Protein 1RP0 (pdb70)

B-factor: mean 15.12, std 8.72, range [3.55, 59.74]

GO terms:
  GO:0005739 mitochondrion (C, EXP)
  GO:0005886 plasma membrane (C, EXP)
  GO:0160205 cysteine-dependent adenosine diphosphate thiazole synthase activity (F, EXP)
  GO:0005739 mitochondrion (C, IDA)
  GO:0009507 chloroplast (C, IDA)
  GO:0010319 stromule (C, IDA)
  GO:0009409 response to cold (P, IEP)
  GO:0009228 thiamine biosynthetic process (P, TAS)
  GO:0009228 thiamine biosynthetic process (P, IGI)
  GO:0009507 chloroplast (C, HDA)
  GO:0009536 plastid (C, HDA)
  GO:0009570 chloroplast stroma (C, HDA)
  GO:0009579 thylakoid (C, HDA)
  GO:0009941 chloroplast envelope (C, HDA)
  GO:0008270 zinc ion binding (F, HDA)
  GO:0006974 DNA damage response (P, IMP)
  GO:0042803 protein homodimerization activity (F, IPI)
  GO:0019904 protein domain specific binding (F, IPI)

Solvent-accessible surface area: 25173 Å² total; per-residue (Å²): 224,72,150,141,78,84,123,166,129,131,119,77,49,2,80,63,3,59,71,95,6,107,155,56,19,68,39,42,35,61,16,2,81,0,26,0,0,0,15,11,0,15,10,8,1,2,0,0,0,4,10,0,3,82,32,99,126,3,52,0,0,1,2,14,56,29,26,46,19,0,47,67,0,91,69,16,28,156,143,139,45,42,0,54,0,67,64,100,4,25,108,9,0,76,87,5,58,6,77,56,92,101,83,114,90,69,0,31,0,162,64,0,27,60,0,0,54,30,0,22,76,81,0,72,85,48,132,13,15,43,30,6,53,29,12,1,9,49,37,20,10,56,102,80,106,107,0,16,0,0,22,11,16,79,5,16,15,22,69,22,76,155,71,47,59,113,26,129,54,29,29,15,30,10,114,1,1,0,2,9,25,25,39,107,55,129,42,2,0,30,4,0,103,84,0,98,78,64,57,35,20,105,136,36,87,19,54,122,83,93,60,66,110,70,0,11,104,8,0,34,165,37,1,79,71,28,13,69,0,0,0,0,0,1,22,0,1,0,18,13,46,6,5,21,89,5,30,64,4,19,4,4,16,0,54,0,0,42,53,0,0,8,20,0,6,86,47,40,69,53,70,1,59,73,88,66,85,142,222,73,152,144,76,84,126,168,125,131,116,127,50,8,79,61,2,62,70,89,6,108,157,57,18,69,39,41,33,65,9,1,79,7,25,0,0,0,14,12,0,15,10,8,0,2,0,0,0,3,11,0,4,86,26,109,119,3,58,0,0,0,2,15,53,30,27,45,19,0,49,67,0,90,68,16,28,154,144,139,46,44,0,53,0,67,61,98,3,27,107,9,0,75,87,4,57,5,77,61,96,102,86,116,82,63,0,31,0,162,64,0,28,61,0,0,52,30,0,23,77,77,0,71,86,49,132,7,15,41,30,7,53,31,12,2,10,52,36,21,11,53,102,78,103,125,1,16,0,0,22,7,17,80,5,15,14,22,67,21,78,154,69,49,60,109,28,127,57,27,26,16,19,10,123,2,0,0,2,9,25,24,45,108,59,115,42,3,2,28,4,0,102,81,0,92,77,67,60,48,26,111,128,38,86,18,53,122,85,94,63,68,112,69,0,11,104,10,0,36,161,36,1,80,70,28,14,46,0,0,0,0,0,0,21,0,1,0,27,14,48,7,5,22,88,5,31,63,5,19,3,4,16,0,49,0,0,42,52,0,0,10,28,0,4,90,52,40,66,44,70,2,63,73,76,63,87,148

Nearest PDB structures (foldseek):
  1rp0-assembly1_A  TM=1.004E+00  e=7.880E-62  Arabidopsis thaliana
  3jsk-assembly1_G  TM=9.903E-01  e=1.336E-41  Neurospora crassa
  4y4l-assembly1_B  TM=9.760E-01  e=4.372E-39  Saccharomyces cerevisiae S288C
  4y4l-assembly1_A  TM=9.743E-01  e=2.713E-38  Saccharomyces cerevisiae S288C
  3fpz-assembly1_A  TM=9.808E-01  e=3.958E-38  Saccharomyces cerevisiae

Secondary structure (DSSP, 8-state):
--TTS--PPP--HHHHHHHHHHHHHHHHHHHTEEEEEEE--SHHHHHHHHHHHTSTTS-EEEEESSSS--TTTT--STT---EEEETTTHHHHHHHT---EE-SSEEEES-HHHHHHHHHHHHHTSTTEEEEETEEEEEEEEETTEEEEEEEEEHHHHT-TTTSS----EEEEEEEEEE---SSSTTTTHHHHHHHHTTSSS-----EEE-HHHHHHHHHHH-EEEETTEEE-THHHHHHHTPEE--S--HHHHHHHHHHHHHHHHHTT---TTTT--/--TTS--PPP--HHHHHHHHHHHHHHHHHHHTEEEEEEE--SHHHHHHHHHHHTSTT--EEEEESSSS--TTTT--STT---EEEETTTHHHHHHHT---EE-SSEEEES-HHHHHHHHHHHHHTSTTEEEEETEEEEEEEEETTEEEEEEEEEHHHHT-TTTSS----EEEEEEEEEE---SSS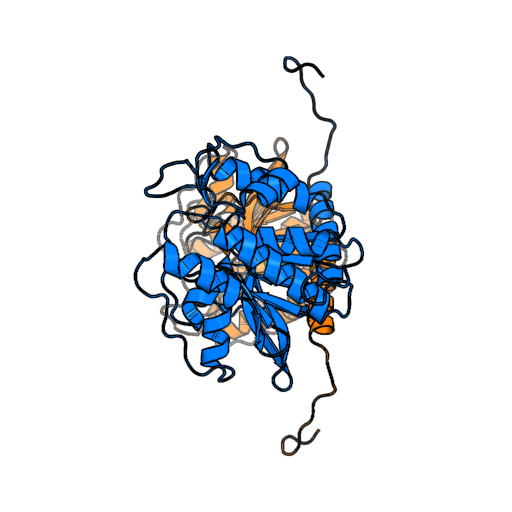TTTTHHHHHHHHTTSSS-----EEE-HHHHHHHHHHH-EEEETTEEE-THHHHHHHTPEE--S--HHHHHHHHHHHHHHHHHTT---TTTT--

Radius of gyration: 28.43 Å; Cα contacts (8 Å, |Δi|>4): 1260; chains: 2; bounding box: 69×64×69 Å

InterPro domains:
  IPR002922 Thiazole biosynthetic enzyme Thi4 family [TIGR00292] (63-318)
  IPR027495 Thiamine thiazole synthase [MF_03158] (5-327)
  IPR036188 FAD/NAD(P)-binding domain superfamily [G3DSA:3.50.50.60] (83-318)
  IPR036188 FAD/NAD(P)-binding domain superfamily [SSF51905] (46-314)

Foldseek 3Di:
DDPVDDDDDDDDPVVVVVVVVVVVVVVCVVQLEFAEEEEAQALQSLLQLLQQCVPVVHAYEYEAQAQDGHPPQQDFPPRHFKAKAFPPLVVVVVVLVQDFDDDDGITIRRGSNSVSVSSCVVSVPRPRYDYDYQKHFQAFDADPQATFFTWMDRSVLSVCCPPDDDDGTHTGGYLAYEYEQAQDDPSGLVHLVRCCVVPSDPDFPAADAADQVQQLVVQQVQFAQPTHRYTYFYNSSRRRVHYHDHGRHPNSSSNRSSVNNQRSCVSVVHQGVVVPRD/DDPVDDDDDDDDPVVVVVVVVVVVVVVCVVQLEFAEEEEAQALQSLLQLLQQVVDVVHAYEYEAQAQDGHPPQQDFPPRHFKAKAFPPLVVVVVVLVQDFDDDDGITIRRGSNSVSVSSCVVSVVRPRYHYDYQKHFLAFDDDDQATFWTWMDRSVLSVCCVPDDDDGTGTGGYQAYEYEQDQDDPSGLVHLVRCCVVPVDPDQQAADEADQVFQLVVQLVQFDDPTHRYTYHDNSSCRRPRHHDHGRHCNSSNNRSNVNNQRSCVSVVHQGPVVPRD

Structure (mmCIF, N/CA/C/O backbone):
data_1RP0
#
_entry.id   1RP0
#
_cell.length_a   102.356
_cell.length_b   133.147
_cell.length_c   142.301
_cell.angle_alpha   90.00
_cell.angle_beta   90.00
_cell.angle_gamma   90.00
#
_symmetry.space_group_name_H-M   'F 2 2 2'
#
loop_
_entity.id
_entity.type
_entity.pdbx_description
1 polymer 'Thiazole biosynthetic enzyme'
2 non-polymer 'ZINC ION'
3 non-polymer 'ADENOSINE DIPHOSPHATE 5-(BETA-ETHYL)-4-METHYL-THIAZOLE-2-CARBOXYLIC ACID'
4 non-polymer HEPTANE-1,2,3-TRIOL
5 water water
#
loop_
_atom_site.group_PDB
_atom_site.id
_atom_site.type_symbol
_atom_site.label_atom_id
_atom_site.label_alt_id
_atom_site.label_comp_id
_atom_site.label_asym_id
_atom_site.label_entity_id
_atom_site.label_seq_id
_atom_site.pdbx_PDB_ins_code
_atom_site.Cartn_x
_atom_site.Cartn_y
_atom_site.Cartn_z
_atom_site.occupancy
_atom_site.B_iso_or_equiv
_atom_site.auth_seq_id
_atom_site.auth_comp_id
_atom_site.auth_asym_id
_atom_site.auth_atom_id
_atom_site.pdbx_PDB_model_num
ATOM 1 N N . TYR A 1 7 ? 32.016 56.136 42.773 1.00 20.92 7 TYR A N 1
ATOM 2 C CA . TYR A 1 7 ? 33.258 56.963 42.832 1.00 14.20 7 TYR A CA 1
ATOM 3 C C . TYR A 1 7 ? 33.510 57.702 41.516 1.00 11.17 7 TYR A C 1
ATOM 4 O O . TYR A 1 7 ? 32.983 57.328 40.475 1.00 14.64 7 TYR A O 1
ATOM 13 N N . ASP A 1 8 ? 34.322 58.754 41.576 1.00 12.11 8 ASP A N 1
ATOM 14 C CA . ASP A 1 8 ? 34.686 59.561 40.418 1.00 11.46 8 ASP A CA 1
ATOM 15 C C . ASP A 1 8 ? 36.174 59.382 40.066 1.00 11.78 8 ASP A C 1
ATOM 16 O O . ASP A 1 8 ? 37.052 59.756 40.842 1.00 12.98 8 ASP A O 1
ATOM 21 N N . LEU A 1 9 ? 36.423 58.841 38.882 1.00 11.20 9 LEU A N 1
ATOM 22 C CA . LEU A 1 9 ? 37.790 58.591 38.427 1.00 9.92 9 LEU A CA 1
ATOM 23 C C . LEU A 1 9 ? 38.546 59.896 38.258 1.00 12.18 9 LEU A C 1
ATOM 24 O O . LEU A 1 9 ? 39.767 59.888 38.214 1.00 12.91 9 LEU A O 1
ATOM 29 N N . ASN A 1 10 ? 37.838 61.023 38.190 1.00 10.41 10 ASN A N 1
ATOM 30 C CA . ASN A 1 10 ? 38.479 62.328 38.070 1.00 12.59 10 ASN A CA 1
ATOM 31 C C . ASN A 1 10 ? 38.836 63.032 39.361 1.00 14.34 10 ASN A C 1
ATOM 32 O O . ASN A 1 10 ? 39.487 64.085 39.362 1.00 14.91 10 ASN A O 1
ATOM 37 N N . ALA A 1 11 ? 38.369 62.497 40.482 1.00 10.38 11 ALA A N 1
ATOM 38 C CA . ALA A 1 11 ? 38.537 63.138 41.765 1.00 12.90 11 ALA A CA 1
ATOM 39 C C . ALA A 1 11 ? 38.378 62.023 42.783 1.00 14.62 11 ALA A C 1
ATOM 40 O O . ALA A 1 11 ? 37.329 61.870 43.407 1.00 13.51 11 ALA A O 1
ATOM 42 N N . PHE A 1 12 ? 39.425 61.217 42.927 1.00 9.94 12 PHE A N 1
ATOM 43 C CA . PHE A 1 12 ? 39.306 59.924 43.606 1.00 7.68 12 PHE A CA 1
ATOM 44 C C . PHE A 1 12 ? 40.076 59.952 44.916 1.00 9.28 12 PHE A C 1
ATOM 45 O O . PHE A 1 12 ? 41.242 60.341 44.941 1.00 11.71 12 PHE A O 1
ATOM 53 N N . THR A 1 13 ? 39.460 59.508 46.009 1.00 9.75 13 THR A N 1
ATOM 54 C CA . THR A 1 13 ? 40.143 59.411 47.295 1.00 8.91 13 THR A CA 1
ATOM 55 C C . THR A 1 13 ? 39.896 58.026 47.886 1.00 10.93 13 THR A C 1
ATOM 56 O O . THR A 1 13 ? 38.761 57.592 47.981 1.00 10.80 13 THR A O 1
ATOM 60 N N . PHE A 1 14 ? 40.955 57.340 48.285 1.00 7.32 14 PHE A N 1
ATOM 61 C CA . PHE A 1 14 ? 40.809 56.099 49.050 1.00 6.94 14 PHE A CA 1
ATOM 62 C C . PHE A 1 14 ? 40.538 56.354 50.520 1.00 8.84 14 PHE A C 1
ATOM 63 O O . PHE A 1 14 ? 41.010 57.336 51.096 1.00 7.81 14 PHE A O 1
ATOM 71 N N . ASP A 1 15 ? 39.782 55.458 51.149 1.00 8.22 15 ASP A N 1
ATOM 72 C CA . ASP A 1 15 ? 39.610 55.532 52.598 1.00 9.57 15 ASP A CA 1
ATOM 73 C C . ASP A 1 15 ? 40.990 55.316 53.257 1.00 8.56 15 ASP A C 1
ATOM 74 O O . ASP A 1 15 ? 41.859 54.646 52.684 1.00 9.70 15 ASP A O 1
ATOM 79 N N . PRO A 1 16 ? 41.201 55.860 54.444 1.00 10.92 16 PRO A N 1
ATOM 80 C CA . PRO A 1 16 ? 42.535 55.826 55.057 1.00 11.00 16 PRO A CA 1
ATOM 81 C C . PRO A 1 16 ? 42.941 54.404 55.454 1.00 11.87 16 PRO A C 1
ATOM 82 O O . PRO A 1 16 ? 42.087 53.544 55.581 1.00 14.57 16 PRO A O 1
ATOM 86 N N . ILE A 1 17 ? 44.243 54.172 55.633 1.00 11.16 17 ILE A N 1
ATOM 87 C CA . ILE A 1 17 ? 44.761 52.872 56.032 1.00 10.38 17 ILE A CA 1
ATOM 88 C C . ILE A 1 17 ? 45.969 53.121 56.941 1.00 11.27 17 ILE A C 1
ATOM 89 O O . ILE A 1 17 ? 46.517 54.216 56.993 1.00 12.63 17 ILE A O 1
ATOM 94 N N . LYS A 1 18 ? 46.375 52.105 57.693 1.00 12.16 18 LYS A N 1
ATOM 95 C CA . LYS A 1 18 ? 47.664 52.111 58.382 1.00 14.49 18 LYS A CA 1
ATOM 96 C C . LYS A 1 18 ? 48.485 50.952 57.828 1.00 13.58 18 LYS A C 1
ATOM 97 O O . LYS A 1 18 ? 47.980 49.832 57.664 1.00 13.15 18 LYS A O 1
ATOM 103 N N . GLU A 1 19 ? 49.753 51.202 57.526 1.00 10.66 19 GLU A N 1
ATOM 104 C CA . GLU A 1 19 ? 50.599 50.144 56.989 1.00 10.00 19 GLU A CA 1
ATOM 105 C C . GLU A 1 19 ? 50.581 48.868 57.807 1.00 10.25 19 GLU A C 1
ATOM 106 O O . GLU A 1 19 ? 50.496 47.772 57.253 1.00 10.63 19 GLU A O 1
ATOM 112 N N . SER A 1 20 ? 50.694 48.990 59.113 1.00 10.09 20 SER A N 1
ATOM 113 C CA . SER A 1 20 ? 50.750 47.836 60.003 1.00 8.13 20 SER A CA 1
ATOM 114 C C . SER A 1 20 ? 49.514 46.950 59.912 1.00 8.91 20 SER A C 1
ATOM 115 O O . SER A 1 20 ? 49.591 45.721 60.094 1.00 10.47 20 SER A O 1
ATOM 118 N N . ILE A 1 21 ? 48.352 47.531 59.622 1.00 8.83 21 ILE A N 1
ATOM 119 C CA . ILE A 1 21 ? 47.124 46.750 59.413 1.00 9.14 21 ILE A CA 1
ATOM 120 C C . ILE A 1 21 ? 47.208 45.810 58.209 1.00 7.34 21 ILE A C 1
ATOM 121 O O . ILE A 1 21 ? 46.797 44.636 58.258 1.00 8.64 21 ILE A O 1
ATOM 126 N N . VAL A 1 22 ? 47.781 46.310 57.127 1.00 8.53 22 VAL A N 1
ATOM 127 C CA . VAL A 1 22 ? 47.968 45.521 55.922 1.00 9.75 22 VAL A CA 1
ATOM 128 C C . VAL A 1 22 ? 48.875 44.306 56.201 1.00 8.21 22 VAL A C 1
ATOM 129 O O . VAL A 1 22 ? 48.533 43.154 55.861 1.00 9.06 22 VAL A O 1
ATOM 133 N N . SER A 1 23 ? 50.013 44.563 56.854 1.00 9.21 23 SER A N 1
ATOM 134 C CA . SER A 1 23 ? 50.893 43.479 57.259 1.00 9.62 23 SER A CA 1
ATOM 135 C C . SER A 1 23 ? 50.156 42.471 58.110 1.00 7.97 23 SER A C 1
ATOM 136 O O . SER A 1 23 ? 50.192 41.238 57.869 1.00 8.63 23 SER A O 1
ATOM 139 N N . ARG A 1 24 ? 49.486 42.939 59.158 1.00 7.97 24 ARG A N 1
ATOM 140 C CA . ARG A 1 24 ? 48.826 42.040 60.085 1.00 10.05 24 ARG A CA 1
ATOM 141 C C . ARG A 1 24 ? 47.727 41.215 59.445 1.00 8.21 24 ARG A C 1
ATOM 142 O O . ARG A 1 24 ? 47.564 40.023 59.739 1.00 8.94 24 ARG A O 1
ATOM 150 N N . GLU A 1 25 ? 46.962 41.831 58.545 1.00 8.44 25 GLU A N 1
ATOM 151 C CA . GLU A 1 25 ? 45.919 41.077 57.814 1.00 8.06 25 GLU A CA 1
ATOM 152 C C . GLU A 1 25 ? 46.538 39.956 56.992 1.00 9.44 25 GLU A C 1
ATOM 153 O O . GLU A 1 25 ? 46.069 38.814 57.059 1.00 8.18 25 GLU A O 1
ATOM 159 N N . MET A 1 26 ? 47.584 40.262 56.230 1.00 8.50 26 MET A N 1
ATOM 160 C CA . MET A 1 26 ? 48.201 39.231 55.388 1.00 6.26 26 MET A CA 1
ATOM 161 C C . MET A 1 26 ? 48.766 38.102 56.204 1.00 8.90 26 MET A C 1
ATOM 162 O O . MET A 1 26 ? 48.634 36.915 55.862 1.00 8.57 26 MET A O 1
ATOM 167 N N . THR A 1 27 ? 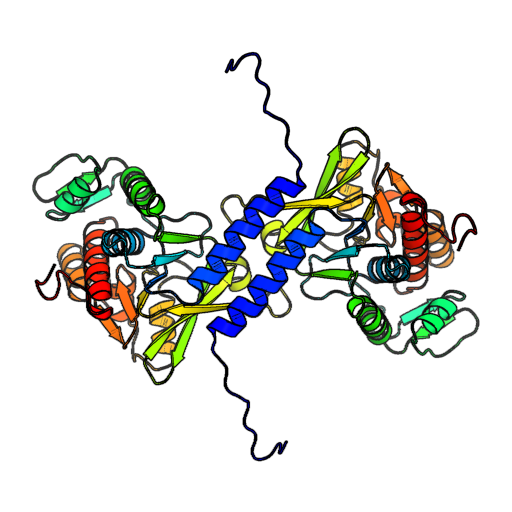49.424 38.480 57.294 1.00 7.97 27 THR A N 1
ATOM 168 C CA . THR A 1 27 ? 50.115 37.528 58.166 1.00 8.65 27 THR A CA 1
ATOM 169 C C . THR A 1 27 ? 49.155 36.603 58.865 1.00 12.11 27 THR A C 1
ATOM 170 O O . THR A 1 27 ? 49.305 35.370 58.848 1.00 9.33 27 THR A O 1
ATOM 174 N N . ARG A 1 28 ? 48.135 37.191 59.465 1.00 8.67 28 ARG A N 1
ATOM 175 C CA . ARG A 1 28 ? 47.178 36.411 60.219 1.00 8.32 28 ARG A CA 1
ATOM 176 C C . ARG A 1 28 ? 46.510 35.415 59.308 1.00 10.60 28 ARG A C 1
ATOM 177 O O . ARG A 1 28 ? 46.369 34.238 59.648 1.00 10.09 28 ARG A O 1
ATOM 185 N N . ARG A 1 29 ? 46.115 35.884 58.127 1.00 9.68 29 ARG A N 1
ATOM 186 C CA . ARG A 1 29 ? 45.438 35.011 57.184 1.00 8.81 29 ARG A CA 1
ATOM 187 C C . ARG A 1 29 ? 46.325 33.898 56.657 1.00 7.63 29 ARG A C 1
ATOM 188 O O . ARG A 1 29 ? 45.902 32.745 56.562 1.00 8.94 29 ARG A O 1
ATOM 196 N N . TYR A 1 30 ? 47.575 34.199 56.338 1.00 7.39 30 TYR A N 1
ATOM 197 C CA . TYR A 1 30 ? 48.473 33.157 55.831 1.00 8.97 30 TYR A CA 1
ATOM 198 C C . TYR A 1 30 ? 48.809 32.144 56.908 1.00 9.07 30 TYR A C 1
ATOM 199 O O . TYR A 1 30 ? 48.832 30.920 56.656 1.00 10.29 30 TYR A O 1
ATOM 208 N N . MET A 1 31 ? 48.999 32.634 58.133 1.00 10.13 31 MET A N 1
ATOM 209 C CA . MET A 1 31 ? 49.171 31.805 59.345 1.00 14.99 31 MET A CA 1
ATOM 210 C C . MET A 1 31 ? 48.062 30.815 59.536 1.00 12.50 31 MET A C 1
ATOM 211 O O . MET A 1 31 ? 48.304 29.618 59.702 1.00 10.85 31 MET A O 1
ATOM 216 N N . THR A 1 32 ? 46.819 31.287 59.544 1.00 9.83 32 THR A N 1
ATOM 217 C CA . THR A 1 32 ? 45.746 30.378 59.730 1.00 11.84 32 THR A CA 1
ATOM 218 C C . THR A 1 32 ? 45.643 29.352 58.600 1.00 10.10 32 THR A C 1
ATOM 219 O O . THR A 1 32 ? 45.339 28.181 58.877 1.00 9.76 32 THR A O 1
ATOM 223 N N . ASP A 1 33 ? 45.939 29.756 57.363 1.00 10.42 33 ASP A N 1
ATOM 224 C CA . ASP A 1 33 ? 45.949 28.811 56.272 1.00 8.56 33 ASP A CA 1
ATOM 225 C C . ASP A 1 33 ? 47.037 27.764 56.497 1.00 7.87 33 ASP A C 1
ATOM 226 O O . ASP A 1 33 ? 46.794 26.567 56.324 1.00 9.27 33 ASP A O 1
ATOM 231 N N . MET A 1 34 ? 48.245 28.203 56.845 1.00 7.66 34 MET A N 1
ATOM 232 C CA . MET A 1 34 ? 49.297 27.208 57.053 1.00 7.08 34 MET A CA 1
ATOM 233 C C . MET A 1 34 ? 49.020 26.279 58.220 1.00 9.06 34 MET A C 1
ATOM 234 O O . MET A 1 34 ? 49.354 25.086 58.177 1.00 9.65 34 MET A O 1
ATOM 239 N N . ILE A 1 35 ? 48.393 26.758 59.289 1.00 6.58 35 ILE A N 1
ATOM 240 C CA . ILE A 1 35 ? 48.004 25.870 60.378 1.00 7.46 35 ILE A CA 1
ATOM 241 C C . ILE A 1 35 ? 46.970 24.817 59.934 1.00 7.37 35 ILE A C 1
ATOM 242 O O . ILE A 1 35 ? 47.111 23.621 60.218 1.00 8.26 35 ILE A O 1
ATOM 247 N N . THR A 1 36 ? 45.944 25.268 59.210 1.00 7.77 36 THR A N 1
ATOM 248 C CA . THR A 1 36 ? 44.926 24.372 58.703 1.00 8.65 36 THR A CA 1
ATOM 249 C C . THR A 1 36 ? 45.499 23.297 57.799 1.00 8.59 36 THR A C 1
ATOM 250 O O . THR A 1 36 ? 45.217 22.114 57.964 1.00 9.36 36 THR A O 1
ATOM 254 N N . TYR A 1 37 ? 46.328 23.728 56.859 1.00 8.36 37 TYR A N 1
ATOM 255 C CA . TYR A 1 37 ? 46.787 22.820 55.836 1.00 10.49 37 TYR A CA 1
ATOM 256 C C . TYR A 1 37 ? 48.036 22.043 56.192 1.00 12.28 37 TYR A C 1
ATOM 257 O O . TYR A 1 37 ? 48.469 21.214 55.372 1.00 11.76 37 TYR A O 1
ATOM 266 N N . ALA A 1 38 ? 48.565 22.208 57.405 1.00 8.45 38 ALA A N 1
ATOM 267 C CA . ALA A 1 38 ? 49.711 21.405 57.826 1.00 9.43 38 ALA A CA 1
ATOM 268 C C . ALA A 1 38 ? 49.385 19.913 57.889 1.00 9.26 38 ALA A C 1
ATOM 269 O O . ALA A 1 38 ? 50.276 19.103 57.855 1.00 9.25 38 ALA A O 1
ATOM 271 N N . GLU A 1 39 ? 48.100 19.584 58.034 1.00 5.42 39 GLU A N 1
ATOM 272 C CA . GLU A 1 39 ? 47.582 18.221 57.908 1.00 9.04 39 GLU A CA 1
ATOM 273 C C . GLU A 1 39 ? 46.377 18.369 56.983 1.00 14.00 39 GLU A C 1
ATOM 274 O O . GLU A 1 39 ? 45.334 18.886 57.352 1.00 15.65 39 GLU A O 1
ATOM 280 N N . THR A 1 40 ? 46.533 17.960 55.727 1.00 13.25 40 THR A N 1
ATOM 281 C CA . THR A 1 40 ? 45.496 18.199 54.718 1.00 14.60 40 THR A CA 1
ATOM 282 C C . THR A 1 40 ? 45.011 16.884 54.107 1.00 11.85 40 THR A C 1
ATOM 283 O O . THR A 1 40 ? 45.634 15.838 54.245 1.00 13.37 40 THR A O 1
ATOM 287 N N . ASP A 1 41 ? 43.836 16.906 53.484 1.00 11.46 41 ASP A N 1
ATOM 288 C CA . ASP A 1 41 ? 43.368 15.699 52.828 1.00 9.40 41 ASP A CA 1
ATOM 289 C C . ASP A 1 41 ? 44.191 15.424 51.552 1.00 8.92 41 ASP A C 1
ATOM 290 O O . ASP A 1 41 ? 44.731 14.328 51.391 1.00 10.41 41 ASP A O 1
ATOM 295 N N . VAL A 1 42 ? 44.247 16.388 50.641 1.00 9.46 42 VAL A N 1
ATOM 296 C CA . VAL A 1 42 ? 44.987 16.238 49.392 1.00 8.46 42 VAL A CA 1
ATOM 297 C C . VAL A 1 42 ? 45.975 17.384 49.255 1.00 8.46 42 VAL A C 1
ATOM 298 O O . VAL A 1 42 ? 45.636 18.550 49.515 1.00 11.20 42 VAL A O 1
ATOM 302 N N . VAL A 1 43 ? 47.208 17.080 48.863 1.00 9.13 43 VAL A N 1
ATOM 303 C CA . VAL A 1 43 ? 48.091 18.095 48.337 1.00 9.08 43 VAL A CA 1
ATOM 304 C C . VAL A 1 43 ? 48.342 17.804 46.870 1.00 10.78 43 VAL A C 1
ATOM 305 O O . VAL A 1 43 ? 48.752 16.687 46.540 1.00 10.66 43 VAL A O 1
ATOM 313 N N . VAL A 1 44 ? 48.107 18.815 46.045 1.00 8.17 44 VAL A N 1
ATOM 314 C CA . VAL A 1 44 ? 48.444 18.755 44.621 1.00 9.45 44 VAL A CA 1
ATOM 315 C C . VAL A 1 44 ? 49.735 19.528 44.440 1.00 9.94 44 VAL A C 1
ATOM 316 O O . VAL A 1 44 ? 49.789 20.723 44.759 1.00 11.03 44 VAL A O 1
ATOM 320 N N . VAL A 1 45 ? 50.754 18.843 43.935 1.00 8.34 45 VAL A N 1
ATOM 321 C CA . VAL A 1 45 ? 52.040 19.463 43.668 1.00 6.54 45 VAL A CA 1
ATOM 322 C C . VAL A 1 45 ? 52.095 19.819 42.171 1.00 10.93 45 VAL A C 1
ATOM 323 O O . VAL A 1 45 ? 52.166 18.944 41.315 1.00 12.23 45 VAL A O 1
ATOM 327 N N . GLY A 1 46 ? 52.100 21.119 41.882 1.00 9.36 46 GLY A N 1
ATOM 328 C CA . GLY A 1 46 ? 52.139 21.598 40.504 1.00 10.48 46 GLY A CA 1
ATOM 329 C C . GLY A 1 46 ? 50.805 22.105 40.040 1.00 11.23 46 GLY A C 1
ATOM 330 O O . GLY A 1 46 ? 49.798 21.372 40.097 1.00 15.99 46 GLY A O 1
ATOM 331 N N . ALA A 1 47 ? 50.749 23.381 39.634 1.00 11.02 47 ALA A N 1
ATOM 332 C CA . ALA A 1 47 ? 49.511 24.023 39.170 1.00 9.10 47 ALA A CA 1
ATOM 333 C C . ALA A 1 47 ? 49.516 24.310 37.667 1.00 12.03 47 ALA A C 1
ATOM 334 O O . ALA A 1 47 ? 49.120 25.412 37.242 1.00 12.90 47 ALA A O 1
ATOM 336 N N . GLY A 1 48 ? 49.986 23.328 36.890 1.00 12.99 48 GLY A N 1
ATOM 337 C CA . GLY A 1 48 ? 49.882 23.317 35.425 1.00 10.93 48 GLY A CA 1
ATOM 338 C C . GLY A 1 48 ? 48.515 22.825 35.010 1.00 11.37 48 GLY A C 1
ATOM 339 O O . GLY A 1 48 ? 47.624 22.711 35.850 1.00 11.04 48 GLY A O 1
ATOM 340 N N . SER A 1 49 ? 48.304 22.538 33.717 1.00 9.42 49 SER A N 1
ATOM 341 C CA . SER A 1 49 ? 46.977 22.096 33.305 1.00 9.38 49 SER A CA 1
ATOM 342 C C . SER A 1 49 ? 46.523 20.821 34.015 1.00 8.69 49 SER A C 1
ATOM 343 O O . SER A 1 49 ? 45.344 20.665 34.339 1.00 12.01 49 SER A O 1
ATOM 346 N N . ALA A 1 50 ? 47.428 19.880 34.234 1.00 10.09 50 ALA A N 1
ATOM 347 C CA . ALA A 1 50 ? 47.028 18.646 34.882 1.00 9.62 50 ALA A CA 1
ATOM 348 C C . ALA A 1 50 ? 46.682 18.859 36.369 1.00 11.99 50 ALA A C 1
ATOM 349 O O . ALA A 1 50 ? 45.662 18.390 36.843 1.00 10.87 50 ALA A O 1
ATOM 351 N N . GLY A 1 51 ? 47.545 19.553 37.097 1.00 10.46 51 GLY A N 1
ATOM 352 C CA . GLY A 1 51 ? 47.279 19.825 38.495 1.00 9.89 51 GLY A CA 1
ATOM 353 C C . GLY A 1 51 ? 46.060 20.674 38.744 1.00 11.92 51 GLY A C 1
ATOM 354 O O . GLY A 1 51 ? 45.328 20.423 39.674 1.00 10.52 51 GLY A O 1
ATOM 355 N N . LEU A 1 52 ? 45.844 21.705 37.926 1.00 10.78 52 LEU A N 1
ATOM 356 C CA . LEU A 1 52 ? 44.633 22.499 38.054 1.00 11.39 52 LEU A CA 1
ATOM 357 C C . LEU A 1 52 ? 43.393 21.653 37.811 1.00 11.74 52 LEU A C 1
ATOM 358 O O . LEU A 1 52 ? 42.402 21.787 38.513 1.00 9.39 52 LEU A O 1
ATOM 363 N N . SER A 1 53 ? 43.445 20.815 36.788 1.00 12.71 53 SER A N 1
ATOM 364 C CA . SER A 1 53 ? 42.328 19.937 36.455 1.00 10.99 53 SER A CA 1
ATOM 365 C C . SER A 1 53 ? 42.042 18.949 37.594 1.00 9.89 53 SER A C 1
ATOM 366 O O . SER A 1 53 ? 40.895 18.657 37.904 1.00 10.77 53 SER A O 1
ATOM 369 N N . ALA A 1 54 ? 43.084 18.409 38.216 1.00 9.88 54 ALA A N 1
ATOM 370 C CA . ALA A 1 54 ? 42.913 17.499 39.342 1.00 10.60 54 ALA A CA 1
ATOM 371 C C . ALA A 1 54 ? 42.317 18.219 40.541 1.00 9.74 54 ALA A C 1
ATOM 372 O O . ALA A 1 54 ? 41.354 17.749 41.159 1.00 9.14 54 ALA A O 1
ATOM 374 N N . ALA A 1 55 ? 42.856 19.385 40.880 1.00 10.00 55 ALA A N 1
ATOM 375 C CA . ALA A 1 55 ? 42.303 20.149 41.996 1.00 10.00 55 ALA A CA 1
ATOM 376 C C . ALA A 1 55 ? 40.846 20.564 41.791 1.00 7.64 55 ALA A C 1
ATOM 377 O O . ALA A 1 55 ? 40.045 20.529 42.733 1.00 10.38 55 ALA A O 1
ATOM 379 N N . TYR A 1 56 ? 40.517 20.977 40.566 1.00 10.50 56 TYR A N 1
ATOM 380 C CA . TYR A 1 56 ? 39.170 21.342 40.162 1.00 10.20 56 TYR A CA 1
ATOM 381 C C . TYR A 1 56 ? 38.223 20.153 40.341 1.00 11.63 56 TYR A C 1
ATOM 382 O O . TYR A 1 56 ? 37.132 20.288 40.879 1.00 11.78 56 TYR A O 1
ATOM 391 N N . GLU A 1 57 ? 38.651 18.974 39.898 1.00 10.04 57 GLU A N 1
ATOM 392 C CA . GLU A 1 57 ? 37.820 17.782 40.022 1.00 11.22 57 GLU A CA 1
ATOM 393 C C . GLU A 1 57 ? 37.595 17.373 41.479 1.00 11.29 57 GLU A C 1
ATOM 394 O O . GLU A 1 57 ? 36.459 17.102 41.859 1.00 13.60 57 GLU A O 1
ATOM 400 N N . ILE A 1 58 ? 38.656 17.355 42.286 1.00 10.11 58 ILE A N 1
ATOM 401 C CA . ILE A 1 58 ? 38.557 16.924 43.676 1.00 9.33 58 ILE A CA 1
ATOM 402 C C . ILE A 1 58 ? 37.649 17.879 44.460 1.00 12.38 58 ILE A C 1
ATOM 403 O O . ILE A 1 58 ? 36.825 17.438 45.259 1.00 10.68 58 ILE A O 1
ATOM 408 N N . SER A 1 59 ? 37.824 19.174 44.230 1.00 13.67 59 SER A N 1
ATOM 409 C CA . SER A 1 59 ? 37.224 20.168 45.116 1.00 12.96 59 SER A CA 1
ATOM 410 C C . SER A 1 59 ? 35.756 20.380 44.784 1.00 15.49 59 SER A C 1
ATOM 411 O O . SER A 1 59 ? 35.077 21.131 45.474 1.00 14.56 59 SER A O 1
ATOM 414 N N . LYS A 1 60 ? 35.263 19.714 43.747 1.00 12.40 60 LYS A N 1
ATOM 415 C CA . LYS A 1 60 ? 33.824 19.616 43.547 1.00 14.11 60 LYS A CA 1
ATOM 416 C C . LYS A 1 60 ? 33.139 18.944 44.734 1.00 16.39 60 LYS A C 1
ATOM 417 O O . LYS A 1 60 ? 31.960 19.140 44.962 1.00 16.10 60 LYS A O 1
ATOM 423 N N . ASN A 1 61 ? 33.876 18.134 45.493 1.00 13.07 61 ASN A N 1
ATOM 424 C CA . ASN A 1 61 ? 33.434 17.656 46.796 1.00 13.88 61 ASN A CA 1
ATOM 425 C C . ASN A 1 61 ? 33.812 18.699 47.845 1.00 15.54 61 ASN A C 1
ATOM 426 O O . ASN A 1 61 ? 35.000 18.917 48.096 1.00 10.99 61 ASN A O 1
ATOM 431 N N . PRO A 1 62 ? 32.838 19.394 48.415 1.00 15.56 62 PRO A N 1
ATOM 432 C CA . PRO A 1 62 ? 33.112 20.532 49.312 1.00 13.83 62 PRO A CA 1
ATOM 433 C C . PRO A 1 62 ? 33.721 20.133 50.648 1.00 15.53 62 PRO A C 1
ATOM 434 O O . PRO A 1 62 ? 34.242 21.014 51.331 1.00 20.63 62 PRO A O 1
ATOM 438 N N . ASN A 1 63 ? 33.701 18.841 50.952 1.00 13.56 63 ASN A N 1
ATOM 439 C CA . ASN A 1 63 ? 34.142 18.282 52.220 1.00 17.13 63 ASN A CA 1
ATOM 440 C C . ASN A 1 63 ? 35.627 17.928 52.179 1.00 17.31 63 ASN A C 1
ATOM 441 O O . ASN A 1 63 ? 36.211 17.516 53.184 1.00 18.69 63 ASN A O 1
ATOM 446 N N . VAL A 1 64 ? 36.228 18.051 51.004 1.00 11.87 64 VAL A N 1
ATOM 447 C CA . VAL A 1 64 ? 37.623 17.653 50.817 1.00 10.90 64 VAL A CA 1
ATOM 448 C C . VAL A 1 64 ? 38.536 18.862 50.782 1.00 10.19 64 VAL A C 1
ATOM 449 O O . VAL A 1 64 ? 38.361 19.791 50.003 1.00 12.70 64 VAL A O 1
ATOM 453 N N . GLN A 1 65 ? 39.528 18.867 51.663 1.00 11.27 65 GLN A N 1
ATOM 454 C CA . GLN A 1 65 ? 40.516 19.933 51.689 1.00 9.31 65 GLN A CA 1
ATOM 455 C C . GLN A 1 65 ? 41.630 19.721 50.684 1.00 10.64 65 GLN A C 1
ATOM 456 O O . GLN A 1 65 ? 42.224 18.628 50.645 1.00 11.96 65 GLN A O 1
ATOM 462 N N . VAL A 1 66 ? 41.852 20.741 49.866 1.00 9.93 66 VAL A N 1
ATOM 463 C CA . VAL A 1 66 ? 42.835 20.695 48.806 1.00 9.33 66 VAL A CA 1
ATOM 464 C C . VAL A 1 66 ? 43.872 21.794 48.900 1.00 11.55 66 VAL A C 1
ATOM 465 O O . VAL A 1 66 ? 43.564 22.969 48.671 1.00 11.52 66 VAL A O 1
ATOM 469 N N . ALA A 1 67 ? 45.124 21.409 49.155 1.00 10.26 67 ALA A N 1
ATOM 470 C CA . ALA A 1 67 ? 46.229 22.354 49.076 1.00 8.51 67 ALA A CA 1
ATOM 471 C C . ALA A 1 67 ? 46.916 22.203 47.720 1.00 10.02 67 ALA A C 1
ATOM 472 O O . ALA A 1 67 ? 47.139 21.078 47.305 1.00 12.36 67 ALA A O 1
ATOM 474 N N . ILE A 1 68 ? 47.229 23.303 47.070 1.00 10.71 68 ILE A N 1
ATOM 475 C CA . ILE A 1 68 ? 47.994 23.283 45.824 1.00 8.54 68 ILE A CA 1
ATOM 476 C C . ILE A 1 68 ? 49.320 23.947 46.138 1.00 11.08 68 ILE A C 1
ATOM 477 O O . ILE A 1 68 ? 49.381 25.093 46.569 1.00 12.59 68 ILE A O 1
ATOM 482 N N . ILE A 1 69 ? 50.396 23.216 45.874 1.00 10.53 69 ILE A N 1
ATOM 483 C CA . ILE A 1 69 ? 51.756 23.686 46.095 1.00 10.66 69 ILE A CA 1
ATOM 484 C C . ILE A 1 69 ? 52.315 23.978 44.693 1.00 13.53 69 ILE A C 1
ATOM 485 O O . ILE A 1 69 ? 52.363 23.104 43.820 1.00 11.98 69 ILE A O 1
ATOM 490 N N . GLU A 1 70 ? 52.706 25.226 44.447 1.00 8.99 70 GLU A N 1
ATOM 491 C CA . GLU A 1 70 ? 53.252 25.617 43.150 1.00 11.18 70 GLU A CA 1
ATOM 492 C C . GLU A 1 70 ? 54.493 26.471 43.362 1.00 10.56 70 GLU A C 1
ATOM 493 O O . GLU A 1 70 ? 54.446 27.541 43.995 1.00 9.09 70 GLU A O 1
ATOM 499 N N . GLN A 1 71 ? 55.615 26.043 42.779 1.00 9.61 71 GLN A N 1
ATOM 500 C CA . GLN A 1 71 ? 56.886 26.677 43.057 1.00 9.78 71 GLN A CA 1
ATOM 501 C C . GLN A 1 71 ? 56.963 28.048 42.400 1.00 9.46 71 GLN A C 1
ATOM 502 O O . GLN A 1 71 ? 57.577 28.970 42.932 1.00 10.99 71 GLN A O 1
ATOM 508 N N . SER A 1 72 ? 56.375 28.182 41.221 1.00 9.45 72 SER A N 1
ATOM 509 C CA . SER A 1 72 ? 56.404 29.488 40.551 1.00 9.00 72 SER A CA 1
ATOM 510 C C . SER A 1 72 ? 55.521 30.476 41.269 1.00 7.95 72 SER A C 1
ATOM 511 O O . SER A 1 72 ? 54.525 30.108 41.880 1.00 10.55 72 SER A O 1
ATOM 514 N N . VAL A 1 73 ? 55.851 31.758 41.147 1.00 9.33 73 VAL A N 1
ATOM 515 C CA . VAL A 1 73 ? 54.910 32.773 41.624 1.00 9.96 73 VAL A CA 1
ATOM 516 C C . VAL A 1 73 ? 53.609 32.696 40.839 1.00 9.74 73 VAL A C 1
ATOM 517 O O . VAL A 1 73 ? 52.539 32.792 41.417 1.00 10.45 73 VAL A O 1
ATOM 521 N N . SER A 1 74 ? 53.693 32.537 39.505 1.00 11.97 74 SER A N 1
ATOM 522 C CA . SER A 1 74 ? 52.489 32.372 38.694 1.00 10.85 74 SER A CA 1
ATOM 523 C C . SER A 1 74 ? 52.093 30.906 38.628 1.00 11.00 74 SER A C 1
ATOM 524 O O . SER A 1 74 ? 52.934 30.106 38.258 1.00 12.03 74 SER A O 1
ATOM 528 N N . PRO A 1 75 ? 50.845 30.573 38.888 1.00 10.18 75 PRO A N 1
ATOM 529 C CA . PRO A 1 75 ? 50.329 29.235 38.578 1.00 9.28 75 PRO A CA 1
ATOM 530 C C . PRO A 1 75 ? 50.113 29.145 37.062 1.00 11.79 75 PRO A C 1
ATOM 531 O O . PRO A 1 75 ? 50.279 30.145 36.354 1.00 12.69 75 PRO A O 1
ATOM 535 N N . GLY A 1 76 ? 49.752 27.962 36.578 1.00 13.26 76 GLY A N 1
ATOM 536 C CA . GLY A 1 76 ? 49.398 27.773 35.187 1.00 13.06 76 GLY A CA 1
ATOM 537 C C . GLY A 1 76 ? 50.342 26.870 34.423 1.00 12.58 76 GLY A C 1
ATOM 538 O O . GLY A 1 76 ? 49.994 26.341 33.364 1.00 13.85 76 GLY A O 1
ATOM 539 N N . GLY A 1 77 ? 51.565 26.714 34.907 1.00 11.27 77 GLY A N 1
ATOM 540 C CA . GLY A 1 77 ? 52.537 25.870 34.236 1.00 13.60 77 GLY A CA 1
ATOM 541 C C . GLY A 1 77 ? 52.691 26.210 32.765 1.00 13.40 77 GLY A C 1
ATOM 542 O O . GLY A 1 77 ? 52.899 27.369 32.402 1.00 13.24 77 GLY A O 1
ATOM 543 N N . GLY A 1 78 ? 52.670 25.182 31.921 1.00 12.29 78 GLY A N 1
ATOM 544 C CA . GLY A 1 78 ? 52.864 25.331 30.495 1.00 12.86 78 GLY A CA 1
ATOM 545 C C . GLY A 1 78 ? 51.585 25.681 29.750 1.00 12.15 78 GLY A C 1
ATOM 546 O O . GLY A 1 78 ? 51.569 25.632 28.512 1.00 13.29 78 GLY A O 1
ATOM 547 N N . ALA A 1 79 ? 50.512 26.003 30.454 1.00 10.03 79 ALA A N 1
ATOM 548 C CA . ALA A 1 79 ? 49.247 26.267 29.787 1.00 11.10 79 ALA A CA 1
ATOM 549 C C . ALA A 1 79 ? 48.894 27.750 29.584 1.00 9.43 79 ALA A C 1
ATOM 550 O O . ALA A 1 79 ? 47.697 28.097 29.519 1.00 10.20 79 ALA A O 1
ATOM 552 N N . TRP A 1 80 ? 49.909 28.593 29.494 1.00 8.57 80 TRP A N 1
ATOM 553 C CA . TRP A 1 80 ? 49.696 29.972 29.108 1.00 7.80 80 TRP A CA 1
ATOM 554 C C . TRP A 1 80 ? 49.863 30.208 27.604 1.00 8.55 80 TRP A C 1
ATOM 555 O O . TRP A 1 80 ? 49.603 31.306 27.123 1.00 9.88 80 TRP A O 1
ATOM 566 N N . LEU A 1 81 ? 50.352 29.208 26.886 1.00 7.80 81 LEU A N 1
ATOM 567 C CA . LEU A 1 81 ? 50.656 29.282 25.455 1.00 7.54 81 LEU A CA 1
ATOM 568 C C . LEU A 1 81 ? 50.349 27.960 24.804 1.00 7.84 81 LEU A C 1
ATOM 569 O O . LEU A 1 81 ? 50.306 26.939 25.470 1.00 9.97 81 LEU A O 1
ATOM 574 N N . GLY A 1 82 ? 50.164 27.981 23.487 1.00 8.26 82 GLY A N 1
ATOM 575 C CA . GLY A 1 82 ? 50.289 26.809 22.650 1.00 8.86 82 GLY A CA 1
ATOM 576 C C . GLY A 1 82 ? 51.755 26.515 22.400 1.00 11.30 82 GLY A C 1
ATOM 577 O O . GLY A 1 82 ? 52.562 26.650 23.298 1.00 10.96 82 GLY A O 1
ATOM 578 N N . GLY A 1 83 ? 52.077 26.130 21.169 1.00 8.61 83 GLY A N 1
ATOM 579 C CA . GLY A 1 83 ? 53.414 25.755 20.746 1.00 7.45 83 GLY A CA 1
ATOM 580 C C . GLY A 1 83 ? 54.128 26.911 20.091 1.00 8.69 83 GLY A C 1
ATOM 581 O O . GLY A 1 83 ? 53.517 27.778 19.434 1.00 8.64 83 GLY A O 1
ATOM 582 N N . GLN A 1 84 ? 55.450 26.953 20.243 1.00 7.95 84 GLN A N 1
ATOM 583 C CA . GLN A 1 84 ? 56.288 27.967 19.626 1.00 5.80 84 GLN A CA 1
ATOM 584 C C . GLN A 1 84 ? 55.896 29.416 19.944 1.00 5.19 84 GLN A C 1
ATOM 585 O O . GLN A 1 84 ? 56.053 30.299 19.115 1.00 8.09 84 GLN A O 1
ATOM 591 N N . LEU A 1 85 ? 55.421 29.604 21.159 1.00 5.92 85 LEU A N 1
ATOM 592 C CA . LEU A 1 85 ? 54.980 30.898 21.705 1.00 7.22 85 LEU A CA 1
ATOM 593 C C . LEU A 1 85 ? 53.684 31.404 21.039 1.00 8.74 85 LEU A C 1
ATOM 594 O O . LEU A 1 85 ? 53.303 32.541 21.236 1.00 10.39 85 LEU A O 1
ATOM 599 N N . PHE A 1 86 ? 53.036 30.564 20.265 1.00 6.89 86 PHE A N 1
ATOM 600 C CA . PHE A 1 86 ? 51.720 30.889 19.683 1.00 5.97 86 PHE A CA 1
ATOM 601 C C . PHE A 1 86 ? 50.644 30.644 20.728 1.00 9.94 86 PHE A C 1
ATOM 602 O O . PHE A 1 86 ? 50.926 30.174 21.829 1.00 9.82 86 PHE A O 1
ATOM 610 N N . SER A 1 87 ? 49.396 31.003 20.419 1.00 8.03 87 SER A N 1
ATOM 611 C CA . SER A 1 87 ? 48.377 31.147 21.476 1.00 8.54 87 SER A CA 1
ATOM 612 C C . SER A 1 87 ? 47.383 29.985 21.552 1.00 9.02 87 SER A C 1
ATOM 613 O O . SER A 1 87 ? 46.891 29.636 22.629 1.00 9.41 87 SER A O 1
ATOM 616 N N . ALA A 1 88 ? 47.048 29.373 20.419 1.00 8.22 88 ALA A N 1
ATOM 617 C CA . ALA A 1 88 ? 45.864 28.516 20.348 1.00 7.75 88 ALA A CA 1
ATOM 618 C C . ALA A 1 88 ? 46.128 27.185 21.026 1.00 7.21 88 ALA A C 1
ATOM 619 O O . ALA A 1 88 ? 47.221 26.619 20.951 1.00 9.72 88 ALA A O 1
ATOM 621 N N . MET A 1 89 ? 45.098 26.733 21.714 1.00 7.58 89 MET A N 1
ATOM 622 C CA . MET A 1 89 ? 45.113 25.538 22.526 1.00 8.82 89 MET A CA 1
ATOM 623 C C . MET A 1 89 ? 44.226 24.507 21.870 1.00 9.62 89 MET A C 1
ATOM 624 O O . MET A 1 89 ? 42.972 24.624 21.803 1.00 9.79 89 MET A O 1
ATOM 629 N N . ILE A 1 90 ? 44.855 23.450 21.371 1.00 8.82 90 ILE A N 1
ATOM 630 C CA . ILE A 1 90 ? 44.123 22.359 20.735 1.00 9.92 90 ILE A CA 1
ATOM 631 C C . ILE A 1 90 ? 43.794 21.300 21.782 1.00 11.21 90 ILE A C 1
ATOM 632 O O . ILE A 1 90 ? 44.670 20.835 22.514 1.00 10.95 90 ILE A O 1
ATOM 637 N N . VAL A 1 91 ? 42.517 20.955 21.856 1.00 7.12 91 VAL A N 1
ATOM 638 C CA . VAL A 1 91 ? 42.004 19.928 22.751 1.00 9.04 91 VAL A CA 1
ATOM 639 C C . VAL A 1 91 ? 41.232 18.891 21.932 1.00 9.94 91 VAL A C 1
ATOM 640 O O . VAL A 1 91 ? 40.220 19.195 21.260 1.00 8.19 91 VAL A O 1
ATOM 644 N N . ARG A 1 92 ? 41.707 17.645 21.933 1.00 10.00 92 ARG A N 1
ATOM 645 C CA . ARG A 1 92 ? 41.038 16.601 21.185 1.00 9.34 92 ARG A CA 1
ATOM 646 C C . ARG A 1 92 ? 39.736 16.158 21.853 1.00 10.40 92 ARG A C 1
ATOM 647 O O . ARG A 1 92 ? 39.630 16.073 23.086 1.00 8.82 92 ARG A O 1
ATOM 655 N N . LYS A 1 93 ? 38.741 15.861 21.031 1.00 7.95 93 LYS A N 1
ATOM 656 C CA . LYS A 1 93 ? 37.530 15.252 21.537 1.00 6.66 93 LYS A CA 1
ATOM 657 C C . LYS A 1 93 ? 37.814 13.876 22.132 1.00 8.65 93 LYS A C 1
ATOM 658 O O . LYS A 1 93 ? 38.687 13.160 21.635 1.00 8.79 93 LYS A O 1
ATOM 664 N N . PRO A 1 94 ? 37.077 13.452 23.148 1.00 9.84 94 PRO A N 1
ATOM 665 C CA . PRO A 1 94 ? 35.961 14.188 23.748 1.00 8.10 94 PRO A CA 1
ATOM 666 C C . PRO A 1 94 ? 36.241 15.094 24.949 1.00 10.64 94 PRO A C 1
ATOM 667 O O . PRO A 1 94 ? 35.331 15.368 25.726 1.00 9.63 94 PRO A O 1
ATOM 671 N N . ALA A 1 95 ? 37.462 15.593 25.095 1.00 8.95 95 ALA A N 1
ATOM 672 C CA . ALA A 1 95 ? 37.786 16.429 26.245 1.00 9.45 95 ALA A CA 1
ATOM 673 C C . ALA A 1 95 ? 37.149 17.802 26.152 1.00 10.88 95 ALA A C 1
ATOM 674 O O . ALA A 1 95 ? 37.187 18.571 27.097 1.00 12.20 95 ALA A O 1
ATOM 676 N N . HIS A 1 96 ? 36.545 18.110 25.012 1.00 8.37 96 HIS A N 1
ATOM 677 C CA . HIS A 1 96 ? 35.861 19.384 24.886 1.00 8.77 96 HIS A CA 1
ATOM 678 C C . HIS A 1 96 ? 34.648 19.404 25.838 1.00 11.20 96 HIS A C 1
ATOM 679 O O . HIS A 1 96 ? 34.209 20.489 26.234 1.00 11.10 96 HIS A O 1
ATOM 686 N N . LEU A 1 97 ? 34.164 18.232 26.232 1.00 11.82 97 LEU A N 1
ATOM 687 C CA . LEU A 1 97 ? 33.088 18.177 27.242 1.00 9.99 97 LEU A CA 1
ATOM 688 C C . LEU A 1 97 ? 33.571 18.751 28.570 1.00 10.71 97 LEU A C 1
ATOM 689 O O . LEU A 1 97 ? 32.779 19.297 29.333 1.00 12.67 97 LEU A O 1
ATOM 694 N N . PHE A 1 98 ? 34.864 18.629 28.866 1.00 10.41 98 PHE A N 1
ATOM 695 C CA . PHE A 1 98 ? 35.420 19.158 30.099 1.00 9.02 98 PHE A CA 1
ATOM 696 C C . PHE A 1 98 ? 35.429 20.670 30.002 1.00 11.27 98 PHE A C 1
ATOM 697 O O . PHE A 1 98 ? 35.075 21.370 30.966 1.00 13.33 98 PHE A O 1
ATOM 705 N N . LEU A 1 99 ? 35.829 21.180 28.837 1.00 9.52 99 LEU A N 1
ATOM 706 C CA . LEU A 1 99 ? 35.757 22.627 28.601 1.00 11.48 99 LEU A CA 1
ATOM 707 C C . LEU A 1 99 ? 34.346 23.191 28.770 1.00 11.99 99 LEU A C 1
ATOM 708 O O . LEU A 1 99 ? 34.172 24.303 29.314 1.00 12.55 99 LEU A O 1
ATOM 713 N N . ASP A 1 100 ? 33.359 22.443 28.283 1.00 12.31 100 ASP A N 1
ATOM 714 C CA . ASP A 1 100 ? 31.957 22.813 28.424 1.00 13.55 100 ASP A CA 1
ATOM 715 C C . ASP A 1 100 ? 31.619 22.999 29.904 1.00 14.94 100 ASP A C 1
ATOM 716 O O . ASP A 1 100 ? 30.980 23.989 30.292 1.00 14.26 100 ASP A O 1
ATOM 721 N N . GLU A 1 101 ? 32.025 22.025 30.714 1.00 11.14 101 GLU A N 1
ATOM 722 C CA . GLU A 1 101 ? 31.708 22.098 32.133 1.00 14.15 101 GLU A CA 1
ATOM 723 C C . GLU A 1 101 ? 32.306 23.312 32.845 1.00 14.57 101 GLU A C 1
ATOM 724 O O . GLU A 1 101 ? 31.650 23.901 33.716 1.00 14.01 101 GLU A O 1
ATOM 730 N N . ILE A 1 102 ? 33.555 23.651 32.517 1.00 13.07 102 ILE A N 1
ATOM 731 C CA . ILE A 1 102 ? 34.249 24.759 33.132 1.00 14.89 102 ILE A CA 1
ATOM 732 C C . ILE A 1 102 ? 33.820 26.101 32.557 1.00 17.22 102 ILE A C 1
ATOM 733 O O . ILE A 1 102 ? 34.030 27.144 33.164 1.00 23.51 102 ILE A O 1
ATOM 738 N N . GLY A 1 103 ? 33.215 26.075 31.376 1.00 14.00 103 GLY A N 1
ATOM 739 C CA . GLY A 1 103 ? 32.719 27.275 30.716 1.00 14.03 103 GLY A CA 1
ATOM 740 C C . GLY A 1 103 ? 33.745 27.996 29.852 1.00 17.38 103 GLY A C 1
ATOM 741 O O . GLY A 1 103 ? 33.849 29.227 29.856 1.00 17.63 103 GLY A O 1
ATOM 742 N N . VAL A 1 104 ? 34.489 27.215 29.087 1.00 15.03 104 VAL A N 1
ATOM 743 C CA . VAL A 1 104 ? 35.494 27.755 28.198 1.00 11.75 104 VAL A CA 1
ATOM 744 C C . VAL A 1 104 ? 35.019 27.530 26.772 1.00 8.88 104 VAL A C 1
ATOM 745 O O . VAL A 1 104 ? 34.835 26.377 26.384 1.00 11.52 104 VAL A O 1
ATOM 749 N N . ALA A 1 105 ? 34.870 28.604 26.002 1.00 10.81 105 ALA A N 1
ATOM 750 C CA . ALA A 1 105 ? 34.426 28.551 24.610 1.00 8.45 105 ALA A CA 1
ATOM 751 C C . ALA A 1 105 ? 35.561 28.014 23.733 1.00 10.71 105 ALA A C 1
ATOM 752 O O . ALA A 1 105 ? 36.750 28.147 24.084 1.00 12.91 105 ALA A O 1
ATOM 754 N N . TYR A 1 106 ? 35.181 27.482 22.590 1.00 11.75 106 TYR A N 1
ATOM 755 C CA . TYR A 1 106 ? 36.141 26.973 21.606 1.00 9.71 106 TYR A CA 1
ATOM 756 C C . TYR A 1 106 ? 35.543 27.009 20.202 1.00 13.55 106 TYR A C 1
ATOM 757 O O . TYR A 1 106 ? 34.323 27.061 20.002 1.00 12.04 106 TYR A O 1
ATOM 766 N N . ASP A 1 107 ? 36.421 26.933 19.202 1.00 10.25 107 ASP A N 1
ATOM 767 C CA . ASP A 1 107 ? 36.050 26.706 17.826 1.00 9.49 107 ASP A CA 1
ATOM 768 C C . ASP A 1 107 ? 36.038 25.200 17.584 1.00 11.35 107 ASP A C 1
ATOM 769 O O . ASP A 1 107 ? 37.075 24.523 17.691 1.00 11.76 107 ASP A O 1
ATOM 774 N N . GLU A 1 108 ? 34.876 24.656 17.285 1.00 9.33 108 GLU A N 1
ATOM 775 C CA . GLU A 1 108 ? 34.761 23.211 17.119 1.00 10.07 108 GLU A CA 1
ATOM 776 C C . GLU A 1 108 ? 35.162 22.690 15.747 1.00 9.71 108 GLU A C 1
ATOM 777 O O . GLU A 1 108 ? 34.623 23.110 14.712 1.00 13.58 108 GLU A O 1
ATOM 783 N N . GLN A 1 109 ? 36.116 21.764 15.714 1.00 9.22 109 GLN A N 1
ATOM 784 C CA . GLN A 1 109 ? 36.495 21.109 14.483 1.00 9.88 109 GLN A CA 1
ATOM 785 C C . GLN A 1 109 ? 36.019 19.670 14.512 1.00 11.56 109 GLN A C 1
ATOM 786 O O . GLN A 1 109 ? 35.120 19.337 15.293 1.00 11.91 109 GLN A O 1
ATOM 796 N N . ASP A 1 110 ? 36.530 18.801 13.647 1.00 12.77 110 ASP A N 1
ATOM 797 C CA . ASP A 1 110 ? 35.903 17.493 13.546 1.00 11.66 110 ASP A CA 1
ATOM 798 C C . ASP A 1 110 ? 36.299 16.523 14.664 1.00 12.60 110 ASP A C 1
ATOM 799 O O . ASP A 1 110 ? 35.435 15.921 15.297 1.00 12.65 110 ASP A O 1
ATOM 804 N N . THR A 1 111 ? 37.596 16.386 14.918 1.00 10.13 111 THR A N 1
ATOM 805 C CA . THR A 1 111 ? 38.095 15.490 15.955 1.00 9.89 111 THR A CA 1
ATOM 806 C C . THR A 1 111 ? 38.714 16.226 17.134 1.00 6.82 111 THR A C 1
ATOM 807 O O . THR A 1 111 ? 39.233 15.584 18.055 1.00 9.54 111 THR A O 1
ATOM 811 N N . TYR A 1 112 ? 38.666 17.564 17.110 1.00 7.62 112 TYR A N 1
ATOM 812 C CA . TYR A 1 112 ? 39.296 18.398 18.113 1.00 7.55 112 TYR A CA 1
ATOM 813 C C . TYR A 1 112 ? 38.588 19.758 18.112 1.00 9.53 112 TYR A C 1
ATOM 814 O O . TYR A 1 112 ? 37.776 20.028 17.223 1.00 8.41 112 TYR A O 1
ATOM 823 N N . VAL A 1 113 ? 38.889 20.561 19.125 1.00 7.39 113 VAL A N 1
ATOM 824 C CA . VAL A 1 113 ? 38.454 21.934 19.249 1.00 9.32 113 VAL A CA 1
ATOM 825 C C . VAL A 1 113 ? 39.642 22.797 19.544 1.00 7.86 113 VAL A C 1
ATOM 826 O O . VAL A 1 113 ? 40.713 22.333 19.976 1.00 8.03 113 VAL A O 1
ATOM 830 N N . VAL A 1 114 ? 39.466 24.104 19.304 1.00 8.95 114 VAL A N 1
ATOM 831 C CA . VAL A 1 114 ? 40.528 25.070 19.449 1.00 8.32 114 VAL A CA 1
ATOM 832 C C . VAL A 1 114 ? 40.047 26.156 20.396 1.00 9.72 114 VAL A C 1
ATOM 833 O O . VAL A 1 114 ? 39.104 26.888 20.083 1.00 11.26 114 VAL A O 1
ATOM 837 N N . VAL A 1 115 ? 40.678 26.241 21.554 1.00 9.21 115 VAL A N 1
ATOM 838 C CA . VAL A 1 115 ? 40.442 27.375 22.437 1.00 9.15 115 VAL A CA 1
ATOM 839 C C . VAL A 1 115 ? 41.335 28.508 21.967 1.00 12.63 115 VAL A C 1
ATOM 840 O O . VAL A 1 115 ? 42.521 28.310 21.697 1.00 9.70 115 VAL A O 1
ATOM 844 N N . LYS A 1 116 ? 40.790 29.715 21.835 1.00 9.25 116 LYS A N 1
ATOM 845 C CA . LYS A 1 116 ? 41.528 30.770 21.144 1.00 9.02 116 LYS A CA 1
ATOM 846 C C . LYS A 1 116 ? 42.818 31.212 21.781 1.00 9.22 116 LYS A C 1
ATOM 847 O O . LYS A 1 116 ? 43.702 31.730 21.081 1.00 10.90 116 LYS A O 1
ATOM 853 N N . HIS A 1 117 ? 42.933 31.049 23.091 1.00 7.88 117 HIS A N 1
ATOM 854 C CA . HIS A 1 117 ? 44.179 31.290 23.804 1.00 8.02 117 HIS A CA 1
ATOM 855 C C . HIS A 1 117 ? 44.235 30.279 24.938 1.00 8.51 117 HIS A C 1
ATOM 856 O O . HIS A 1 117 ? 43.290 30.124 25.661 1.00 9.28 117 HIS A O 1
ATOM 863 N N . ALA A 1 118 ? 45.357 29.582 25.086 1.00 8.56 118 ALA A N 1
ATOM 864 C CA . ALA A 1 118 ? 45.558 28.735 26.248 1.00 7.47 118 ALA A CA 1
ATOM 865 C C . ALA A 1 118 ? 45.293 29.468 27.540 1.00 10.89 118 ALA A C 1
ATOM 866 O O . ALA A 1 118 ? 44.730 28.905 28.471 1.00 10.90 118 ALA A O 1
ATOM 868 N N . ALA A 1 119 ? 45.637 30.746 27.589 1.00 7.83 119 ALA A N 1
ATOM 869 C CA . ALA A 1 119 ? 45.399 31.538 28.796 1.00 7.94 119 ALA A CA 1
ATOM 870 C C . ALA A 1 119 ? 43.929 31.668 29.182 1.00 9.39 119 ALA A C 1
ATOM 871 O O . ALA A 1 119 ? 43.599 31.884 30.358 1.00 11.13 119 ALA A O 1
ATOM 873 N N . LEU A 1 120 ? 43.030 31.526 28.213 1.00 8.40 120 LEU A N 1
ATOM 874 C CA . LEU A 1 120 ? 41.596 31.563 28.495 1.00 8.51 120 LEU A CA 1
ATOM 875 C C . LEU A 1 120 ? 41.188 30.326 29.282 1.00 11.76 120 LEU A C 1
ATOM 876 O O . LEU A 1 120 ? 40.429 30.420 30.264 1.00 11.06 120 LEU A O 1
ATOM 881 N N . PHE A 1 121 ? 41.703 29.162 28.914 1.00 9.73 121 PHE A N 1
ATOM 882 C CA . PHE A 1 121 ? 41.417 27.971 29.714 1.00 12.37 121 PHE A CA 1
ATOM 883 C C . PHE A 1 121 ? 41.973 28.115 31.121 1.00 10.91 121 PHE A C 1
ATOM 884 O O . PHE A 1 121 ? 41.300 27.882 32.129 1.00 12.00 121 PHE A O 1
ATOM 892 N N . THR A 1 122 ? 43.237 28.495 31.179 1.00 10.72 122 THR A N 1
ATOM 893 C CA . THR A 1 122 ? 43.933 28.501 32.438 1.00 9.08 122 THR A CA 1
ATOM 894 C C . THR A 1 122 ? 43.352 29.495 33.429 1.00 9.94 122 THR A C 1
ATOM 895 O O . THR A 1 122 ? 43.079 29.182 34.603 1.00 11.61 122 THR A O 1
ATOM 899 N N . SER A 1 123 ? 43.148 30.720 32.975 1.00 11.27 123 SER A N 1
ATOM 900 C CA . SER A 1 123 ? 42.512 31.685 33.844 1.00 11.04 123 SER A CA 1
ATOM 901 C C . SER A 1 123 ? 41.102 31.274 34.264 1.00 9.46 123 SER A C 1
ATOM 902 O O . SER A 1 123 ? 40.747 31.496 35.415 1.00 9.81 123 SER A O 1
ATOM 905 N N . THR A 1 124 ? 40.306 30.677 33.372 1.00 9.07 124 THR A N 1
ATOM 906 C CA . THR A 1 124 ? 38.932 30.349 33.690 1.00 10.30 124 THR A CA 1
ATOM 907 C C . THR A 1 124 ? 38.877 29.244 34.731 1.00 10.82 124 THR A C 1
ATOM 908 O O . THR A 1 124 ? 38.165 29.353 35.762 1.00 11.27 124 THR A O 1
ATOM 912 N N . ILE A 1 125 ? 39.632 28.176 34.509 1.00 11.08 125 ILE A N 1
ATOM 913 C CA . ILE A 1 125 ? 39.583 27.085 35.474 1.00 10.33 125 ILE A CA 1
ATOM 914 C C . ILE A 1 125 ? 40.140 27.543 36.817 1.00 8.85 125 ILE A C 1
ATOM 915 O O . ILE A 1 125 ? 39.632 27.167 37.857 1.00 11.75 125 ILE A O 1
ATOM 920 N N . MET A 1 126 ? 41.196 28.349 36.788 1.00 9.63 126 MET A N 1
ATOM 921 C CA . MET A 1 126 ? 41.735 28.831 38.057 1.00 12.47 126 MET A CA 1
ATOM 922 C C . MET A 1 126 ? 40.763 29.695 38.837 1.00 12.75 126 MET A C 1
ATOM 923 O O . MET A 1 126 ? 40.630 29.581 40.067 1.00 15.05 126 MET A O 1
ATOM 932 N N . SER A 1 127 ? 40.072 30.598 38.148 1.00 12.92 127 SER A N 1
ATOM 933 C CA . SER A 1 127 ? 39.070 31.425 38.788 1.00 12.23 127 SER A CA 1
ATOM 934 C C . SER A 1 127 ? 37.991 30.612 39.468 1.00 14.11 127 SER A C 1
ATOM 935 O O . SER A 1 127 ? 37.609 30.923 40.578 1.00 14.91 127 SER A O 1
ATOM 939 N N . LYS A 1 128 ? 37.494 29.567 38.819 1.00 12.61 128 LYS A N 1
ATOM 940 C CA . LYS A 1 128 ? 36.438 28.767 39.402 1.00 11.34 128 LYS A CA 1
ATOM 941 C C . LYS A 1 128 ? 36.966 27.935 40.580 1.00 12.95 128 LYS A C 1
ATOM 942 O O . LYS A 1 128 ? 36.292 27.769 41.610 1.00 13.65 128 LYS A O 1
ATOM 948 N N . LEU A 1 129 ? 38.170 27.413 40.401 1.00 11.70 129 LEU A N 1
ATOM 949 C CA . LEU A 1 129 ? 38.844 26.611 41.408 1.00 11.11 129 LEU A CA 1
ATOM 950 C C . LEU A 1 129 ? 39.128 27.395 42.678 1.00 11.06 129 LEU A C 1
ATOM 951 O O . LEU A 1 129 ? 38.801 26.967 43.811 1.00 12.23 129 LEU A O 1
ATOM 956 N N . LEU A 1 130 ? 39.760 28.546 42.518 1.00 12.43 130 LEU A N 1
ATOM 957 C CA . LEU A 1 130 ? 40.249 29.314 43.672 1.00 11.06 130 LEU A CA 1
ATOM 958 C C . LEU A 1 130 ? 39.107 29.923 44.474 1.00 10.83 130 LEU A C 1
ATOM 959 O O . LEU A 1 130 ? 39.278 30.222 45.651 1.00 11.09 130 LEU A O 1
ATOM 964 N N . ALA A 1 131 ? 37.959 30.135 43.854 1.00 10.72 131 ALA A N 1
ATOM 965 C CA . ALA A 1 131 ? 36.791 30.693 44.537 1.00 12.69 131 ALA A CA 1
ATOM 966 C C . ALA A 1 131 ? 36.237 29.779 45.628 1.00 13.74 131 ALA A C 1
ATOM 967 O O . ALA A 1 131 ? 35.524 30.228 46.530 1.00 14.25 131 ALA A O 1
ATOM 969 N N . ARG A 1 132 ? 36.545 28.487 45.539 1.00 8.53 132 ARG A N 1
ATOM 970 C CA . ARG A 1 132 ? 35.988 27.502 46.458 1.00 11.35 132 ARG A CA 1
ATOM 971 C C . ARG A 1 132 ? 36.643 27.566 47.828 1.00 9.64 132 ARG A C 1
ATOM 972 O O . ARG A 1 132 ? 37.855 27.761 47.932 1.00 11.25 132 ARG A O 1
ATOM 980 N N . PRO A 1 133 ? 35.871 27.420 48.896 1.00 11.85 133 PRO A N 1
ATOM 981 C CA . PRO A 1 133 ? 36.408 27.576 50.255 1.00 13.42 133 PRO A CA 1
ATOM 982 C C . PRO A 1 133 ? 37.346 26.481 50.752 1.00 15.88 133 PRO A C 1
ATOM 983 O O . PRO A 1 133 ? 38.093 26.694 51.723 1.00 17.40 133 PRO A O 1
ATOM 987 N N . ASN A 1 134 ? 37.316 25.325 50.089 1.00 11.68 134 ASN A N 1
ATOM 988 C CA . ASN A 1 134 ? 38.101 24.160 50.491 1.00 13.99 134 ASN A CA 1
ATOM 989 C C . ASN A 1 134 ? 39.422 24.053 49.714 1.00 13.24 134 ASN A C 1
ATOM 990 O O . ASN A 1 134 ? 40.114 23.053 49.852 1.00 14.92 134 ASN A O 1
ATOM 995 N N . VAL A 1 135 ? 39.756 25.071 48.934 1.00 10.30 135 VAL A N 1
ATOM 996 C CA . VAL A 1 135 ? 40.990 25.077 48.155 1.00 8.47 135 VAL A CA 1
ATOM 997 C C . VAL A 1 135 ? 41.888 26.168 48.637 1.00 11.44 135 VAL A C 1
ATOM 998 O O . VAL A 1 135 ? 41.430 27.295 48.850 1.00 10.16 135 VAL A O 1
ATOM 1002 N N . LYS A 1 136 ? 43.170 25.851 48.790 1.00 8.32 136 LYS A N 1
ATOM 1003 C CA . LYS A 1 136 ? 44.181 26.873 49.115 1.00 10.69 136 LYS A CA 1
ATOM 1004 C C . LYS A 1 136 ? 45.368 26.730 48.176 1.00 11.62 136 LYS A C 1
ATOM 1005 O O . LYS A 1 136 ? 45.920 25.634 48.036 1.00 10.42 136 LYS A O 1
ATOM 1011 N N . LEU A 1 137 ? 45.749 27.826 47.538 1.00 9.94 137 LEU A N 1
ATOM 1012 C CA . LEU A 1 137 ? 46.941 27.914 46.678 1.00 9.63 137 LEU A CA 1
ATOM 1013 C C . LEU A 1 137 ? 48.134 28.469 47.445 1.00 10.43 137 LEU A C 1
ATOM 1014 O O . LEU A 1 137 ? 48.148 29.646 47.833 1.00 10.37 137 LEU A O 1
ATOM 1019 N N . PHE A 1 138 ? 49.145 27.627 47.642 1.00 7.85 138 PHE A N 1
ATOM 1020 C CA . PHE A 1 138 ? 50.442 27.995 48.189 1.00 8.83 138 PHE A CA 1
ATOM 1021 C C . PHE A 1 138 ? 51.417 28.129 47.019 1.00 9.58 138 PHE A C 1
ATOM 1022 O O . PHE A 1 138 ? 52.200 27.228 46.695 1.00 8.71 138 PHE A O 1
ATOM 1030 N N . ASN A 1 139 ? 51.349 29.282 46.351 1.00 9.30 139 ASN A N 1
ATOM 1031 C CA . ASN A 1 139 ? 52.298 29.603 45.303 1.00 9.49 139 ASN A CA 1
ATOM 1032 C C . ASN A 1 139 ? 53.579 30.201 45.844 1.00 7.86 139 ASN A C 1
ATOM 1033 O O . ASN A 1 139 ? 53.655 30.606 47.025 1.00 9.95 139 ASN A O 1
ATOM 1038 N N . ALA A 1 140 ? 54.613 30.192 45.015 1.00 8.24 140 ALA A N 1
ATOM 1039 C CA . ALA A 1 140 ? 55.986 30.494 45.429 1.00 8.73 140 ALA A CA 1
ATOM 1040 C C . ALA A 1 140 ? 56.538 29.554 46.492 1.00 7.58 140 ALA A C 1
ATOM 1041 O O . ALA A 1 140 ? 57.478 29.887 47.193 1.00 9.90 140 ALA A O 1
ATOM 1043 N N . VAL A 1 141 ? 55.966 28.361 46.539 1.00 7.41 141 VAL A N 1
ATOM 1044 C CA . VAL A 1 141 ? 56.394 27.324 47.486 1.00 8.46 141 VAL A CA 1
ATOM 1045 C C . VAL A 1 141 ? 56.643 26.046 46.691 1.00 9.23 141 VAL A C 1
ATOM 1046 O O . VAL A 1 141 ? 55.789 25.594 45.927 1.00 10.83 141 VAL A O 1
ATOM 1050 N N . ALA A 1 142 ? 57.824 25.498 46.892 1.00 8.49 142 ALA A N 1
ATOM 1051 C CA . ALA A 1 142 ? 58.210 24.205 46.285 1.00 8.72 142 ALA A CA 1
ATOM 1052 C C . ALA A 1 142 ? 58.035 23.036 47.221 1.00 11.17 142 ALA A C 1
ATOM 1053 O O . ALA A 1 142 ? 58.301 23.124 48.423 1.00 10.42 142 ALA A O 1
ATOM 1055 N N . ALA A 1 143 ? 57.670 21.899 46.646 1.00 7.46 143 ALA A N 1
ATOM 1056 C CA . ALA A 1 143 ? 57.866 20.625 47.303 1.00 9.36 143 ALA A CA 1
ATOM 1057 C C . ALA A 1 143 ? 59.267 20.124 46.973 1.00 14.13 143 ALA A C 1
ATOM 1058 O O . ALA A 1 143 ? 59.547 19.836 45.804 1.00 15.39 143 ALA A O 1
ATOM 1060 N N . GLU A 1 144 ? 60.135 20.106 47.977 1.00 10.31 144 GLU A N 1
ATOM 1061 C CA . GLU A 1 144 ? 61.550 19.730 47.848 1.00 9.90 144 GLU A CA 1
ATOM 1062 C C . GLU A 1 144 ? 61.703 18.218 47.968 1.00 10.51 144 GLU A C 1
ATOM 1063 O O . GLU A 1 144 ? 62.687 17.627 47.488 1.00 12.86 144 GLU A O 1
ATOM 1069 N N . ASP A 1 145 ? 60.750 17.574 48.644 1.00 10.07 145 ASP A N 1
ATOM 1070 C CA . ASP A 1 145 ? 60.906 16.151 49.023 1.00 5.74 145 ASP A CA 1
ATOM 1071 C C . ASP A 1 145 ? 59.527 15.635 49.451 1.00 4.38 145 ASP A C 1
ATOM 1072 O O . ASP A 1 145 ? 58.547 16.393 49.471 1.00 7.57 145 ASP A O 1
ATOM 1077 N N . LEU A 1 146 ? 59.484 14.342 49.749 1.00 9.06 146 LEU A N 1
ATOM 1078 C CA . LEU A 1 146 ? 58.273 13.680 50.216 1.00 8.32 146 LEU A CA 1
ATOM 1079 C C . LEU A 1 146 ? 58.443 13.322 51.685 1.00 6.28 146 LEU A C 1
ATOM 1080 O O . LEU A 1 146 ? 59.535 13.139 52.169 1.00 8.07 146 LEU A O 1
ATOM 1085 N N . ILE A 1 147 ? 57.317 13.169 52.378 1.00 8.03 147 ILE A N 1
ATOM 1086 C CA . ILE A 1 147 ? 57.249 12.476 53.633 1.00 5.17 147 ILE A CA 1
ATOM 1087 C C . ILE A 1 147 ? 56.900 11.033 53.322 1.00 5.02 147 ILE A C 1
ATOM 1088 O O . ILE A 1 147 ? 55.904 10.769 52.652 1.00 7.10 147 ILE A O 1
ATOM 1093 N N . VAL A 1 148 ? 57.734 10.132 53.799 1.00 5.66 148 VAL A N 1
ATOM 1094 C CA . VAL A 1 148 ? 57.578 8.703 53.564 1.00 6.54 148 VAL A CA 1
ATOM 1095 C C . VAL A 1 148 ? 57.794 7.964 54.855 1.00 11.00 148 VAL A C 1
ATOM 1096 O O . VAL A 1 148 ? 58.870 7.990 55.445 1.00 7.23 148 VAL A O 1
ATOM 1100 N N . LYS A 1 149 ? 56.748 7.268 55.274 1.00 8.71 149 LYS A N 1
ATOM 1101 C CA . LYS A 1 149 ? 56.783 6.486 56.497 1.00 11.67 149 LYS A CA 1
ATOM 1102 C C . LYS A 1 149 ? 56.296 5.096 56.149 1.00 21.36 149 LYS A C 1
ATOM 1103 O O . LYS A 1 149 ? 55.182 4.951 55.626 1.00 21.03 149 LYS A O 1
ATOM 1109 N N . GLY A 1 150 ? 57.144 4.104 56.403 1.00 27.02 150 GLY A N 1
ATOM 1110 C CA . GLY A 1 150 ? 56.789 2.716 56.150 1.00 28.76 150 GLY A CA 1
ATOM 1111 C C . GLY A 1 150 ? 56.250 2.547 54.749 1.00 29.46 150 GLY A C 1
ATOM 1112 O O . GLY A 1 150 ? 55.111 2.114 54.540 1.00 32.07 150 GLY A O 1
ATOM 1113 N N . ASN A 1 151 ? 57.076 2.890 53.772 1.00 25.52 151 ASN A N 1
ATOM 1114 C CA . ASN A 1 151 ? 56.682 2.727 52.376 1.00 30.81 151 ASN A CA 1
ATOM 1115 C C . ASN A 1 151 ? 55.303 3.281 51.974 1.00 25.08 151 ASN A C 1
ATOM 1116 O O . ASN A 1 151 ? 54.716 2.824 50.993 1.00 21.44 151 ASN A O 1
ATOM 1121 N N . ARG A 1 152 ? 54.809 4.295 52.693 1.00 15.59 152 ARG A N 1
ATOM 1122 C CA . ARG A 1 152 ? 53.686 5.080 52.191 1.00 9.94 152 ARG A CA 1
ATOM 1123 C C . ARG A 1 152 ? 54.052 6.558 52.179 1.00 5.86 152 ARG A C 1
ATOM 1124 O O . ARG A 1 152 ? 54.694 7.026 53.125 1.00 8.92 152 ARG A O 1
ATOM 1132 N N . VAL A 1 153 ? 53.700 7.238 51.100 1.00 4.83 153 VAL A N 1
ATOM 1133 C CA . VAL A 1 153 ? 53.871 8.683 51.005 1.00 4.09 153 VAL A CA 1
ATOM 1134 C C . VAL A 1 153 ? 52.803 9.312 51.898 1.00 7.90 153 VAL A C 1
ATOM 1135 O O . VAL A 1 153 ? 51.609 9.019 51.788 1.00 9.94 153 VAL A O 1
ATOM 1139 N N . GLY A 1 154 ? 53.254 10.171 52.799 1.00 8.12 154 GLY A N 1
ATOM 1140 C CA . GLY A 1 154 ? 52.375 10.823 53.747 1.00 6.63 154 GLY A CA 1
ATOM 1141 C C . GLY A 1 154 ? 52.375 12.331 53.750 1.00 7.20 154 GLY A C 1
ATOM 1142 O O . GLY A 1 154 ? 51.970 12.940 54.739 1.00 7.43 154 GLY A O 1
ATOM 1143 N N . GLY A 1 155 ? 52.816 12.931 52.659 1.00 6.78 155 GLY A N 1
ATOM 1144 C CA . GLY A 1 155 ? 52.816 14.360 52.526 1.00 7.39 155 GLY A CA 1
ATOM 1145 C C . GLY A 1 155 ? 54.070 14.834 51.825 1.00 8.98 155 GLY A C 1
ATOM 1146 O O . GLY A 1 155 ? 54.749 14.047 51.174 1.00 7.41 155 GLY A O 1
ATOM 1147 N N . VAL A 1 156 ? 54.386 16.115 51.977 1.00 6.16 156 VAL A N 1
ATOM 1148 C CA . VAL A 1 156 ? 55.472 16.738 51.236 1.00 7.10 156 VAL A CA 1
ATOM 1149 C C . VAL A 1 156 ? 56.313 17.598 52.167 1.00 7.50 156 VAL A C 1
ATOM 1150 O O . VAL A 1 156 ? 55.894 18.041 53.234 1.00 8.34 156 VAL A O 1
ATOM 1154 N N . VAL A 1 157 ? 57.561 17.764 51.764 1.00 6.33 157 VAL A N 1
ATOM 1155 C CA . VAL A 1 157 ? 58.527 18.612 52.434 1.00 6.17 157 VAL A CA 1
ATOM 1156 C C . VAL A 1 157 ? 58.585 19.903 51.605 1.00 8.49 157 VAL A C 1
ATOM 1157 O O . VAL A 1 157 ? 58.826 19.832 50.386 1.00 8.47 157 VAL A O 1
ATOM 1161 N N . THR A 1 158 ? 58.298 21.053 52.213 1.00 7.32 158 THR A N 1
ATOM 1162 C CA . THR A 1 158 ? 58.124 22.312 51.520 1.00 7.81 158 THR A CA 1
ATOM 1163 C C . THR A 1 158 ? 59.168 23.364 51.896 1.00 8.43 158 THR A C 1
ATOM 1164 O O . THR A 1 158 ? 59.822 23.325 52.946 1.00 10.83 158 THR A O 1
ATOM 1168 N N . ASN A 1 159 ? 59.332 24.318 50.990 1.00 9.28 159 ASN A N 1
ATOM 1169 C CA . ASN A 1 159 ? 60.068 25.524 51.326 1.00 6.60 159 ASN A CA 1
ATOM 1170 C C . ASN A 1 159 ? 59.666 26.626 50.388 1.00 7.32 159 ASN A C 1
ATOM 1171 O O . ASN A 1 159 ? 59.085 26.359 49.335 1.00 9.32 159 ASN A O 1
ATOM 1176 N N . TRP A 1 160 ? 59.997 27.871 50.710 1.00 6.40 160 TRP A N 1
ATOM 1177 C CA . TRP A 1 160 ? 59.835 28.867 49.672 1.00 5.66 160 TRP A CA 1
ATOM 1178 C C . TRP A 1 160 ? 60.651 28.441 48.441 1.00 5.51 160 TRP A C 1
ATOM 1179 O O . TRP A 1 160 ? 61.795 27.989 48.550 1.00 7.36 160 TRP A O 1
ATOM 1190 N N . ALA A 1 161 ? 60.079 28.600 47.249 1.00 7.75 161 ALA A N 1
ATOM 1191 C CA . ALA A 1 161 ? 60.739 28.174 46.041 1.00 8.46 161 ALA A CA 1
ATOM 1192 C C . ALA A 1 161 ? 62.131 28.759 45.887 1.00 9.32 161 ALA A C 1
ATOM 1193 O O . ALA A 1 161 ? 63.063 28.102 45.426 1.00 9.46 161 ALA A O 1
ATOM 1195 N N . LEU A 1 162 ? 62.302 30.036 46.212 1.00 8.44 162 LEU A N 1
ATOM 1196 C CA . LEU A 1 162 ? 63.615 30.628 46.075 1.00 8.88 162 LEU A CA 1
ATOM 1197 C C . LEU A 1 162 ? 64.637 30.044 46.999 1.00 8.93 162 LEU A C 1
ATOM 1198 O O . LEU A 1 162 ? 65.790 30.040 46.654 1.00 10.75 162 LEU A O 1
ATOM 1203 N N . VAL A 1 163 ? 64.227 29.534 48.162 1.00 9.49 163 VAL A N 1
ATOM 1204 C CA . VAL A 1 163 ? 65.147 28.894 49.086 1.00 11.92 163 VAL A CA 1
ATOM 1205 C C . VAL A 1 163 ? 65.520 27.559 48.483 1.00 14.73 163 VAL A C 1
ATOM 1206 O O . VAL A 1 163 ? 66.696 27.171 48.445 1.00 17.21 163 VAL A O 1
ATOM 1210 N N . ALA A 1 164 ? 64.507 26.854 47.991 1.00 14.67 164 ALA A N 1
ATOM 1211 C CA . ALA A 1 164 ? 64.755 25.544 47.409 1.00 18.12 164 ALA A CA 1
ATOM 1212 C C . ALA A 1 164 ? 65.761 25.593 46.240 1.00 21.66 164 ALA A C 1
ATOM 1213 O O . ALA A 1 164 ? 66.458 24.612 46.019 1.00 22.36 164 ALA A O 1
ATOM 1215 N N . GLN A 1 165 ? 65.853 26.726 45.545 1.00 21.40 165 GLN A N 1
ATOM 1216 C CA . GLN A 1 165 ? 66.837 26.953 44.476 1.00 22.97 165 GLN A CA 1
ATOM 1217 C C . GLN A 1 165 ? 68.128 27.704 44.863 1.00 27.46 165 GLN A C 1
ATOM 1218 O O . GLN A 1 165 ? 68.888 28.114 43.985 1.00 29.74 165 GLN A O 1
ATOM 1224 N N . ASN A 1 166 ? 68.395 27.881 46.155 1.00 27.06 166 ASN A N 1
ATOM 1225 C CA . ASN A 1 166 ? 69.470 28.759 46.638 1.00 22.24 166 ASN A CA 1
ATOM 1226 C C . ASN A 1 166 ? 70.229 28.163 47.844 1.00 31.09 166 ASN A C 1
ATOM 1227 O O . ASN A 1 166 ? 70.952 28.870 48.578 1.00 23.86 166 ASN A O 1
ATOM 1232 N N . HIS A 1 167 ? 70.084 26.847 48.030 1.00 27.87 167 HIS A N 1
ATOM 1233 C CA . HIS A 1 167 ? 70.785 26.135 49.098 1.00 28.41 167 HIS A CA 1
ATOM 1234 C C . HIS A 1 167 ? 72.302 26.247 48.926 1.00 34.21 167 HIS A C 1
ATOM 1235 O O . HIS A 1 167 ? 73.063 26.053 49.887 1.00 29.99 167 HIS A O 1
ATOM 1242 N N . HIS A 1 168 ? 72.731 26.575 47.704 1.00 31.03 168 HIS A N 1
ATOM 1243 C CA . HIS A 1 168 ? 74.155 26.722 47.387 1.00 35.78 168 HIS A CA 1
ATOM 1244 C C . HIS A 1 168 ? 74.747 28.119 47.642 1.00 33.70 168 HIS A C 1
ATOM 1245 O O . HIS A 1 168 ? 75.962 28.296 47.525 1.00 32.94 168 HIS A O 1
ATOM 1252 N N . THR A 1 169 ? 73.915 29.107 47.981 1.00 32.64 169 THR A N 1
ATOM 1253 C CA . THR A 1 169 ? 74.383 30.497 48.103 1.00 32.67 169 THR A CA 1
ATOM 1254 C C . THR A 1 169 ? 74.263 31.060 49.535 1.00 34.37 169 THR A C 1
ATOM 1255 O O . THR A 1 169 ? 74.766 32.149 49.834 1.00 31.86 169 THR A O 1
ATOM 1259 N N . GLN A 1 170 ? 73.600 30.322 50.425 1.00 28.81 170 GLN A N 1
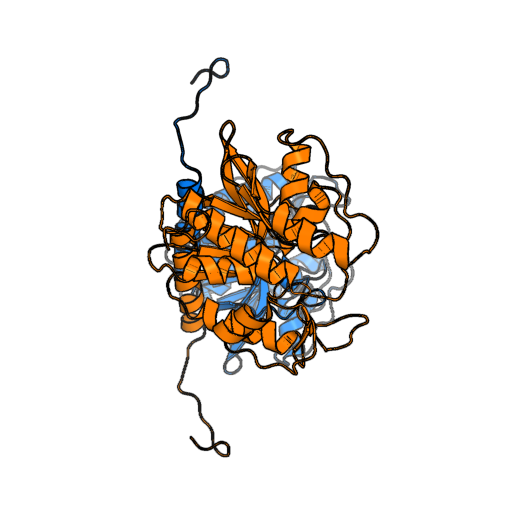ATOM 1260 C CA . GLN A 1 170 ? 73.424 30.785 51.803 1.00 28.45 170 GLN A CA 1
ATOM 1261 C C . GLN A 1 170 ? 73.706 29.642 52.787 1.00 23.97 170 GLN A C 1
ATOM 1262 O O . GLN A 1 170 ? 73.784 28.474 52.403 1.00 25.75 170 GLN A O 1
ATOM 1268 N N . SER A 1 171 ? 73.865 30.006 54.052 1.00 19.74 171 SER A N 1
ATOM 1269 C CA . SER A 1 171 ? 73.805 29.074 55.175 1.00 13.82 171 SER A CA 1
ATOM 1270 C C . SER A 1 171 ? 72.519 28.257 55.141 1.00 11.25 171 SER A C 1
ATOM 1271 O O . SER A 1 171 ? 71.513 28.673 54.565 1.00 12.86 171 SER A O 1
ATOM 1274 N N . CYS A 1 172 ? 72.534 27.079 55.758 1.00 10.35 172 CYS A N 1
ATOM 1275 C CA . CYS A 1 172 ? 71.412 26.205 55.535 1.00 12.38 172 CYS A CA 1
ATOM 1276 C C . CYS A 1 172 ? 70.076 26.748 56.009 1.00 8.99 172 CYS A C 1
ATOM 1277 O O . CYS A 1 172 ? 69.943 27.501 56.990 1.00 10.26 172 CYS A O 1
ATOM 1280 N N . MET A 1 173 ? 69.065 26.343 55.253 1.00 6.13 173 MET A N 1
ATOM 1281 C CA . MET A 1 173 ? 67.696 26.816 55.394 1.00 5.58 173 MET A CA 1
ATOM 1282 C C . MET A 1 173 ? 66.777 25.592 55.354 1.00 6.22 173 MET A C 1
ATOM 1283 O O . MET A 1 173 ? 66.345 25.159 54.272 1.00 9.94 173 MET A O 1
ATOM 1288 N N . ASP A 1 174 ? 66.482 25.051 56.533 1.00 7.59 174 ASP A N 1
ATOM 1289 C CA . ASP A 1 174 ? 65.629 23.860 56.636 1.00 7.94 174 ASP A CA 1
ATOM 1290 C C . ASP A 1 174 ? 64.272 24.081 56.007 1.00 7.22 174 ASP A C 1
ATOM 1291 O O . ASP A 1 174 ? 63.733 25.191 55.923 1.00 6.97 174 ASP A O 1
ATOM 1296 N N . PRO A 1 175 ? 63.652 22.990 55.557 1.00 7.23 175 PRO A N 1
ATOM 1297 C CA . PRO A 1 175 ? 62.306 23.046 55.007 1.00 7.87 175 PRO A CA 1
ATOM 1298 C C . PRO A 1 175 ? 61.254 22.968 56.103 1.00 5.91 175 PRO A C 1
ATOM 1299 O O . PRO A 1 175 ? 61.564 22.754 57.257 1.00 8.01 175 PRO A O 1
ATOM 1303 N N . ASN A 1 176 ? 60.012 23.121 55.689 1.00 6.76 176 ASN A N 1
ATOM 1304 C CA . ASN A 1 176 ? 58.828 22.802 56.464 1.00 6.99 176 ASN A CA 1
ATOM 1305 C C . ASN A 1 176 ? 58.215 21.490 55.955 1.00 8.43 176 ASN A C 1
ATOM 1306 O O . ASN A 1 176 ? 58.752 20.844 55.057 1.00 7.69 176 ASN A O 1
ATOM 1311 N N . VAL A 1 177 ? 57.084 21.116 56.550 1.00 6.82 177 VAL A N 1
ATOM 1312 C CA . VAL A 1 177 ? 56.463 19.828 56.301 1.00 7.11 177 VAL A CA 1
ATOM 1313 C C . VAL A 1 177 ? 54.953 20.007 56.240 1.00 10.39 177 VAL A C 1
ATOM 1314 O O . VAL A 1 177 ? 54.376 20.821 56.976 1.00 9.44 177 VAL A O 1
ATOM 1318 N N . MET A 1 178 ? 54.323 19.269 55.333 1.00 8.20 178 MET A N 1
ATOM 1319 C CA . MET A 1 178 ? 52.856 19.251 55.202 1.00 8.40 178 MET A CA 1
ATOM 1320 C C . MET A 1 178 ? 52.430 17.782 55.077 1.00 9.17 178 MET A C 1
ATOM 1321 O O . MET A 1 178 ? 52.766 17.097 54.100 1.00 7.47 178 MET A O 1
ATOM 1329 N N . GLU A 1 179 ? 51.683 17.312 56.064 1.00 8.52 179 GLU A N 1
ATOM 1330 C CA . GLU A 1 179 ? 51.139 15.966 56.052 1.00 5.91 179 GLU A CA 1
ATOM 1331 C C . GLU A 1 179 ? 49.879 15.950 55.168 1.00 6.71 179 GLU A C 1
ATOM 1332 O O . GLU A 1 179 ? 49.137 16.930 55.105 1.00 6.37 179 GLU A O 1
ATOM 1338 N N . ALA A 1 180 ? 49.682 14.848 54.447 1.00 9.09 180 ALA A N 1
ATOM 1339 C CA . ALA A 1 180 ? 48.536 14.691 53.537 1.00 8.14 180 ALA A CA 1
ATOM 1340 C C . ALA A 1 180 ? 48.132 13.250 53.496 1.00 8.61 180 ALA A C 1
ATOM 1341 O O . ALA A 1 180 ? 48.983 12.354 53.541 1.00 10.05 180 ALA A O 1
ATOM 1343 N N . LYS A 1 181 ? 46.824 13.018 53.382 1.00 9.77 181 LYS A N 1
ATOM 1344 C CA . LYS A 1 181 ? 46.309 11.686 53.130 1.00 10.93 181 LYS A CA 1
ATOM 1345 C C . LYS A 1 181 ? 46.695 11.149 51.745 1.00 12.04 181 LYS A C 1
ATOM 1346 O O . LYS A 1 181 ? 47.036 9.973 51.587 1.00 10.72 181 LYS A O 1
ATOM 1352 N N . ILE A 1 182 ? 46.624 12.026 50.747 1.00 9.21 182 ILE A N 1
ATOM 1353 C CA . ILE A 1 182 ? 47.010 11.711 49.379 1.00 10.90 182 ILE A CA 1
ATOM 1354 C C . ILE A 1 182 ? 47.741 12.890 48.744 1.00 8.81 182 ILE A C 1
ATOM 1355 O O . ILE A 1 182 ? 47.349 14.057 48.887 1.00 8.94 182 ILE A O 1
ATOM 1360 N N . VAL A 1 183 ? 48.847 12.566 48.066 1.00 8.04 183 VAL A N 1
ATOM 1361 C CA . VAL A 1 183 ? 49.606 13.493 47.259 1.00 8.39 183 VAL A CA 1
ATOM 1362 C C . VAL A 1 183 ? 49.305 13.239 45.783 1.00 9.24 183 VAL A C 1
ATOM 1363 O O . VAL A 1 183 ? 49.354 12.086 45.329 1.00 10.11 183 VAL A O 1
ATOM 1367 N N . VAL A 1 184 ? 48.952 14.298 45.055 1.00 7.68 184 VAL A N 1
ATOM 1368 C CA . VAL A 1 184 ? 48.820 14.222 43.603 1.00 7.34 184 VAL A CA 1
ATOM 1369 C C . VAL A 1 184 ? 49.979 14.971 43.004 1.00 11.03 184 VAL A C 1
ATOM 1370 O O . VAL A 1 184 ? 50.045 16.204 43.084 1.00 11.23 184 VAL A O 1
ATOM 1374 N N . SER A 1 185 ? 50.923 14.233 42.456 1.00 10.62 185 SER A N 1
ATOM 1375 C CA . SER A 1 185 ? 52.113 14.832 41.859 1.00 8.15 185 SER A CA 1
ATOM 1376 C C . SER A 1 185 ? 51.875 15.159 40.390 1.00 9.34 185 SER A C 1
ATOM 1377 O O . SER A 1 185 ? 51.550 14.267 39.596 1.00 9.96 185 SER A O 1
ATOM 1380 N N . SER A 1 186 ? 51.997 16.452 40.058 1.00 8.73 186 SER A N 1
ATOM 1381 C CA . SER A 1 186 ? 51.677 16.960 38.727 1.00 12.46 186 SER A CA 1
ATOM 1382 C C . SER A 1 186 ? 52.780 17.929 38.299 1.00 11.61 186 SER A C 1
ATOM 1383 O O . SER A 1 186 ? 52.492 19.066 37.942 1.00 13.70 186 SER A O 1
ATOM 1386 N N . CYS A 1 187 ? 54.020 17.464 38.359 1.00 11.95 187 CYS A N 1
ATOM 1387 C CA . CYS A 1 187 ? 55.191 18.318 38.299 1.00 11.52 187 CYS A CA 1
ATOM 1388 C C . CYS A 1 187 ? 55.709 18.567 36.895 1.00 13.92 187 CYS A C 1
ATOM 1389 O O . CYS A 1 187 ? 56.752 19.205 36.705 1.00 13.26 187 CYS A O 1
ATOM 1392 N N . GLY A 1 188 ? 55.004 18.042 35.913 1.00 11.98 188 GLY A N 1
ATOM 1393 C CA . GLY A 1 188 ? 55.428 18.146 34.526 1.00 12.76 188 GLY A CA 1
ATOM 1394 C C . GLY A 1 188 ? 56.704 17.377 34.230 1.00 15.27 188 GLY A C 1
ATOM 1395 O O . GLY A 1 188 ? 57.132 16.523 35.015 1.00 13.74 188 GLY A O 1
ATOM 1396 N N . HIS A 1 189 ? 57.329 17.693 33.094 1.00 18.85 189 HIS A N 1
ATOM 1397 C CA . HIS A 1 189 ? 58.710 17.274 32.807 1.00 24.14 189 HIS A CA 1
ATOM 1398 C C . HIS A 1 189 ? 59.721 18.435 32.645 1.00 24.31 189 HIS A C 1
ATOM 1399 O O . HIS A 1 189 ? 60.934 18.205 32.553 1.00 30.55 189 HIS A O 1
ATOM 1406 N N . ASP A 1 190 ? 59.224 19.671 32.548 1.00 27.47 190 ASP A N 1
ATOM 1407 C CA . ASP A 1 190 ? 60.000 20.820 32.069 1.00 31.72 190 ASP A CA 1
ATOM 1408 C C . ASP A 1 190 ? 60.710 21.457 33.273 1.00 29.44 190 ASP A C 1
ATOM 1409 O O . ASP A 1 190 ? 60.188 21.448 34.387 1.00 31.51 190 ASP A O 1
ATOM 1414 N N . GLY A 1 191 ? 61.897 22.011 33.060 1.00 30.89 191 GLY A N 1
ATOM 1415 C CA . GLY A 1 191 ? 62.520 22.851 34.071 1.00 36.54 191 GLY A CA 1
ATOM 1416 C C . GLY A 1 191 ? 63.409 22.109 35.061 1.00 37.24 191 GLY A C 1
ATOM 1417 O O . GLY A 1 191 ? 63.535 20.881 35.026 1.00 41.39 191 GLY A O 1
ATOM 1418 N N . PRO A 1 192 ? 64.020 22.864 35.969 1.00 37.75 192 PRO A N 1
ATOM 1419 C CA . PRO A 1 192 ? 64.823 22.277 37.050 1.00 36.85 192 PRO A CA 1
ATOM 1420 C C . PRO A 1 192 ? 63.942 21.596 38.099 1.00 34.39 192 PRO A C 1
ATOM 1421 O O . PRO A 1 192 ? 64.492 20.805 38.868 1.00 35.20 192 PRO A O 1
ATOM 1425 N N . PHE A 1 193 ? 62.635 21.889 38.140 1.00 28.67 193 PHE A N 1
ATOM 1426 C CA . PHE A 1 193 ? 61.717 21.148 39.021 1.00 27.48 193 PHE A CA 1
ATOM 1427 C C . PHE A 1 193 ? 60.950 20.037 38.306 1.00 29.85 193 PHE A C 1
ATOM 1428 O O . PHE A 1 193 ? 60.120 19.334 38.928 1.00 26.37 193 PHE A O 1
ATOM 1436 N N . GLY A 1 194 ? 61.187 19.897 37.006 1.00 20.51 194 GLY A N 1
ATOM 1437 C CA . GLY A 1 194 ? 60.409 18.936 36.252 1.00 18.24 194 GLY A CA 1
ATOM 1438 C C . GLY A 1 194 ? 60.495 17.591 36.962 1.00 18.86 194 GLY A C 1
ATOM 1439 O O . GLY A 1 194 ? 61.563 17.181 37.428 1.00 18.13 194 GLY A O 1
ATOM 1440 N N . ALA A 1 195 ? 59.359 16.912 37.049 1.00 15.51 195 ALA A N 1
ATOM 1441 C CA . ALA A 1 195 ? 59.306 15.519 37.485 1.00 17.03 195 ALA A CA 1
ATOM 1442 C C . ALA A 1 195 ? 59.868 15.329 38.902 1.00 14.73 195 ALA A C 1
ATOM 1443 O O . ALA A 1 195 ? 60.384 14.264 39.221 1.00 14.34 195 ALA A O 1
ATOM 1445 N N . THR A 1 196 ? 59.760 16.361 39.741 1.00 12.54 196 THR A N 1
ATOM 1446 C CA . THR A 1 196 ? 60.287 16.286 41.115 1.00 15.29 196 THR A CA 1
ATOM 1447 C C . THR A 1 196 ? 59.857 15.019 41.836 1.00 16.58 196 THR A C 1
ATOM 1448 O O . THR A 1 196 ? 60.683 14.344 42.459 1.00 17.45 196 THR A O 1
ATOM 1452 N N . GLY A 1 197 ? 58.564 14.722 41.760 1.00 17.21 197 GLY A N 1
ATOM 1453 C CA . GLY A 1 197 ? 57.981 13.673 42.571 1.00 17.49 197 GLY A CA 1
ATOM 1454 C C . GLY A 1 197 ? 58.492 12.299 42.156 1.00 15.93 197 GLY A C 1
ATOM 1455 O O . GLY A 1 197 ? 58.903 11.509 43.008 1.00 14.15 197 GLY A O 1
ATOM 1456 N N . VAL A 1 198 ? 58.472 11.993 40.859 1.00 14.94 198 VAL A N 1
ATOM 1457 C CA . VAL A 1 198 ? 58.929 10.672 40.402 1.00 14.98 198 VAL A CA 1
ATOM 1458 C C . VAL A 1 198 ? 60.449 10.519 40.509 1.00 13.43 198 VAL A C 1
ATOM 1459 O O . VAL A 1 198 ? 60.953 9.457 40.851 1.00 15.23 198 VAL A O 1
ATOM 1463 N N . LYS A 1 199 ? 61.190 11.591 40.246 1.00 14.58 199 LYS A N 1
ATOM 1464 C CA . LYS A 1 199 ? 62.628 11.542 40.476 1.00 12.51 199 LYS A CA 1
ATOM 1465 C C . LYS A 1 199 ? 62.978 11.236 41.937 1.00 12.02 199 LYS A C 1
ATOM 1466 O O . LYS A 1 199 ? 63.915 10.479 42.217 1.00 17.88 199 LYS A O 1
ATOM 1472 N N . ARG A 1 200 ? 62.221 11.815 42.864 1.00 14.19 200 ARG A N 1
ATOM 1473 C CA . ARG A 1 200 ? 62.436 11.463 44.270 1.00 12.83 200 ARG A CA 1
ATOM 1474 C C . ARG A 1 200 ? 62.044 10.034 44.641 1.00 15.33 200 ARG A C 1
ATOM 1475 O O . ARG A 1 200 ? 62.783 9.346 45.349 1.00 13.13 200 ARG A O 1
ATOM 1483 N N . LEU A 1 201 ? 60.897 9.561 44.163 1.00 14.92 201 LEU A N 1
ATOM 1484 C CA . LEU A 1 201 ? 60.593 8.135 44.326 1.00 14.67 201 LEU A CA 1
ATOM 1485 C C . LEU A 1 201 ? 61.751 7.247 43.894 1.00 17.69 201 LEU A C 1
ATOM 1486 O O . LEU A 1 201 ? 62.039 6.220 44.538 1.00 15.23 201 LEU A O 1
ATOM 1491 N N . LYS A 1 202 ? 62.407 7.608 42.792 1.00 13.55 202 LYS A N 1
ATOM 1492 C CA . LYS A 1 202 ? 63.495 6.781 42.307 1.00 16.08 202 LYS A CA 1
ATOM 1493 C C . LYS A 1 202 ? 64.674 6.925 43.259 1.00 18.89 202 LYS A C 1
ATOM 1494 O O . LYS A 1 202 ? 65.288 5.921 43.618 1.00 18.63 202 LYS A O 1
ATOM 1500 N N . SER A 1 203 ? 65.008 8.144 43.683 1.00 14.30 203 SER A N 1
ATOM 1501 C CA . SER A 1 203 ? 66.243 8.293 44.453 1.00 17.62 203 SER A CA 1
ATOM 1502 C C . SER A 1 203 ? 66.125 7.646 45.837 1.00 18.70 203 SER A C 1
ATOM 1503 O O . SER A 1 203 ? 67.139 7.342 46.447 1.00 16.96 203 SER A O 1
ATOM 1506 N N . ILE A 1 204 ? 64.905 7.427 46.333 1.00 16.31 204 ILE A N 1
ATOM 1507 C CA . ILE A 1 204 ? 64.729 6.789 47.636 1.00 19.66 204 ILE A CA 1
ATOM 1508 C C . ILE A 1 204 ? 64.391 5.309 47.522 1.00 22.70 204 ILE A C 1
ATOM 1509 O O . ILE A 1 204 ? 64.168 4.632 48.532 1.00 19.61 204 ILE A O 1
ATOM 1514 N N . GLY A 1 205 ? 64.373 4.804 46.293 1.00 22.41 205 GLY A N 1
ATOM 1515 C CA . GLY A 1 205 ? 64.244 3.378 46.060 1.00 22.19 205 GLY A CA 1
ATOM 1516 C C . GLY A 1 205 ? 62.811 2.873 46.092 1.00 23.25 205 GLY A C 1
ATOM 1517 O O . GLY A 1 205 ? 62.574 1.666 46.168 1.00 25.31 205 GLY A O 1
ATOM 1518 N N . MET A 1 206 ? 61.839 3.778 46.040 1.00 20.14 206 MET A N 1
ATOM 1519 C CA . MET A 1 206 ? 60.444 3.340 46.071 1.00 22.57 206 MET A CA 1
ATOM 1520 C C . MET A 1 206 ? 59.908 2.914 44.708 1.00 27.53 206 MET A C 1
ATOM 1521 O O . MET A 1 206 ? 58.958 2.122 44.622 1.00 28.52 206 MET A O 1
ATOM 1526 N N . ILE A 1 207 ? 60.505 3.457 43.650 1.00 24.31 207 ILE A N 1
ATOM 1527 C CA . ILE A 1 207 ? 60.338 2.923 42.307 1.00 23.13 207 ILE A CA 1
ATOM 1528 C C . ILE A 1 207 ? 61.729 2.723 41.742 1.00 24.76 207 ILE A C 1
ATOM 1529 O O . ILE A 1 207 ? 62.729 3.183 42.304 1.00 23.23 207 ILE A O 1
ATOM 1534 N N . ASP A 1 208 ? 61.799 2.016 40.624 1.00 25.73 208 ASP A N 1
ATOM 1535 C CA . ASP A 1 208 ? 63.070 1.454 40.227 1.00 26.43 208 ASP A CA 1
ATOM 1536 C C . ASP A 1 208 ? 63.692 2.142 39.026 1.00 22.10 208 ASP A C 1
ATOM 1537 O O . ASP A 1 208 ? 64.911 2.121 38.876 1.00 27.90 208 ASP A O 1
ATOM 1542 N N . HIS A 1 209 ? 62.850 2.748 38.192 1.00 23.39 209 HIS A N 1
ATOM 1543 C CA . HIS A 1 209 ? 63.294 3.364 36.945 1.00 23.12 209 HIS A CA 1
ATOM 1544 C C . HIS A 1 209 ? 62.471 4.611 36.628 1.00 25.64 209 HIS A C 1
ATOM 1545 O O . HIS A 1 209 ? 61.271 4.682 36.910 1.00 25.78 209 HIS A O 1
ATOM 1552 N N . VAL A 1 210 ? 63.147 5.608 36.069 1.00 22.88 210 VAL A N 1
ATOM 1553 C CA . VAL A 1 210 ? 62.491 6.763 35.469 1.00 22.79 210 VAL A CA 1
ATOM 1554 C C . VAL A 1 210 ? 63.167 6.968 34.118 1.00 24.72 210 VAL A C 1
ATOM 1555 O O . VAL A 1 210 ? 64.119 7.730 34.002 1.00 27.54 210 VAL A O 1
ATOM 1559 N N . PRO A 1 211 ? 62.682 6.251 33.115 1.00 24.04 211 PRO A N 1
ATOM 1560 C CA . PRO A 1 211 ? 63.303 6.271 31.785 1.00 26.07 211 PRO A CA 1
ATOM 1561 C C . PRO A 1 211 ? 63.229 7.653 31.130 1.00 24.47 211 PRO A C 1
ATOM 1562 O O . PRO A 1 211 ? 64.107 7.999 30.347 1.00 25.30 211 PRO A O 1
ATOM 1566 N N . GLY A 1 212 ? 62.219 8.444 31.468 1.00 20.76 212 GLY A N 1
ATOM 1567 C CA . GLY A 1 212 ? 61.987 9.724 30.820 1.00 18.29 212 GLY A CA 1
ATOM 1568 C C . GLY A 1 212 ? 61.085 9.584 29.598 1.00 9.93 212 GLY A C 1
ATOM 1569 O O . GLY A 1 212 ? 60.990 8.507 28.998 1.00 13.63 212 GLY A O 1
ATOM 1570 N N . MET A 1 213 ? 60.442 10.691 29.245 1.00 13.99 213 MET A N 1
ATOM 1571 C CA . MET A 1 213 ? 59.468 10.703 28.151 1.00 9.46 213 MET A CA 1
ATOM 1572 C C . MET A 1 213 ? 60.137 10.308 26.848 1.00 9.50 213 MET A C 1
ATOM 1573 O O . MET A 1 213 ? 61.301 10.607 26.599 1.00 12.30 213 MET A O 1
ATOM 1578 N N . LYS A 1 214 ? 59.375 9.640 25.986 1.00 10.18 214 LYS A N 1
ATOM 1579 C CA . LYS A 1 214 ? 59.895 9.257 24.692 1.00 9.49 214 LYS A CA 1
ATOM 1580 C C . LYS A 1 214 ? 59.571 10.356 23.690 1.00 7.27 214 LYS A C 1
ATOM 1581 O O . LYS A 1 214 ? 59.083 11.436 24.049 1.00 9.41 214 LYS A O 1
ATOM 1587 N N . ALA A 1 215 ? 59.911 10.075 22.445 1.00 10.13 215 ALA A N 1
ATOM 1588 C CA . ALA A 1 215 ? 59.740 11.052 21.384 1.00 10.09 215 ALA A CA 1
ATOM 1589 C C . ALA A 1 215 ? 58.253 11.236 21.087 1.00 12.90 215 ALA A C 1
ATOM 1590 O O . ALA A 1 215 ? 57.392 10.510 21.581 1.00 10.12 215 ALA A O 1
ATOM 1592 N N . LEU A 1 216 ? 57.940 12.236 20.275 1.00 8.77 216 LEU A N 1
ATOM 1593 C CA . LEU A 1 216 ? 56.574 12.680 20.142 1.00 6.13 216 LEU A CA 1
ATOM 1594 C C . LEU A 1 216 ? 55.739 11.770 19.239 1.00 7.10 216 LEU A C 1
ATOM 1595 O O . LEU A 1 216 ? 56.173 11.371 18.157 1.00 7.46 216 LEU A O 1
ATOM 1600 N N . ASP A 1 217 ? 54.518 11.482 19.703 1.00 6.49 217 ASP A N 1
ATOM 1601 C CA . ASP A 1 217 ? 53.539 10.726 18.926 1.00 10.54 217 ASP A CA 1
ATOM 1602 C C . ASP A 1 217 ? 52.197 10.989 19.593 1.00 9.45 217 ASP A C 1
ATOM 1603 O O . ASP A 1 217 ? 51.884 10.390 20.621 1.00 7.79 217 ASP A O 1
ATOM 1608 N N . MET A 1 218 ? 51.437 11.950 19.081 1.00 8.69 218 MET A N 1
ATOM 1609 C CA . MET A 1 218 ? 50.238 12.426 19.782 1.00 10.85 218 MET A CA 1
ATOM 1610 C C . MET A 1 218 ? 49.193 11.340 19.971 1.00 6.34 218 MET A C 1
ATOM 1611 O O . MET A 1 218 ? 48.557 11.258 21.033 1.00 8.66 218 MET A O 1
ATOM 1616 N N . ASN A 1 219 ? 49.003 10.520 18.945 1.00 7.79 219 ASN A N 1
ATOM 1617 C CA . ASN A 1 219 ? 47.956 9.506 18.990 1.00 7.30 219 ASN A CA 1
ATOM 1618 C C . ASN A 1 219 ? 48.226 8.429 20.030 1.00 13.27 219 ASN A C 1
ATOM 1619 O O . ASN A 1 219 ? 47.325 7.972 20.726 1.00 12.95 219 ASN A O 1
ATOM 1624 N N . THR A 1 220 ? 49.480 8.028 20.157 1.00 8.45 220 THR A N 1
ATOM 1625 C CA . THR A 1 220 ? 49.838 7.078 21.200 1.00 9.15 220 THR A CA 1
ATOM 1626 C C . THR A 1 220 ? 49.848 7.766 22.556 1.00 9.49 220 THR A C 1
ATOM 1627 O O . THR A 1 220 ? 49.379 7.192 23.559 1.00 9.21 220 THR A O 1
ATOM 1631 N N . ALA A 1 221 ? 50.426 8.968 22.622 1.00 9.38 221 ALA A N 1
ATOM 1632 C CA . ALA A 1 221 ? 50.763 9.571 23.907 1.00 7.68 221 ALA A CA 1
ATOM 1633 C C . ALA A 1 221 ? 49.527 9.904 24.717 1.00 9.62 221 ALA A C 1
ATOM 1634 O O . ALA A 1 221 ? 49.526 9.689 25.921 1.00 9.03 221 ALA A O 1
ATOM 1636 N N . GLU A 1 222 ? 48.507 10.518 24.114 1.00 9.78 222 GLU A N 1
ATOM 1637 C CA . GLU A 1 222 ? 47.450 11.086 24.950 1.00 9.48 222 GLU A CA 1
ATOM 1638 C C . GLU A 1 222 ? 46.633 9.969 25.587 1.00 8.82 222 GLU A C 1
ATOM 1639 O O . GLU A 1 222 ? 46.349 10.005 26.807 1.00 8.90 222 GLU A O 1
ATOM 1645 N N . ASP A 1 223 ? 46.328 8.916 24.836 1.00 9.48 223 ASP A N 1
ATOM 1646 C CA . ASP A 1 223 ? 45.631 7.773 25.408 1.00 11.41 223 ASP A CA 1
ATOM 1647 C C . ASP A 1 223 ? 46.480 7.128 26.498 1.00 9.35 223 ASP A C 1
ATOM 1648 O O . ASP A 1 223 ? 45.974 6.736 27.539 1.00 9.91 223 ASP A O 1
ATOM 1653 N N . ALA A 1 224 ? 47.780 7.005 26.252 1.00 9.89 224 ALA A N 1
ATOM 1654 C CA . ALA A 1 224 ? 48.657 6.330 27.196 1.00 10.60 224 ALA A CA 1
ATOM 1655 C C . ALA A 1 224 ? 48.726 7.087 28.509 1.00 9.27 224 ALA A C 1
ATOM 1656 O O . ALA A 1 224 ? 48.696 6.476 29.588 1.00 9.08 224 ALA A O 1
ATOM 1658 N N . ILE A 1 225 ? 48.838 8.419 28.430 1.00 8.29 225 ILE A N 1
ATOM 1659 C CA . ILE A 1 225 ? 49.004 9.231 29.642 1.00 9.11 225 ILE A CA 1
ATOM 1660 C C . ILE A 1 225 ? 47.780 9.074 30.523 1.00 8.81 225 ILE A C 1
ATOM 1661 O O . ILE A 1 225 ? 47.878 8.917 31.743 1.00 8.58 225 ILE A O 1
ATOM 1666 N N . VAL A 1 226 ? 46.595 9.095 29.929 1.00 7.87 226 VAL A N 1
ATOM 1667 C CA . VAL A 1 226 ? 45.373 8.892 30.720 1.00 7.49 226 VAL A CA 1
ATOM 1668 C C . VAL A 1 226 ? 45.345 7.500 31.325 1.00 9.73 226 VAL A C 1
ATOM 1669 O O . VAL A 1 226 ? 45.079 7.363 32.512 1.00 9.04 226 VAL A O 1
ATOM 1673 N N . ARG A 1 227 ? 45.640 6.483 30.525 1.00 6.74 227 ARG A N 1
ATOM 1674 C CA . ARG A 1 227 ? 45.617 5.117 31.010 1.00 8.13 227 ARG A CA 1
ATOM 1675 C C . ARG A 1 227 ? 46.562 4.884 32.185 1.00 8.04 227 ARG A C 1
ATOM 1676 O O . ARG A 1 227 ? 46.244 4.162 33.135 1.00 9.71 227 ARG A O 1
ATOM 1684 N N . LEU A 1 228 ? 47.739 5.487 32.107 1.00 7.30 228 LEU A N 1
ATOM 1685 C CA . LEU A 1 228 ? 48.806 5.249 33.062 1.00 7.36 228 LEU A CA 1
ATOM 1686 C C . LEU A 1 228 ? 48.685 6.093 34.312 1.00 10.09 228 LEU A C 1
ATOM 1687 O O . LEU A 1 228 ? 49.393 5.863 35.288 1.00 10.78 228 LEU A O 1
ATOM 1692 N N . THR A 1 229 ? 47.831 7.106 34.292 1.00 8.58 229 THR A N 1
ATOM 1693 C CA . THR A 1 229 ? 47.609 7.898 35.504 1.00 8.10 229 THR A CA 1
ATOM 1694 C C . THR A 1 229 ? 47.049 6.971 36.574 1.00 9.28 229 THR A C 1
ATOM 1695 O O . THR A 1 229 ? 46.065 6.278 36.355 1.00 9.00 229 THR A O 1
ATOM 1699 N N . ARG A 1 230 ? 47.665 6.991 37.751 1.00 9.61 230 ARG A N 1
ATOM 1700 C CA . ARG A 1 230 ? 47.382 6.026 38.797 1.00 8.98 230 ARG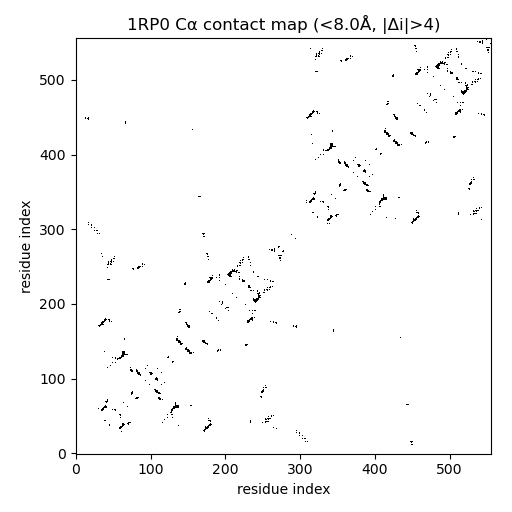 A CA 1
ATOM 1701 C C . ARG A 1 230 ? 48.047 6.454 40.098 1.00 9.55 230 ARG A C 1
ATOM 1702 O O . ARG A 1 230 ? 48.909 7.345 40.128 1.00 9.29 230 ARG A O 1
ATOM 1710 N N . GLU A 1 231 ? 47.644 5.767 41.160 1.00 8.18 231 GLU A N 1
ATOM 1711 C CA . GLU A 1 231 ? 48.375 5.761 42.432 1.00 6.92 231 GLU A CA 1
ATOM 1712 C C . GLU A 1 231 ? 49.582 4.882 42.279 1.00 10.96 231 GLU A C 1
ATOM 1713 O O . GLU A 1 231 ? 49.486 3.666 42.239 1.00 10.76 231 GLU A O 1
ATOM 1719 N N . VAL A 1 232 ? 50.729 5.507 42.100 1.00 9.27 232 VAL A N 1
ATOM 1720 C CA . VAL A 1 232 ? 51.948 4.835 41.713 1.00 9.62 232 VAL A CA 1
ATOM 1721 C C . VAL A 1 232 ? 52.574 4.061 42.863 1.00 12.53 232 VAL A C 1
ATOM 1722 O O . VAL A 1 232 ? 53.110 2.965 42.671 1.00 11.58 232 VAL A O 1
ATOM 1726 N N . VAL A 1 233 ? 52.536 4.649 44.056 1.00 8.39 233 VAL A N 1
ATOM 1727 C CA . VAL A 1 233 ? 52.888 3.987 45.287 1.00 5.61 233 VAL A CA 1
ATOM 1728 C C . VAL A 1 233 ? 51.835 4.385 46.305 1.00 7.71 233 VAL A C 1
ATOM 1729 O O . VAL A 1 233 ? 51.112 5.367 46.090 1.00 8.54 233 VAL A O 1
ATOM 1733 N N . PRO A 1 234 ? 51.721 3.691 47.437 1.00 8.19 234 PRO A N 1
ATOM 1734 C CA . PRO A 1 234 ? 50.671 4.079 48.378 1.00 8.59 234 PRO A CA 1
ATOM 1735 C C . PRO A 1 234 ? 50.825 5.540 48.805 1.00 10.82 234 PRO A C 1
ATOM 1736 O O . PRO A 1 234 ? 51.895 5.953 49.277 1.00 8.33 234 PRO A O 1
ATOM 1740 N N . GLY A 1 235 ? 49.751 6.302 48.641 1.00 8.90 235 GLY A N 1
ATOM 1741 C CA . GLY A 1 235 ? 49.702 7.694 49.037 1.00 8.68 235 GLY A CA 1
ATOM 1742 C C . GLY A 1 235 ? 50.120 8.677 47.978 1.00 7.80 235 GLY A C 1
ATOM 1743 O O . GLY A 1 235 ? 50.069 9.871 48.252 1.00 9.26 235 GLY A O 1
ATOM 1744 N N . MET A 1 236 ? 50.513 8.228 46.782 1.00 7.86 236 MET A N 1
ATOM 1745 C CA . MET A 1 236 ? 50.922 9.194 45.760 1.00 4.84 236 MET A CA 1
ATOM 1746 C C . MET A 1 236 ? 50.403 8.828 44.367 1.00 8.48 236 MET A C 1
ATOM 1747 O O . MET A 1 236 ? 50.730 7.757 43.860 1.00 8.52 236 MET A O 1
ATOM 1752 N N . ILE A 1 237 ? 49.566 9.700 43.824 1.00 6.44 237 ILE A N 1
ATOM 1753 C CA . ILE A 1 237 ? 49.085 9.672 42.431 1.00 5.46 237 ILE A CA 1
ATOM 1754 C C . ILE A 1 237 ? 49.994 10.529 41.577 1.00 8.85 237 ILE A C 1
ATOM 1755 O O . ILE A 1 237 ? 50.436 11.620 41.990 1.00 11.27 237 ILE A O 1
ATOM 1760 N N . VAL A 1 238 ? 50.313 10.046 40.376 1.00 9.37 238 VAL A N 1
ATOM 1761 C CA . VAL A 1 238 ? 51.017 10.871 39.403 1.00 10.91 238 VAL A CA 1
ATOM 1762 C C . VAL A 1 238 ? 50.130 11.150 38.209 1.00 9.89 238 VAL A C 1
ATOM 1763 O O . VAL A 1 238 ? 49.383 10.270 37.753 1.00 9.47 238 VAL A O 1
ATOM 1767 N N . THR A 1 239 ? 50.173 12.395 37.732 1.00 9.74 239 THR A N 1
ATOM 1768 C CA . THR A 1 239 ? 49.265 12.830 36.685 1.00 10.50 239 THR A CA 1
ATOM 1769 C C . THR A 1 239 ? 50.035 13.773 35.745 1.00 11.65 239 THR A C 1
ATOM 1770 O O . THR A 1 239 ? 51.111 14.318 36.069 1.00 10.85 239 THR A O 1
ATOM 1774 N N . GLY A 1 240 ? 49.490 13.963 34.556 1.00 10.00 240 GLY A N 1
ATOM 1775 C CA . GLY A 1 240 ? 50.130 14.849 33.600 1.00 10.12 240 GLY A CA 1
ATOM 1776 C C . GLY A 1 240 ? 51.401 14.324 32.951 1.00 9.78 240 GLY A C 1
ATOM 1777 O O . GLY A 1 240 ? 51.630 13.132 32.859 1.00 9.62 240 GLY A O 1
ATOM 1778 N N . MET A 1 241 ? 52.238 15.253 32.490 1.00 10.72 241 MET A N 1
ATOM 1779 C CA . MET A 1 241 ? 53.471 14.856 31.824 1.00 10.44 241 MET A CA 1
ATOM 1780 C C . MET A 1 241 ? 54.463 14.108 32.730 1.00 10.10 241 MET A C 1
ATOM 1781 O O . MET A 1 241 ? 55.320 13.378 32.240 1.00 10.22 241 MET A O 1
ATOM 1786 N N . GLU A 1 242 ? 54.323 14.241 34.050 1.00 10.51 242 GLU A N 1
ATOM 1787 C CA . GLU A 1 242 ? 55.145 13.462 34.947 1.00 11.17 242 GLU A CA 1
ATOM 1788 C C . GLU A 1 242 ? 54.921 11.959 34.800 1.00 11.28 242 GLU A C 1
ATOM 1789 O O . GLU A 1 242 ? 55.852 11.187 34.988 1.00 12.09 242 GLU A O 1
ATOM 1795 N N . VAL A 1 243 ? 53.698 11.555 34.441 1.00 12.17 243 VAL A N 1
ATOM 1796 C CA . VAL A 1 243 ? 53.401 10.175 34.041 1.00 12.66 243 VAL A CA 1
ATOM 1797 C C . VAL A 1 243 ? 54.306 9.693 32.918 1.00 11.87 243 VAL A C 1
ATOM 1798 O O . VAL A 1 243 ? 54.783 8.551 32.935 1.00 10.87 243 VAL A O 1
ATOM 1802 N N . ALA A 1 244 ? 54.548 10.531 31.913 1.00 11.12 244 ALA A N 1
ATOM 1803 C CA . ALA A 1 244 ? 55.353 10.081 30.796 1.00 11.36 244 ALA A CA 1
ATOM 1804 C C . ALA A 1 244 ? 56.804 9.866 31.211 1.00 13.88 244 ALA A C 1
ATOM 1805 O O . ALA A 1 244 ? 57.500 9.007 30.664 1.00 11.94 244 ALA A O 1
ATOM 1807 N N . GLU A 1 245 ? 57.264 10.651 32.184 1.00 12.87 245 GLU A N 1
ATOM 1808 C CA . GLU A 1 245 ? 58.622 10.496 32.698 1.00 15.21 245 GLU A CA 1
ATOM 1809 C C . GLU A 1 245 ? 58.843 9.178 33.415 1.00 12.29 245 GLU A C 1
ATOM 1810 O O . GLU A 1 245 ? 59.831 8.469 33.197 1.00 16.19 245 GLU A O 1
ATOM 1816 N N . ILE A 1 246 ? 57.917 8.841 34.309 1.00 13.44 246 ILE A N 1
ATOM 1817 C CA . ILE A 1 246 ? 58.046 7.610 35.058 1.00 13.65 246 ILE A CA 1
ATOM 1818 C C . ILE A 1 246 ? 57.874 6.361 34.203 1.00 16.09 246 ILE A C 1
ATOM 1819 O O . ILE A 1 246 ? 58.587 5.375 34.382 1.00 16.45 246 ILE A O 1
ATOM 1824 N N . ASP A 1 247 ? 56.964 6.411 33.231 1.00 14.71 247 ASP A N 1
ATOM 1825 C CA . ASP A 1 247 ? 56.630 5.251 32.439 1.00 12.44 247 ASP A CA 1
ATOM 1826 C C . ASP A 1 247 ? 57.309 5.171 31.087 1.00 13.28 247 ASP A C 1
ATOM 1827 O O . ASP A 1 247 ? 57.235 4.161 30.411 1.00 13.62 247 ASP A O 1
ATOM 1832 N N . GLY A 1 248 ? 57.965 6.243 30.680 1.00 11.51 248 GLY A N 1
ATOM 1833 C CA . GLY A 1 248 ? 58.594 6.223 29.371 1.00 10.58 248 GLY A CA 1
ATOM 1834 C C . GLY A 1 248 ? 57.571 6.257 28.265 1.00 11.32 248 GLY A C 1
ATOM 1835 O O . GLY A 1 248 ? 57.726 5.571 27.245 1.00 15.78 248 GLY A O 1
ATOM 1836 N N . ALA A 1 249 ? 56.507 7.023 28.459 1.00 11.60 249 ALA A N 1
ATOM 1837 C CA . ALA A 1 249 ? 55.508 7.201 27.414 1.00 9.71 249 ALA A CA 1
ATOM 1838 C C . ALA A 1 249 ? 55.947 8.305 26.464 1.00 9.76 249 ALA A C 1
ATOM 1839 O O . ALA A 1 249 ? 56.715 9.185 26.861 1.00 9.91 249 ALA A O 1
ATOM 1841 N N . PRO A 1 250 ? 55.450 8.269 25.237 1.00 8.43 250 PRO A N 1
ATOM 1842 C CA . PRO A 1 250 ? 55.726 9.357 24.296 1.00 10.14 250 PRO A CA 1
ATOM 1843 C C . PRO A 1 250 ? 55.184 10.666 24.775 1.00 10.22 250 PRO A C 1
ATOM 1844 O O . PRO A 1 250 ? 54.249 10.750 25.539 1.00 12.03 250 PRO A O 1
ATOM 1848 N N . ARG A 1 251 ? 55.818 11.726 24.312 1.00 11.82 251 ARG A N 1
ATOM 1849 C CA . ARG A 1 251 ? 55.241 13.029 24.579 1.00 13.01 251 ARG A CA 1
ATOM 1850 C C . ARG A 1 251 ? 54.228 13.407 23.480 1.00 8.42 251 ARG A C 1
ATOM 1851 O O . ARG A 1 251 ? 54.152 12.770 22.427 1.00 9.50 251 ARG A O 1
ATOM 1859 N N . MET A 1 252 ? 53.423 14.425 23.790 1.00 12.46 252 MET A N 1
ATOM 1860 C CA . MET A 1 252 ? 52.424 14.882 22.835 1.00 10.99 252 MET A CA 1
ATOM 1861 C C . MET A 1 252 ? 52.601 16.309 22.358 1.00 12.27 252 MET A C 1
ATOM 1862 O O . MET A 1 252 ? 51.980 16.712 21.384 1.00 13.66 252 MET A O 1
ATOM 1867 N N . GLY A 1 253 ? 53.455 17.089 22.986 1.00 11.68 253 GLY A N 1
ATOM 1868 C CA . GLY A 1 253 ? 53.704 18.427 22.464 1.00 14.93 253 GLY A CA 1
ATOM 1869 C C . GLY A 1 253 ? 52.475 19.299 22.656 1.00 11.16 253 GLY A C 1
ATOM 1870 O O . GLY A 1 253 ? 51.828 19.215 23.681 1.00 11.57 253 GLY A O 1
ATOM 1871 N N . PRO A 1 254 ? 52.194 20.162 21.688 1.00 8.60 254 PRO A N 1
ATOM 1872 C CA . PRO A 1 254 ? 51.269 21.274 21.905 1.00 9.65 254 PRO A CA 1
ATOM 1873 C C . PRO A 1 254 ? 49.799 20.916 21.800 1.00 14.06 254 PRO A C 1
ATOM 1874 O O . PRO A 1 254 ? 49.078 21.457 20.964 1.00 10.94 254 PRO A O 1
ATOM 1878 N N . THR A 1 255 ? 49.367 19.958 22.609 1.00 10.52 255 THR A N 1
ATOM 1879 C CA . THR A 1 255 ? 47.969 19.628 22.693 1.00 10.63 255 THR A CA 1
ATOM 1880 C C . THR A 1 255 ? 47.639 19.291 24.119 1.00 11.72 255 THR A C 1
ATOM 1881 O O . THR A 1 255 ? 48.544 18.876 24.847 1.00 14.12 255 THR A O 1
ATOM 1885 N N . PHE A 1 256 ? 46.406 19.524 24.560 1.00 8.28 256 PHE A N 1
ATOM 1886 C CA . PHE A 1 256 ? 46.167 19.677 26.001 1.00 9.92 256 PHE A CA 1
ATOM 1887 C C . PHE A 1 256 ? 45.112 18.733 26.573 1.00 10.94 256 PHE A C 1
ATOM 1888 O O . PHE A 1 256 ? 44.946 18.662 27.779 1.00 10.42 256 PHE A O 1
ATOM 1896 N N . GLY A 1 257 ? 44.396 18.002 25.729 1.00 8.68 257 GLY A N 1
ATOM 1897 C CA . GLY A 1 257 ? 43.352 17.099 26.222 1.00 7.61 257 GLY A CA 1
ATOM 1898 C C . GLY A 1 257 ? 43.817 16.092 27.259 1.00 8.48 257 GLY A C 1
ATOM 1899 O O . GLY A 1 257 ? 43.148 15.914 28.267 1.00 10.94 257 GLY A O 1
ATOM 1900 N N . ALA A 1 258 ? 44.948 15.429 27.033 1.00 8.21 258 ALA A N 1
ATOM 1901 C CA . ALA A 1 258 ? 45.432 14.436 27.987 1.00 8.69 258 ALA A CA 1
ATOM 1902 C C . ALA A 1 258 ? 45.748 15.058 29.317 1.00 7.86 258 ALA A C 1
ATOM 1903 O O . ALA A 1 258 ? 45.601 14.407 30.350 1.00 9.69 258 ALA A O 1
ATOM 1905 N N . MET A 1 259 ? 46.244 16.288 29.335 1.00 9.29 259 MET A N 1
ATOM 1906 C CA . MET A 1 259 ? 46.518 16.883 30.642 1.00 9.24 259 MET A CA 1
ATOM 1907 C C . MET A 1 259 ? 45.231 17.075 31.462 1.00 11.42 259 MET A C 1
ATOM 1908 O O . MET A 1 259 ? 45.202 16.804 32.670 1.00 9.35 259 MET A O 1
ATOM 1913 N N . MET A 1 260 ? 44.198 17.589 30.807 1.00 10.43 260 MET A N 1
ATOM 1914 C CA . MET A 1 260 ? 42.894 17.815 31.404 1.00 9.81 260 MET A CA 1
ATOM 1915 C C . MET A 1 260 ? 42.289 16.490 31.888 1.00 10.66 260 MET A C 1
ATOM 1916 O O . MET A 1 260 ? 41.797 16.402 33.028 1.00 10.28 260 MET A O 1
ATOM 1921 N N . ILE A 1 261 ? 42.291 15.470 31.029 1.00 9.27 261 ILE A N 1
ATOM 1922 C CA . ILE A 1 261 ? 41.665 14.197 31.350 1.00 9.28 261 ILE A CA 1
ATOM 1923 C C . ILE A 1 261 ? 42.467 13.394 32.381 1.00 7.63 261 ILE A C 1
ATOM 1924 O O . ILE A 1 261 ? 41.901 12.806 33.294 1.00 9.06 261 ILE A O 1
ATOM 1929 N N . SER A 1 262 ? 43.785 13.415 32.238 1.00 7.43 262 SER A N 1
ATOM 1930 C CA . SER A 1 262 ? 44.673 12.803 33.234 1.00 9.05 262 SER A CA 1
ATOM 1931 C C . SER A 1 262 ? 44.394 13.429 34.602 1.00 8.20 262 SER A C 1
ATOM 1932 O O . SER A 1 262 ? 44.250 12.739 35.627 1.00 8.04 262 SER A O 1
ATOM 1935 N N . GLY A 1 263 ? 44.308 14.750 34.633 1.00 7.62 263 GLY A N 1
ATOM 1936 C CA . GLY A 1 263 ? 44.106 15.434 35.888 1.00 6.99 263 GLY A CA 1
ATOM 1937 C C . GLY A 1 263 ? 42.743 15.099 36.458 1.00 7.81 263 GLY A C 1
ATOM 1938 O O . GLY A 1 263 ? 42.571 14.855 37.646 1.00 8.82 263 GLY A O 1
ATOM 1939 N N . GLN A 1 264 ? 41.711 15.070 35.615 1.00 8.48 264 GLN A N 1
ATOM 1940 C CA . GLN A 1 264 ? 40.403 14.656 36.094 1.00 8.57 264 GLN A CA 1
ATOM 1941 C C . GLN A 1 264 ? 40.399 13.233 36.684 1.00 10.31 264 GLN A C 1
ATOM 1942 O O . GLN A 1 264 ? 39.851 12.990 37.755 1.00 9.36 264 GLN A O 1
ATOM 1948 N N . LYS A 1 265 ? 41.038 12.297 35.994 1.00 10.10 265 LYS A N 1
ATOM 1949 C CA . LYS A 1 265 ? 41.160 10.937 36.466 1.00 9.49 265 LYS A CA 1
ATOM 1950 C C . LYS A 1 265 ? 41.910 10.905 37.804 1.00 10.04 265 LYS A C 1
ATOM 1951 O O . LYS A 1 265 ? 41.493 10.204 38.726 1.00 9.18 265 LYS A O 1
ATOM 1957 N N . ALA A 1 266 ? 42.998 11.671 37.909 1.00 11.44 266 ALA A N 1
ATOM 1958 C CA . ALA A 1 266 ? 43.773 11.718 39.145 1.00 10.43 266 ALA A CA 1
ATOM 1959 C C . ALA A 1 266 ? 42.934 12.221 40.294 1.00 8.86 266 ALA A C 1
ATOM 1960 O O . ALA A 1 266 ? 43.008 11.718 41.426 1.00 10.06 266 ALA A O 1
ATOM 1962 N N . GLY A 1 267 ? 42.090 13.203 40.007 1.00 10.26 267 GLY A N 1
ATOM 1963 C CA . GLY A 1 267 ? 41.174 13.684 41.021 1.00 11.19 267 GLY A CA 1
ATOM 1964 C C . GLY A 1 267 ? 40.199 12.643 41.518 1.00 9.52 267 GLY A C 1
ATOM 1965 O O . GLY A 1 267 ? 39.938 12.487 42.722 1.00 10.93 267 GLY A O 1
ATOM 1966 N N . GLN A 1 268 ? 39.627 11.887 40.596 1.00 11.07 268 GLN A N 1
ATOM 1967 C CA . GLN A 1 268 ? 38.726 10.809 40.965 1.00 8.32 268 GLN A CA 1
ATOM 1968 C C . GLN A 1 268 ? 39.442 9.660 41.689 1.00 9.32 268 GLN A C 1
ATOM 1969 O O . GLN A 1 268 ? 38.903 9.079 42.615 1.00 9.11 268 GLN A O 1
ATOM 1975 N N . LEU A 1 269 ? 40.693 9.378 41.307 1.00 7.50 269 LEU A N 1
ATOM 1976 C CA . LEU A 1 269 ? 41.526 8.448 42.071 1.00 7.61 269 LEU A CA 1
ATOM 1977 C C . LEU A 1 269 ? 41.810 8.928 43.505 1.00 9.25 269 LEU A C 1
ATOM 1978 O O . LEU A 1 269 ? 41.863 8.107 44.437 1.00 11.11 269 LEU A O 1
ATOM 1983 N N . ALA A 1 270 ? 41.949 10.235 43.686 1.00 7.90 270 ALA A N 1
ATOM 1984 C CA . ALA A 1 270 ? 42.220 10.782 45.010 1.00 9.16 270 ALA A CA 1
ATOM 1985 C C . ALA A 1 270 ? 40.950 10.623 45.848 1.00 9.55 270 ALA A C 1
ATOM 1986 O O . ALA A 1 270 ? 40.994 10.251 47.025 1.00 11.02 270 ALA A O 1
ATOM 1988 N N . LEU A 1 271 ? 39.793 10.882 45.245 1.00 10.97 271 LEU A N 1
ATOM 1989 C CA . LEU A 1 271 ? 38.549 10.729 45.990 1.00 9.59 271 LEU A CA 1
ATOM 1990 C C . LEU A 1 271 ? 38.384 9.293 46.414 1.00 10.12 271 LEU A C 1
ATOM 1991 O O . LEU A 1 271 ? 37.969 9.022 47.532 1.00 10.41 271 LEU A O 1
ATOM 1996 N N . LYS A 1 272 ? 38.707 8.368 45.519 1.00 8.53 272 LYS A N 1
ATOM 1997 C CA . LYS A 1 272 ? 38.631 6.958 45.829 1.00 9.92 272 LYS A CA 1
ATOM 1998 C C . LYS A 1 272 ? 39.550 6.622 46.998 1.00 10.21 272 LYS A C 1
ATOM 1999 O O . LYS A 1 272 ? 39.170 5.856 47.890 1.00 12.72 272 LYS A O 1
ATOM 2005 N N . ALA A 1 273 ? 40.761 7.168 46.975 1.00 9.93 273 ALA A N 1
ATOM 2006 C CA . ALA A 1 273 ? 41.787 6.873 47.982 1.00 12.77 273 ALA A CA 1
ATOM 2007 C C . ALA A 1 273 ? 41.331 7.371 49.351 1.00 11.71 273 ALA A C 1
ATOM 2008 O O . ALA A 1 273 ? 41.718 6.814 50.383 1.00 13.90 273 ALA A O 1
ATOM 2010 N N . LEU A 1 274 ? 40.498 8.408 49.338 1.00 12.82 274 LEU A N 1
ATOM 2011 C CA . LEU A 1 274 ? 39.954 8.975 50.561 1.00 11.71 274 LEU A CA 1
ATOM 2012 C C . LEU A 1 274 ? 38.703 8.243 51.037 1.00 15.00 274 LEU A C 1
ATOM 2013 O O . LEU A 1 274 ? 38.159 8.606 52.078 1.00 15.93 274 LEU A O 1
ATOM 2018 N N . GLY A 1 275 ? 38.246 7.240 50.280 1.00 13.23 275 GLY A N 1
ATOM 2019 C CA . GLY A 1 275 ? 37.071 6.464 50.635 1.00 14.03 275 GLY A CA 1
ATOM 2020 C C . GLY A 1 275 ? 35.775 7.178 50.300 1.00 12.01 275 GLY A C 1
ATOM 2021 O O . GLY A 1 275 ? 34.732 6.926 50.914 1.00 14.09 275 GLY A O 1
ATOM 2022 N N . LEU A 1 276 ? 35.812 8.045 49.293 1.00 11.47 276 LEU A N 1
ATOM 2023 C CA . LEU A 1 276 ? 34.642 8.858 48.960 1.00 13.82 276 LEU A CA 1
ATOM 2024 C C . LEU A 1 276 ? 34.049 8.430 47.614 1.00 14.77 276 LEU A C 1
ATOM 2025 O O . LEU A 1 276 ? 34.709 7.749 46.812 1.00 12.66 276 LEU A O 1
ATOM 2030 N N . PRO A 1 277 ? 32.794 8.811 47.353 1.00 13.98 277 PRO A N 1
ATOM 2031 C CA . PRO A 1 277 ? 32.174 8.459 46.072 1.00 12.54 277 PRO A CA 1
ATOM 2032 C C . PRO A 1 277 ? 33.046 8.971 44.941 1.00 10.87 277 PRO A C 1
ATOM 2033 O O . PRO A 1 277 ? 33.598 10.080 45.010 1.00 13.51 277 PRO A O 1
ATOM 2037 N N . ASN A 1 278 ? 33.162 8.155 43.901 1.00 11.75 278 ASN A N 1
ATOM 2038 C CA . ASN A 1 278 ? 34.085 8.477 42.823 1.00 10.97 278 ASN A CA 1
ATOM 2039 C C . ASN A 1 278 ? 33.767 7.763 41.515 1.00 13.31 278 ASN A C 1
ATOM 2040 O O . ASN A 1 278 ? 33.082 6.748 41.489 1.00 14.50 278 ASN A O 1
ATOM 2045 N N . ALA A 1 279 ? 34.294 8.297 40.416 1.00 11.21 279 ALA A N 1
ATOM 2046 C CA . ALA A 1 279 ? 34.047 7.751 39.079 1.00 13.48 279 ALA A CA 1
ATOM 2047 C C . ALA A 1 279 ? 34.868 6.513 38.734 1.00 16.13 279 ALA A C 1
ATOM 2048 O O . ALA A 1 279 ? 34.611 5.868 37.723 1.00 18.66 279 ALA A O 1
ATOM 2050 N N . ILE A 1 280 ? 35.882 6.198 39.527 1.00 16.76 280 ILE A N 1
ATOM 2051 C CA . ILE A 1 280 ? 36.714 5.044 39.235 1.00 14.46 280 ILE A CA 1
ATOM 2052 C C . ILE A 1 280 ? 35.916 3.774 39.552 1.00 14.67 280 ILE A C 1
ATOM 2053 O O . ILE A 1 280 ? 35.946 2.832 38.751 1.00 13.65 280 ILE A O 1
ATOM 2058 N N . ASP A 1 281 ? 35.213 3.813 40.701 1.00 13.22 281 ASP A N 1
ATOM 2059 C CA . ASP A 1 281 ? 34.325 2.793 41.297 1.00 20.36 281 ASP A CA 1
ATOM 2060 C C . ASP A 1 281 ? 32.959 2.741 40.681 1.00 19.09 281 ASP A C 1
ATOM 2061 O O . ASP A 1 281 ? 32.221 1.769 40.878 1.00 18.98 281 ASP A O 1
ATOM 2066 N N . GLY A 1 282 ? 32.590 3.837 40.034 1.00 18.98 282 GLY A N 1
ATOM 2067 C CA . GLY A 1 282 ? 31.220 4.064 39.603 1.00 22.28 282 GLY A CA 1
ATOM 2068 C C . GLY A 1 282 ? 30.274 4.428 40.731 1.00 21.93 282 GLY A C 1
ATOM 2069 O O . GLY A 1 282 ? 29.067 4.313 40.588 1.00 24.64 282 GLY A O 1
ATOM 2070 N N . THR A 1 283 ? 30.797 4.882 41.864 1.00 18.66 283 THR A N 1
ATOM 2071 C CA . THR A 1 283 ? 29.927 5.310 42.949 1.00 17.03 283 THR A CA 1
ATOM 2072 C C . THR A 1 283 ? 29.504 6.777 42.959 1.00 20.82 283 THR A C 1
ATOM 2073 O O . THR A 1 283 ? 28.717 7.157 43.829 1.00 21.23 283 THR A O 1
ATOM 2077 N N . LEU A 1 284 ? 30.014 7.604 42.049 1.00 20.45 284 LEU A N 1
ATOM 2078 C CA . LEU A 1 284 ? 29.839 9.049 42.195 1.00 27.42 284 LEU A CA 1
ATOM 2079 C C . LEU A 1 284 ? 28.410 9.471 41.843 1.00 32.09 284 LEU A C 1
ATOM 2080 O O . LEU A 1 284 ? 27.917 9.154 40.760 1.00 39.01 284 LEU A O 1
ATOM 2085 N N . TYR B 1 7 ? 70.072 10.343 80.082 1.00 18.52 7 TYR B N 1
ATOM 2086 C CA . TYR B 1 7 ? 69.869 9.416 78.923 1.00 17.04 7 TYR B CA 1
ATOM 2087 C C . TYR B 1 7 ? 71.151 8.653 78.603 1.00 14.28 7 TYR B C 1
ATOM 2088 O O . TYR B 1 7 ? 72.231 9.003 79.097 1.00 17.36 7 TYR B O 1
ATOM 2097 N N . ASP B 1 8 ? 71.027 7.603 77.789 1.00 16.07 8 ASP B N 1
ATOM 2098 C CA . ASP B 1 8 ? 72.140 6.711 77.433 1.00 11.40 8 ASP B CA 1
ATOM 2099 C C . ASP B 1 8 ? 72.502 6.897 75.935 1.00 9.89 8 ASP B C 1
ATOM 2100 O O . ASP B 1 8 ? 71.737 6.555 75.054 1.00 8.04 8 ASP B O 1
ATOM 2105 N N . LEU B 1 9 ? 73.690 7.415 75.669 1.00 12.80 9 LEU B N 1
ATOM 2106 C CA . LEU B 1 9 ? 74.112 7.697 74.296 1.00 12.89 9 LEU B CA 1
ATOM 2107 C C . LEU B 1 9 ? 74.289 6.397 73.497 1.00 14.59 9 LEU B C 1
ATOM 2108 O O . LEU B 1 9 ? 74.312 6.436 72.260 1.00 13.09 9 LEU B O 1
ATOM 2113 N N . ASN B 1 10 ? 74.406 5.261 74.197 1.00 11.67 10 ASN B N 1
ATOM 2114 C CA . ASN B 1 10 ? 74.505 3.947 73.565 1.00 12.74 10 ASN B CA 1
ATOM 2115 C C . ASN B 1 10 ? 73.190 3.292 73.171 1.00 11.62 10 ASN B C 1
ATOM 2116 O O . ASN B 1 10 ? 73.164 2.302 72.429 1.00 14.57 10 ASN B O 1
ATOM 2121 N N . ALA B 1 11 ? 72.069 3.820 73.662 1.00 11.16 11 ALA B N 1
ATOM 2122 C CA . ALA B 1 11 ? 70.773 3.211 73.467 1.00 10.40 11 ALA B CA 1
ATOM 2123 C C . ALA B 1 11 ? 69.769 4.333 73.621 1.00 11.27 11 ALA B C 1
ATOM 2124 O O . ALA B 1 11 ? 69.133 4.480 74.655 1.00 11.32 11 ALA B O 1
ATOM 2126 N N . PHE B 1 12 ? 69.674 5.149 72.588 1.00 8.02 12 PHE B N 1
ATOM 2127 C CA . PHE B 1 12 ? 69.037 6.456 72.701 1.00 8.07 12 PHE B CA 1
ATOM 2128 C C . PHE B 1 12 ? 67.710 6.483 71.952 1.00 10.43 12 PHE B C 1
ATOM 2129 O O . PHE B 1 12 ? 67.648 6.123 70.764 1.00 10.06 12 PHE B O 1
ATOM 2137 N N . THR B 1 13 ? 66.630 6.912 72.618 1.00 5.77 13 THR B N 1
ATOM 2138 C CA . THR B 1 13 ? 65.341 7.029 71.989 1.00 6.64 13 THR B CA 1
ATOM 2139 C C . THR B 1 13 ? 64.756 8.412 72.273 1.00 10.06 13 THR B C 1
ATOM 2140 O O . THR B 1 13 ? 64.612 8.799 73.434 1.00 11.16 13 THR B O 1
ATOM 2144 N N . PHE B 1 14 ? 64.397 9.128 71.215 1.00 6.17 14 PHE B N 1
ATOM 2145 C CA . PHE B 1 14 ? 63.617 10.345 71.362 1.00 5.62 14 PHE B CA 1
ATOM 2146 C C . PHE B 1 14 ? 62.143 10.065 71.622 1.00 6.13 14 PHE B C 1
ATOM 2147 O O . PHE B 1 14 ? 61.536 9.094 71.138 1.00 6.82 14 PHE B O 1
ATOM 2155 N N . ASP B 1 15 ? 61.527 10.943 72.404 1.00 5.53 15 ASP B N 1
ATOM 2156 C CA . ASP B 1 15 ? 60.099 10.886 72.560 1.00 5.99 15 ASP B CA 1
ATOM 2157 C C . ASP B 1 15 ? 59.472 11.076 71.176 1.00 5.26 15 ASP B C 1
ATOM 2158 O O . ASP B 1 15 ? 60.064 11.722 70.288 1.00 8.24 15 ASP B O 1
ATOM 2163 N N . PRO B 1 16 ? 58.256 10.581 71.014 1.00 4.91 16 PRO B N 1
ATOM 2164 C CA . PRO B 1 16 ? 57.549 10.645 69.722 1.00 8.88 16 PRO B CA 1
ATOM 2165 C C . PRO B 1 16 ? 57.207 12.051 69.291 1.00 10.12 16 PRO B C 1
ATOM 2166 O O . PRO B 1 16 ? 57.084 12.939 70.119 1.00 11.50 16 PRO B O 1
ATOM 2170 N N . ILE B 1 17 ? 57.064 12.237 67.989 1.00 9.96 17 ILE B N 1
ATOM 2171 C CA . ILE B 1 17 ? 56.678 13.533 67.417 1.00 12.64 17 ILE B CA 1
ATOM 2172 C C . ILE B 1 17 ? 55.769 13.264 66.214 1.00 10.28 17 ILE B C 1
ATOM 2173 O O . ILE B 1 17 ? 55.634 12.135 65.764 1.00 9.74 17 ILE B O 1
ATOM 2178 N N . LYS B 1 18 ? 55.138 14.319 65.714 1.00 8.82 18 LYS B N 1
ATOM 2179 C CA . LYS B 1 18 ? 54.453 14.284 64.426 1.00 9.00 18 LYS B CA 1
ATOM 2180 C C . LYS B 1 18 ? 54.931 15.457 63.624 1.00 10.34 18 LYS B C 1
ATOM 2181 O O . LYS B 1 18 ? 55.150 16.559 64.135 1.00 11.21 18 LYS B O 1
ATOM 2187 N N . GLU B 1 19 ? 55.112 15.242 62.330 1.00 7.22 19 GLU B N 1
ATOM 2188 C CA . GLU B 1 19 ? 55.554 16.334 61.483 1.00 8.66 19 GLU B CA 1
ATOM 2189 C C . GLU B 1 19 ? 54.658 17.577 61.564 1.00 7.72 19 GLU B C 1
ATOM 2190 O O . GLU B 1 19 ? 55.148 18.698 61.655 1.00 9.65 19 GLU B O 1
ATOM 2196 N N . SER B 1 20 ? 53.327 17.408 61.527 1.00 8.12 20 SER B N 1
ATOM 2197 C CA . SER B 1 20 ? 52.389 18.502 61.635 1.00 8.13 20 SER B CA 1
ATOM 2198 C C . SER B 1 20 ? 52.613 19.351 62.882 1.00 8.89 20 SER B C 1
ATOM 2199 O O . SER B 1 20 ? 52.414 20.578 62.853 1.00 9.24 20 SER B O 1
ATOM 2202 N N . ILE B 1 21 ? 53.010 18.734 64.000 1.00 7.76 21 ILE B N 1
ATOM 2203 C CA . ILE B 1 21 ? 53.246 19.511 65.229 1.00 8.62 21 ILE B CA 1
ATOM 2204 C C . ILE B 1 21 ? 54.389 20.488 65.054 1.00 7.55 21 ILE B C 1
ATOM 2205 O O . ILE B 1 21 ? 54.293 21.657 65.496 1.00 10.54 21 ILE B O 1
ATOM 2210 N N . VAL B 1 22 ? 55.444 20.003 64.401 1.00 8.23 22 VAL B N 1
ATOM 2211 C CA . VAL B 1 22 ? 56.623 20.827 64.148 1.00 7.80 22 VAL B CA 1
ATOM 2212 C C . VAL B 1 22 ? 56.277 22.004 63.253 1.00 11.13 22 VAL B C 1
ATOM 2213 O O . VAL B 1 22 ? 56.556 23.174 63.562 1.00 9.58 22 VAL B O 1
ATOM 2217 N N . SER B 1 23 ? 55.633 21.711 62.134 1.00 10.74 23 SER B N 1
ATOM 2218 C CA . SER B 1 23 ? 55.115 22.804 61.308 1.00 10.40 23 SER B CA 1
ATOM 2219 C C . SER B 1 23 ? 54.281 23.830 62.032 1.00 7.96 23 SER B C 1
ATOM 2220 O O . SER B 1 23 ? 54.521 25.040 61.964 1.00 9.06 23 SER B O 1
ATOM 2223 N N . ARG B 1 24 ? 53.245 23.380 62.735 1.00 8.83 24 ARG B N 1
ATOM 2224 C CA . ARG B 1 24 ? 52.371 24.296 63.405 1.00 10.19 24 ARG B CA 1
ATOM 2225 C C . ARG B 1 24 ? 53.045 25.101 64.491 1.00 8.71 24 ARG B C 1
ATOM 2226 O O . ARG B 1 24 ? 52.739 26.276 64.654 1.00 8.69 24 ARG B O 1
ATOM 2234 N N . GLU B 1 25 ? 53.964 24.478 65.220 1.00 8.10 25 GLU B N 1
ATOM 2235 C CA . GLU B 1 25 ? 54.734 25.212 66.219 1.00 8.91 25 GLU B CA 1
ATOM 2236 C C . GLU B 1 25 ? 55.498 26.385 65.596 1.00 8.04 25 GLU B C 1
ATOM 2237 O O . GLU B 1 25 ? 55.419 27.545 66.078 1.00 9.29 25 GLU B O 1
ATOM 2243 N N . MET B 1 26 ? 56.235 26.084 64.531 1.00 9.24 26 MET B N 1
ATOM 2244 C CA . MET B 1 26 ? 57.084 27.108 63.932 1.00 8.92 26 MET B CA 1
ATOM 2245 C C . MET B 1 26 ? 56.231 28.209 63.312 1.00 8.84 26 MET B C 1
ATOM 2246 O O . MET B 1 26 ? 56.561 29.397 63.440 1.00 10.16 26 MET B O 1
ATOM 2251 N N . THR B 1 27 ? 55.134 27.822 62.641 1.00 8.80 27 THR B N 1
ATOM 2252 C CA . THR B 1 27 ? 54.237 28.775 61.990 1.00 10.13 27 THR B CA 1
ATOM 2253 C C . THR B 1 27 ? 53.539 29.686 63.000 1.00 10.30 27 THR B C 1
ATOM 2254 O O . THR B 1 27 ? 53.562 30.936 62.890 1.00 8.75 27 THR B O 1
ATOM 2258 N N . ARG B 1 28 ? 52.948 29.086 64.028 1.00 8.87 28 ARG B N 1
ATOM 2259 C CA . ARG B 1 28 ? 52.201 29.872 64.980 1.00 9.45 28 ARG B CA 1
ATOM 2260 C C . ARG B 1 28 ? 53.098 30.885 65.666 1.00 8.22 28 ARG B C 1
ATOM 2261 O O . ARG B 1 28 ? 52.758 32.059 65.852 1.00 10.47 28 ARG B O 1
ATOM 2269 N N . ARG B 1 29 ? 54.299 30.446 66.035 1.00 8.79 29 ARG B N 1
ATOM 2270 C CA . ARG B 1 29 ? 55.223 31.347 66.701 1.00 11.65 29 ARG B CA 1
ATOM 2271 C C . ARG B 1 29 ? 55.743 32.460 65.797 1.00 8.91 29 ARG B C 1
ATOM 2272 O O . ARG B 1 29 ? 55.810 33.618 66.227 1.00 10.27 29 ARG B O 1
ATOM 2280 N N . TYR B 1 30 ? 56.073 32.129 64.555 1.00 8.66 30 TYR B N 1
ATOM 2281 C CA . TYR B 1 30 ? 56.679 33.155 63.701 1.00 7.91 30 TYR B CA 1
ATOM 2282 C C . TYR B 1 30 ? 55.636 34.180 63.329 1.00 9.64 30 TYR B C 1
ATOM 2283 O O . TYR B 1 30 ? 55.894 35.390 63.316 1.00 11.36 30 TYR B O 1
ATOM 2292 N N . MET B 1 31 ? 54.446 33.693 63.006 1.00 11.02 31 MET B N 1
ATOM 2293 C CA . MET B 1 31 ? 53.419 34.608 62.558 1.00 14.27 31 MET B CA 1
ATOM 2294 C C . MET B 1 31 ? 52.920 35.459 63.693 1.00 11.89 31 MET B C 1
ATOM 2295 O O . MET B 1 31 ? 52.676 36.658 63.491 1.00 12.47 31 MET B O 1
ATOM 2300 N N . THR B 1 32 ? 52.861 34.917 64.914 1.00 10.41 32 THR B N 1
ATOM 2301 C CA . THR B 1 32 ? 52.645 35.729 66.078 1.00 11.23 32 THR B CA 1
ATOM 2302 C C . THR B 1 32 ? 53.687 36.836 66.277 1.00 11.00 32 THR B C 1
ATOM 2303 O O . THR B 1 32 ? 53.312 37.989 66.536 1.00 11.86 32 THR B O 1
ATOM 2307 N N . ASP B 1 33 ? 54.974 36.509 66.109 1.00 9.77 33 ASP B N 1
ATOM 2308 C CA . ASP B 1 33 ? 56.036 37.509 66.163 1.00 11.20 33 ASP B CA 1
ATOM 2309 C C . ASP B 1 33 ? 55.870 38.576 65.089 1.00 8.18 33 ASP B C 1
ATOM 2310 O O . ASP B 1 33 ? 56.032 39.782 65.363 1.00 10.44 33 ASP B O 1
ATOM 2315 N N . MET B 1 34 ? 55.608 38.168 63.850 1.00 9.08 34 MET B N 1
ATOM 2316 C CA . MET B 1 34 ? 55.356 39.178 62.816 1.00 9.49 34 MET B CA 1
ATOM 2317 C C . MET B 1 34 ? 54.212 40.117 63.192 1.00 10.51 34 MET B C 1
ATOM 2318 O O . MET B 1 34 ? 54.313 41.362 62.972 1.00 10.69 34 MET B O 1
ATOM 2323 N N . ILE B 1 35 ? 53.107 39.581 63.724 1.00 7.14 35 ILE B N 1
ATOM 2324 C CA . ILE B 1 35 ? 52.006 40.466 64.134 1.00 8.28 35 ILE B CA 1
ATOM 2325 C C . ILE B 1 35 ? 52.443 41.428 65.248 1.00 9.80 35 ILE B C 1
ATOM 2326 O O . ILE B 1 35 ? 52.140 42.633 65.223 1.00 9.34 35 ILE B O 1
ATOM 2331 N N . THR B 1 36 ? 53.145 40.905 66.257 1.00 8.90 36 THR B N 1
ATOM 2332 C CA . THR B 1 36 ? 53.666 41.742 67.334 1.00 12.02 36 THR B CA 1
ATOM 2333 C C . THR B 1 36 ? 54.522 42.904 66.857 1.00 10.59 36 THR B C 1
ATOM 2334 O O . THR B 1 36 ? 54.366 44.036 67.326 1.00 10.11 36 THR B O 1
ATOM 2338 N N . TYR B 1 37 ? 55.415 42.620 65.928 1.00 10.06 37 TYR B N 1
ATOM 2339 C CA . TYR B 1 37 ? 56.432 43.576 65.541 1.00 9.15 37 TYR B CA 1
ATOM 2340 C C . TYR B 1 37 ? 56.065 44.412 64.297 1.00 10.93 37 TYR B C 1
ATOM 2341 O O . TYR B 1 37 ? 56.860 45.246 63.875 1.00 11.36 37 TYR B O 1
ATOM 2350 N N . ALA B 1 38 ? 54.873 44.232 63.753 1.00 10.59 38 ALA B N 1
ATOM 2351 C CA . ALA B 1 38 ? 54.462 44.981 62.564 1.00 9.75 38 ALA B CA 1
ATOM 2352 C C . ALA B 1 38 ? 54.318 46.462 62.869 1.00 8.22 38 ALA B C 1
ATOM 2353 O O . ALA B 1 38 ? 54.385 47.290 61.961 1.00 10.03 38 ALA B O 1
ATOM 2355 N N . GLU B 1 39 ? 54.041 46.785 64.132 1.00 8.20 39 GLU B N 1
ATOM 2356 C CA . GLU B 1 39 ? 54.144 48.153 64.627 1.00 8.74 39 GLU B CA 1
ATOM 2357 C C . GLU B 1 39 ? 54.979 48.012 65.902 1.00 14.89 39 GLU B C 1
ATOM 2358 O O . GLU B 1 39 ? 54.583 47.323 66.852 1.00 17.49 39 GLU B O 1
ATOM 2364 N N . THR B 1 40 ? 56.165 48.606 65.919 1.00 12.95 40 THR B N 1
ATOM 2365 C CA . THR B 1 40 ? 57.073 48.380 67.022 1.00 12.52 40 THR B CA 1
ATOM 2366 C C . THR B 1 40 ? 57.812 49.654 67.412 1.00 13.87 40 THR B C 1
ATOM 2367 O O . THR B 1 40 ? 57.581 50.712 66.835 1.00 10.94 40 THR B O 1
ATOM 2371 N N . ASP B 1 41 ? 58.621 49.584 68.461 1.00 10.39 41 ASP B N 1
ATOM 2372 C CA . ASP B 1 41 ? 59.305 50.778 68.945 1.00 7.42 41 ASP B CA 1
ATOM 2373 C C . ASP B 1 41 ? 60.539 51.041 68.080 1.00 8.69 41 ASP B C 1
ATOM 2374 O O . ASP B 1 41 ? 60.644 52.106 67.488 1.00 10.21 41 ASP B O 1
ATOM 2379 N N . VAL B 1 42 ? 61.443 50.075 67.999 1.00 8.24 42 VAL B N 1
ATOM 2380 C CA . VAL B 1 42 ? 62.691 50.253 67.257 1.00 7.72 42 VAL B CA 1
ATOM 2381 C C . VAL B 1 42 ? 62.868 49.078 66.300 1.00 10.46 42 VAL B C 1
ATOM 2382 O O . VAL B 1 42 ? 62.717 47.894 66.680 1.00 9.76 42 VAL B O 1
ATOM 2386 N N . VAL B 1 43 ? 63.226 49.388 65.051 1.00 7.63 43 VAL B N 1
ATOM 2387 C CA . VAL B 1 43 ? 63.750 48.402 64.130 1.00 8.19 43 VAL B CA 1
ATOM 2388 C C . VAL B 1 43 ? 65.227 48.703 63.886 1.00 9.18 43 VAL B C 1
ATOM 2389 O O . VAL B 1 43 ? 65.565 49.830 63.522 1.00 9.51 43 VAL B O 1
ATOM 2393 N N . VAL B 1 44 ? 66.094 47.736 64.168 1.00 8.74 44 VAL B N 1
ATOM 2394 C CA . VAL B 1 44 ? 67.511 47.790 63.797 1.00 8.23 44 VAL B CA 1
ATOM 2395 C C . VAL B 1 44 ? 67.708 47.034 62.505 1.00 10.71 44 VAL B C 1
ATOM 2396 O O . VAL B 1 44 ? 67.417 45.836 62.456 1.00 9.87 44 VAL B O 1
ATOM 2400 N N . VAL B 1 45 ? 68.230 47.710 61.480 1.00 9.86 45 VAL B N 1
ATOM 2401 C CA . VAL B 1 45 ? 68.498 47.060 60.196 1.00 8.59 45 VAL B CA 1
ATOM 2402 C C . VAL B 1 45 ? 69.982 46.736 60.150 1.00 12.25 45 VAL B C 1
ATOM 2403 O O . VAL B 1 45 ? 70.834 47.640 60.084 1.00 11.85 45 VAL B O 1
ATOM 2407 N N . GLY B 1 46 ? 70.300 45.441 60.168 1.00 8.97 46 GLY B N 1
ATOM 2408 C CA . GLY B 1 46 ? 71.673 44.985 60.092 1.00 11.56 46 GLY B CA 1
ATOM 2409 C C . GLY B 1 46 ? 72.101 44.452 61.430 1.00 12.24 46 GLY B C 1
ATOM 2410 O O . GLY B 1 46 ? 72.031 45.186 62.428 1.00 15.76 46 GLY B O 1
ATOM 2411 N N . ALA B 1 47 ? 72.523 43.179 61.473 1.00 11.21 47 ALA B N 1
ATOM 2412 C CA . ALA B 1 47 ? 73.019 42.550 62.699 1.00 12.82 47 ALA B CA 1
ATOM 2413 C C . ALA B 1 47 ? 74.526 42.299 62.658 1.00 12.09 47 ALA B C 1
ATOM 2414 O O . ALA B 1 47 ? 75.006 41.213 63.011 1.00 12.83 47 ALA B O 1
ATOM 2416 N N . GLY B 1 48 ? 75.271 43.295 62.204 1.00 11.93 48 GLY B N 1
ATOM 2417 C CA . GLY B 1 48 ? 76.716 43.287 62.354 1.00 9.62 48 GLY B CA 1
ATOM 2418 C C . GLY B 1 48 ? 77.118 43.780 63.711 1.00 10.21 48 GLY B C 1
ATOM 2419 O O . GLY B 1 48 ? 76.283 43.884 64.601 1.00 10.53 48 GLY B O 1
ATOM 2420 N N . SER B 1 49 ? 78.405 44.065 63.891 1.00 10.10 49 SER B N 1
ATOM 2421 C CA . SER B 1 49 ? 78.839 44.518 65.199 1.00 11.29 49 SER B CA 1
ATOM 2422 C C . SER B 1 49 ? 78.143 45.804 65.674 1.00 9.98 49 SER B C 1
ATOM 2423 O O . SER B 1 49 ? 77.780 45.927 66.855 1.00 10.75 49 SER B O 1
ATOM 2426 N N . ALA B 1 50 ? 77.891 46.738 64.756 1.00 10.65 50 ALA B N 1
ATOM 2427 C CA . ALA B 1 50 ? 77.270 47.975 65.181 1.00 8.88 50 ALA B CA 1
ATOM 2428 C C . ALA B 1 50 ? 75.802 47.767 65.521 1.00 9.94 50 ALA B C 1
ATOM 2429 O O . ALA B 1 50 ? 75.325 48.225 66.560 1.00 9.64 50 ALA B O 1
ATOM 2431 N N . GLY B 1 51 ? 75.075 47.055 64.657 1.00 9.62 51 GLY B N 1
ATOM 2432 C CA . GLY B 1 51 ? 73.671 46.785 64.913 1.00 11.02 51 GLY B CA 1
ATOM 2433 C C . GLY B 1 51 ? 73.399 45.921 66.137 1.00 10.06 51 GLY B C 1
ATOM 2434 O O . GLY B 1 51 ? 72.476 46.216 66.900 1.00 9.63 51 GLY B O 1
ATOM 2435 N N . LEU B 1 52 ? 74.191 44.867 66.345 1.00 10.01 52 LEU B N 1
ATOM 2436 C CA . LEU B 1 52 ? 74.080 44.086 67.561 1.00 12.13 52 LEU B CA 1
ATOM 2437 C C . LEU B 1 52 ? 74.349 44.918 68.817 1.00 9.60 52 LEU B C 1
ATOM 2438 O O . LEU B 1 52 ? 73.642 44.777 69.811 1.00 10.22 52 LEU B O 1
ATOM 2443 N N . SER B 1 53 ? 75.386 45.773 68.755 1.00 8.65 53 SER B N 1
ATOM 2444 C CA . SER B 1 53 ? 75.690 46.665 69.864 1.00 9.87 53 SER B CA 1
ATOM 2445 C C . SER B 1 53 ? 74.533 47.631 70.157 1.00 9.03 53 SER B C 1
ATOM 2446 O O . SER B 1 53 ? 74.164 47.840 71.319 1.00 10.14 53 SER B O 1
ATOM 2449 N N . ALA B 1 54 ? 73.928 48.177 69.108 1.00 8.64 54 ALA B N 1
ATOM 2450 C CA . ALA B 1 54 ? 72.800 49.090 69.261 1.00 10.45 54 ALA B CA 1
ATOM 2451 C C . ALA B 1 54 ? 71.622 48.343 69.881 1.00 9.60 54 ALA B C 1
ATOM 2452 O O . ALA B 1 54 ? 70.987 48.840 70.800 1.00 8.89 54 ALA B O 1
ATOM 2454 N N . ALA B 1 55 ? 71.303 47.160 69.363 1.00 9.63 55 ALA B N 1
ATOM 2455 C CA . ALA B 1 55 ? 70.141 46.415 69.876 1.00 9.32 55 ALA B CA 1
ATOM 2456 C C . ALA B 1 55 ? 70.365 45.972 71.318 1.00 9.27 55 ALA B C 1
ATOM 2457 O O . ALA B 1 55 ? 69.448 45.992 72.128 1.00 10.19 55 ALA B O 1
ATOM 2459 N N . TYR B 1 56 ? 71.610 45.617 71.632 1.00 9.62 56 TYR B N 1
ATOM 2460 C CA . TYR B 1 56 ? 72.004 45.242 72.971 1.00 9.87 56 TYR B CA 1
ATOM 2461 C C . TYR B 1 56 ? 71.805 46.405 73.923 1.00 12.23 56 TYR B C 1
ATOM 2462 O O . TYR B 1 56 ? 71.270 46.250 75.024 1.00 11.27 56 TYR B O 1
ATOM 2471 N N . GLU B 1 57 ? 72.261 47.597 73.520 1.00 10.14 57 GLU B N 1
ATOM 2472 C CA . GLU B 1 57 ? 72.130 48.784 74.339 1.00 11.05 57 GLU B CA 1
ATOM 2473 C C . GLU B 1 57 ? 70.683 49.199 74.592 1.00 9.19 57 GLU B C 1
ATOM 2474 O O . GLU B 1 57 ? 70.291 49.466 75.737 1.00 10.71 57 GLU B O 1
ATOM 2480 N N . ILE B 1 58 ? 69.874 49.239 73.542 1.00 8.09 58 ILE B N 1
ATOM 2481 C CA . ILE B 1 58 ? 68.472 49.614 73.674 1.00 6.10 58 ILE B CA 1
ATOM 2482 C C . ILE B 1 58 ? 67.698 48.660 74.560 1.00 11.53 58 ILE B C 1
ATOM 2483 O O . ILE B 1 58 ? 66.908 49.082 75.380 1.00 11.89 58 ILE B O 1
ATOM 2488 N N . SER B 1 59 ? 67.899 47.369 74.323 1.00 12.88 59 SER B N 1
ATOM 2489 C CA . SER B 1 59 ? 67.073 46.355 74.964 1.00 12.76 59 SER B CA 1
ATOM 2490 C C . SER B 1 59 ? 67.402 46.146 76.442 1.00 14.55 59 SER B C 1
ATOM 2491 O O . SER B 1 59 ? 66.674 45.444 77.123 1.00 14.25 59 SER B O 1
ATOM 2494 N N . LYS B 1 60 ? 68.469 46.749 76.956 1.00 12.70 60 LYS B N 1
ATOM 2495 C CA . LYS B 1 60 ? 68.599 46.952 78.399 1.00 15.08 60 LYS B CA 1
ATOM 2496 C C . LYS B 1 60 ? 67.398 47.611 79.060 1.00 16.97 60 LYS B C 1
ATOM 2497 O O . LYS B 1 60 ? 67.151 47.424 80.260 1.00 17.01 60 LYS B O 1
ATOM 2503 N N . ASN B 1 61 ? 66.643 48.399 78.312 1.00 12.31 61 ASN B N 1
ATOM 2504 C CA . ASN B 1 61 ? 65.362 48.879 78.779 1.00 12.05 61 ASN B CA 1
ATOM 2505 C C . ASN B 1 61 ? 64.319 47.838 78.371 1.00 19.00 61 ASN B C 1
ATOM 2506 O O . ASN B 1 61 ? 64.077 47.610 77.190 1.00 13.47 61 ASN B O 1
ATOM 2511 N N . PRO B 1 62 ? 63.683 47.200 79.346 1.00 17.31 62 PRO B N 1
ATOM 2512 C CA . PRO B 1 62 ? 62.512 46.338 79.072 1.00 19.43 62 PRO B CA 1
ATOM 2513 C C . PRO B 1 62 ? 61.262 46.993 78.523 1.00 11.89 62 PRO B C 1
ATOM 2514 O O . PRO B 1 62 ? 60.341 46.321 78.038 1.00 19.14 62 PRO B O 1
ATOM 2518 N N . ASN B 1 63 ? 61.120 48.297 78.599 1.00 21.43 63 ASN B N 1
ATOM 2519 C CA . ASN B 1 63 ? 59.876 48.866 78.106 1.00 24.38 63 ASN B CA 1
ATOM 2520 C C . ASN B 1 63 ? 59.922 48.793 76.576 1.00 18.18 63 ASN B C 1
ATOM 2521 O O . ASN B 1 63 ? 58.921 49.060 75.954 1.00 21.17 63 ASN B O 1
ATOM 2526 N N . VAL B 1 64 ? 61.092 48.510 75.985 1.00 13.22 64 VAL B N 1
ATOM 2527 C CA . VAL B 1 64 ? 61.303 48.828 74.576 1.00 10.07 64 VAL B CA 1
ATOM 2528 C C . VAL B 1 64 ? 61.371 47.600 73.700 1.00 8.12 64 VAL B C 1
ATOM 2529 O O . VAL B 1 64 ? 62.197 46.693 73.875 1.00 11.79 64 VAL B O 1
ATOM 2533 N N . GLN B 1 65 ? 60.473 47.548 72.707 1.00 10.23 65 GLN B N 1
ATOM 2534 C CA . GLN B 1 65 ? 60.423 46.433 71.755 1.00 9.95 65 GLN B CA 1
ATOM 2535 C C . GLN B 1 65 ? 61.357 46.682 70.599 1.00 10.49 65 GLN B C 1
ATOM 2536 O O . GLN B 1 65 ? 61.311 47.754 69.984 1.00 10.95 65 GLN B O 1
ATOM 2542 N N . VAL B 1 66 ? 62.222 45.714 70.343 1.00 9.28 66 VAL B N 1
ATOM 2543 C CA . VAL B 1 66 ? 63.290 45.874 69.367 1.00 8.72 66 VAL B CA 1
ATOM 2544 C C . VAL B 1 66 ? 63.248 44.699 68.385 1.00 8.92 66 VAL B C 1
ATOM 2545 O O . VAL B 1 66 ? 63.455 43.533 68.752 1.00 11.60 66 VAL B O 1
ATOM 2549 N N . ALA B 1 67 ? 63.019 45.005 67.113 1.00 8.13 67 ALA B N 1
ATOM 2550 C CA . ALA B 1 67 ? 63.117 44.063 65.997 1.00 10.83 67 ALA B CA 1
ATOM 2551 C C . ALA B 1 67 ? 64.443 44.284 65.298 1.00 11.43 67 ALA B C 1
ATOM 2552 O O . ALA B 1 67 ? 64.825 45.445 65.046 1.00 11.97 67 ALA B O 1
ATOM 2554 N N . ILE B 1 68 ? 65.154 43.196 65.037 1.00 8.71 68 ILE B N 1
ATOM 2555 C CA . ILE B 1 68 ? 66.393 43.219 64.260 1.00 9.10 68 ILE B CA 1
ATOM 2556 C C . ILE B 1 68 ? 66.125 42.551 62.926 1.00 12.23 68 ILE B C 1
ATOM 2557 O O . ILE B 1 68 ? 65.678 41.409 62.853 1.00 12.15 68 ILE B O 1
ATOM 2562 N N . ILE B 1 69 ? 66.363 43.285 61.861 1.00 9.16 69 ILE B N 1
ATOM 2563 C CA . ILE B 1 69 ? 66.174 42.796 60.502 1.00 9.49 69 ILE B CA 1
ATOM 2564 C C . ILE B 1 69 ? 67.560 42.509 59.935 1.00 12.14 69 ILE B C 1
ATOM 2565 O O . ILE B 1 69 ? 68.397 43.402 59.907 1.00 13.02 69 ILE B O 1
ATOM 2570 N N . GLU B 1 70 ? 67.810 41.276 59.500 1.00 9.08 70 GLU B N 1
ATOM 2571 C CA . GLU B 1 70 ? 69.129 40.884 58.980 1.00 8.22 70 GLU B CA 1
ATOM 2572 C C . GLU B 1 70 ? 68.910 40.062 57.701 1.00 8.89 70 GLU B C 1
ATOM 2573 O O . GLU B 1 70 ? 68.254 38.985 57.749 1.00 9.48 70 GLU B O 1
ATOM 2579 N N . GLN B 1 71 ? 69.432 40.535 56.569 1.00 9.55 71 GLN B N 1
ATOM 2580 C CA . GLN B 1 71 ? 69.205 39.912 55.286 1.00 8.52 71 GLN B CA 1
ATOM 2581 C C . GLN B 1 71 ? 69.885 38.520 55.194 1.00 9.26 71 GLN B C 1
ATOM 2582 O O . GLN B 1 71 ? 69.351 37.580 54.588 1.00 9.35 71 GLN B O 1
ATOM 2588 N N . SER B 1 72 ? 71.080 38.387 55.766 1.00 9.50 72 SER B N 1
ATOM 2589 C CA . SER B 1 72 ? 71.747 37.095 55.774 1.00 9.66 72 SER B CA 1
ATOM 2590 C C . SER B 1 72 ? 71.035 36.081 56.645 1.00 8.91 72 SER B C 1
ATOM 2591 O O . SER B 1 72 ? 70.401 36.415 57.626 1.00 8.87 72 SER B O 1
ATOM 2595 N N . VAL B 1 73 ? 71.198 34.800 56.325 1.00 9.97 73 VAL B N 1
ATOM 2596 C CA . VAL B 1 73 ? 70.754 33.780 57.238 1.00 10.01 73 VAL B CA 1
ATOM 2597 C C . VAL B 1 73 ? 71.482 33.860 58.581 1.00 9.27 73 VAL B C 1
ATOM 2598 O O . VAL B 1 73 ? 70.891 33.774 59.663 1.00 11.04 73 VAL B O 1
ATOM 2602 N N . SER B 1 74 ? 72.810 33.992 58.496 1.00 10.38 74 SER B N 1
ATOM 2603 C CA . SER B 1 74 ? 73.633 34.180 59.675 1.00 11.59 74 SER B CA 1
ATOM 2604 C C . SER B 1 74 ? 73.663 35.654 60.033 1.00 11.85 74 SER B C 1
ATOM 2605 O O . SER B 1 74 ? 74.002 36.462 59.186 1.00 14.25 74 SER B O 1
ATOM 2609 N N . PRO B 1 75 ? 73.393 35.976 61.294 1.00 10.07 75 PRO B N 1
ATOM 2610 C CA . PRO B 1 75 ? 73.706 37.303 61.826 1.00 9.20 75 PRO B CA 1
ATOM 2611 C C . PRO B 1 75 ? 75.235 37.418 62.041 1.00 11.00 75 PRO B C 1
ATOM 2612 O O . PRO B 1 75 ? 75.947 36.433 61.867 1.00 12.97 75 PRO B O 1
ATOM 2616 N N . GLY B 1 76 ? 75.677 38.612 62.392 1.00 12.16 76 GLY B N 1
ATOM 2617 C CA . GLY B 1 76 ? 77.073 38.877 62.738 1.00 11.48 76 GLY B CA 1
ATOM 2618 C C . GLY B 1 76 ? 77.815 39.762 61.761 1.00 13.71 76 GLY B C 1
ATOM 2619 O O . GLY B 1 76 ? 78.883 40.304 62.098 1.00 13.88 76 GLY B O 1
ATOM 2620 N N . GLY B 1 77 ? 77.357 39.885 60.513 1.00 10.77 77 GLY B N 1
ATOM 2621 C CA . GLY B 1 77 ? 78.028 40.801 59.605 1.00 14.15 77 GLY B CA 1
ATOM 2622 C C . GLY B 1 77 ? 79.489 40.453 59.379 1.00 15.18 77 GLY B C 1
ATOM 2623 O O . GLY B 1 77 ? 79.871 39.296 59.168 1.00 14.19 77 GLY B O 1
ATOM 2624 N N . GLY B 1 78 ? 80.315 41.484 59.392 1.00 12.21 78 GLY B N 1
ATOM 2625 C CA . GLY B 1 78 ? 81.759 41.371 59.236 1.00 12.11 78 GLY B CA 1
ATOM 2626 C C . GLY B 1 78 ? 82.473 41.018 60.529 1.00 13.68 78 GLY B C 1
ATOM 2627 O O . GLY B 1 78 ? 83.705 41.054 60.565 1.00 15.79 78 GLY B O 1
ATOM 2628 N N . ALA B 1 79 ? 81.762 40.595 61.566 1.00 11.24 79 ALA B N 1
ATOM 2629 C CA . ALA B 1 79 ? 82.398 40.324 62.867 1.00 11.59 79 ALA B CA 1
ATOM 2630 C C . ALA B 1 79 ? 82.642 38.861 63.239 1.00 8.66 79 ALA B C 1
ATOM 2631 O O . ALA B 1 79 ? 82.717 38.507 64.428 1.00 11.08 79 ALA B O 1
ATOM 2633 N N . TRP B 1 80 ? 82.774 38.031 62.223 1.00 9.99 80 TRP B N 1
ATOM 2634 C CA . TRP B 1 80 ? 83.211 36.652 62.413 1.00 11.53 80 TRP B CA 1
ATOM 2635 C C . TRP B 1 80 ? 84.694 36.439 62.245 1.00 10.33 80 TRP B C 1
ATOM 2636 O O . TRP B 1 80 ? 85.174 35.336 62.500 1.00 10.16 80 TRP B O 1
ATOM 2647 N N . LEU B 1 81 ? 85.383 37.469 61.772 1.00 7.75 81 LEU B N 1
ATOM 2648 C CA . LEU B 1 81 ? 86.819 37.420 61.466 1.00 7.38 81 LEU B CA 1
ATOM 2649 C C . LEU B 1 81 ? 87.434 38.747 61.781 1.00 8.41 81 LEU B C 1
ATOM 2650 O O . LEU B 1 81 ? 86.749 39.778 61.782 1.00 10.19 81 LEU B O 1
ATOM 2655 N N . GLY B 1 82 ? 88.750 38.732 61.980 1.00 8.64 82 GLY B N 1
ATOM 2656 C CA . GLY B 1 82 ? 89.577 39.917 61.843 1.00 9.98 82 GLY B CA 1
ATOM 2657 C C . GLY B 1 82 ? 89.848 40.153 60.371 1.00 13.14 82 GLY B C 1
ATOM 2658 O O . GLY B 1 82 ? 88.962 40.000 59.554 1.00 12.98 82 GLY B O 1
ATOM 2659 N N . GLY B 1 83 ? 91.070 40.522 60.057 1.00 8.78 83 GLY B N 1
ATOM 2660 C CA . GLY B 1 83 ? 91.501 40.907 58.721 1.00 6.11 83 GLY B CA 1
ATOM 2661 C C . GLY B 1 83 ? 92.184 39.765 58.020 1.00 9.11 83 GLY B C 1
ATOM 2662 O O . GLY B 1 83 ? 92.856 38.944 58.666 1.00 8.83 83 GLY B O 1
ATOM 2663 N N . GLN B 1 84 ? 92.074 39.723 56.683 1.00 6.94 84 GLN B N 1
ATOM 2664 C CA . GLN B 1 84 ? 92.745 38.725 55.878 1.00 6.26 84 GLN B CA 1
ATOM 2665 C C . GLN B 1 84 ? 92.423 37.275 56.305 1.00 6.32 84 GLN B C 1
ATOM 2666 O O . GLN B 1 84 ? 93.238 36.376 56.130 1.00 7.26 84 GLN B O 1
ATOM 2672 N N . LEU B 1 85 ? 91.192 37.109 56.790 1.00 6.60 85 LEU B N 1
ATOM 2673 C CA . LEU B 1 85 ? 90.628 35.842 57.214 1.00 6.04 85 LEU B CA 1
ATOM 2674 C C . LEU B 1 85 ? 91.302 35.317 58.490 1.00 10.50 85 LEU B C 1
ATOM 2675 O O . LEU B 1 85 ? 91.130 34.157 58.860 1.00 10.41 85 LEU B O 1
ATOM 2680 N N . PHE B 1 86 ? 92.050 36.188 59.131 1.00 6.99 86 PHE B N 1
ATOM 2681 C CA . PHE B 1 86 ? 92.581 35.910 60.472 1.00 7.28 86 PHE B CA 1
ATOM 2682 C C . PHE B 1 86 ? 91.516 36.124 61.535 1.00 9.71 86 PHE B C 1
ATOM 2683 O O . PHE B 1 86 ? 90.433 36.613 61.251 1.00 10.72 86 PHE B O 1
ATOM 2691 N N . SER B 1 87 ? 91.800 35.711 62.772 1.00 8.47 87 SER B N 1
ATOM 2692 C CA . SER B 1 87 ? 90.781 35.572 63.795 1.00 9.74 87 SER B CA 1
ATOM 2693 C C . SER B 1 87 ? 90.713 36.716 64.795 1.00 8.81 87 SER B C 1
ATOM 2694 O O . SER B 1 87 ? 89.624 37.018 65.269 1.00 8.78 87 SER B O 1
ATOM 2697 N N . ALA B 1 88 ? 91.842 37.347 65.127 1.00 9.07 88 ALA B N 1
ATOM 2698 C CA . ALA B 1 88 ? 91.934 38.220 66.294 1.00 7.16 88 ALA B CA 1
ATOM 2699 C C . ALA B 1 88 ? 91.179 39.530 66.053 1.00 7.54 88 ALA B C 1
ATOM 2700 O O . ALA B 1 88 ? 91.264 40.117 64.978 1.00 8.72 88 ALA B O 1
ATOM 2702 N N . MET B 1 89 ? 90.421 39.946 67.054 1.00 8.33 89 MET B N 1
ATOM 2703 C CA . MET B 1 89 ? 89.602 41.159 67.019 1.00 11.33 89 MET B CA 1
ATOM 2704 C C . MET B 1 89 ? 90.238 42.226 67.917 1.00 11.06 89 MET B C 1
ATOM 2705 O O . MET B 1 89 ? 90.294 42.083 69.148 1.00 10.75 89 MET B O 1
ATOM 2710 N N . ILE B 1 90 ? 90.768 43.273 67.298 1.00 9.19 90 ILE B N 1
ATOM 2711 C CA . ILE B 1 90 ? 91.368 44.409 68.009 1.00 8.67 90 ILE B CA 1
ATOM 2712 C C . ILE B 1 90 ? 90.296 45.417 68.362 1.00 9.45 90 ILE B C 1
ATOM 2713 O O . ILE B 1 90 ? 89.543 45.880 67.512 1.00 9.88 90 ILE B O 1
ATOM 2718 N N . VAL B 1 91 ? 90.245 45.750 69.646 1.00 5.95 91 VAL B N 1
ATOM 2719 C CA . VAL B 1 91 ? 89.311 46.733 70.178 1.00 7.76 91 VAL B CA 1
ATOM 2720 C C . VAL B 1 91 ? 90.089 47.796 70.924 1.00 8.50 91 VAL B C 1
ATOM 2721 O O . VAL B 1 91 ? 90.688 47.503 71.977 1.00 7.34 91 VAL B O 1
ATOM 2725 N N . ARG B 1 92 ? 90.091 49.037 70.429 1.00 8.13 92 ARG B N 1
ATOM 2726 C CA . ARG B 1 92 ? 90.839 50.078 71.101 1.00 7.98 92 ARG B CA 1
ATOM 2727 C C . ARG B 1 92 ? 90.154 50.538 72.397 1.00 6.11 92 ARG B C 1
ATOM 2728 O O . ARG B 1 92 ? 88.899 50.633 72.509 1.00 8.92 92 ARG B O 1
ATOM 2736 N N . LYS B 1 93 ? 90.961 50.855 73.384 1.00 6.42 93 LYS B N 1
ATOM 2737 C CA . LYS B 1 93 ? 90.454 51.385 74.633 1.00 5.99 93 LYS B CA 1
ATOM 2738 C C . LYS B 1 93 ? 89.847 52.775 74.365 1.00 8.53 93 LYS B C 1
ATOM 2739 O O . LYS B 1 93 ? 90.367 53.479 73.497 1.00 8.91 93 LYS B O 1
ATOM 2745 N N . PRO B 1 94 ? 88.807 53.208 75.064 1.00 8.92 94 PRO B N 1
ATOM 2746 C CA . PRO B 1 94 ? 88.206 52.488 76.188 1.00 11.05 94 PRO B CA 1
ATOM 2747 C C . PRO B 1 94 ? 87.040 51.572 75.880 1.00 9.81 94 PRO B C 1
ATOM 2748 O O . PRO B 1 94 ? 86.241 51.274 76.789 1.00 9.68 94 PRO B O 1
ATOM 2752 N N . ALA B 1 95 ? 86.922 51.096 74.647 1.00 7.61 95 ALA B N 1
ATOM 2753 C CA . ALA B 1 95 ? 85.807 50.199 74.330 1.00 8.42 95 ALA B CA 1
ATOM 2754 C C . ALA B 1 95 ? 85.929 48.821 74.988 1.00 8.14 95 ALA B C 1
ATOM 2755 O O . ALA B 1 95 ? 84.979 48.048 74.961 1.00 11.34 95 ALA B O 1
ATOM 2757 N N . HIS B 1 96 ? 87.078 48.490 75.582 1.00 6.53 96 HIS B N 1
ATOM 2758 C CA . HIS B 1 96 ? 87.206 47.229 76.329 1.00 8.00 96 HIS B CA 1
ATOM 2759 C C . HIS B 1 96 ? 86.238 47.216 77.526 1.00 9.72 96 HIS B C 1
ATOM 2760 O O . HIS B 1 96 ? 85.844 46.149 78.014 1.00 10.30 96 HIS B O 1
ATOM 2767 N N . LEU B 1 97 ? 85.813 48.390 77.984 1.00 9.72 97 LEU B N 1
ATOM 2768 C CA . LEU B 1 97 ? 84.817 48.436 79.074 1.00 8.59 97 LEU B CA 1
ATOM 2769 C C . LEU B 1 97 ? 83.459 47.901 78.619 1.00 9.60 97 LEU B C 1
ATOM 2770 O O . LEU B 1 97 ? 82.707 47.374 79.416 1.00 12.56 97 LEU B O 1
ATOM 2775 N N . PHE B 1 98 ? 83.136 48.034 77.335 1.00 9.56 98 PHE B N 1
ATOM 2776 C CA . PHE B 1 98 ? 81.916 47.466 76.784 1.00 11.24 98 PHE B CA 1
ATOM 2777 C C . PHE B 1 98 ? 82.055 45.945 76.755 1.00 11.35 98 PHE B C 1
ATOM 2778 O O . PHE B 1 98 ? 81.129 45.227 77.107 1.00 12.23 98 PHE B O 1
ATOM 2786 N N . LEU B 1 99 ? 83.225 45.442 76.365 1.00 10.37 99 LEU B N 1
ATOM 2787 C CA . LEU B 1 99 ? 83.481 44.013 76.418 1.00 9.42 99 LEU B CA 1
ATOM 2788 C C . LEU B 1 99 ? 83.330 43.462 77.833 1.00 9.78 99 LEU B C 1
ATOM 2789 O O . LEU B 1 99 ? 82.828 42.360 78.005 1.00 11.51 99 LEU B O 1
ATOM 2794 N N . ASP B 1 100 ? 83.806 44.189 78.833 1.00 11.87 100 ASP B N 1
ATOM 2795 C CA . ASP B 1 100 ? 83.680 43.809 80.239 1.00 11.05 100 ASP B CA 1
ATOM 2796 C C . ASP B 1 100 ? 82.206 43.634 80.592 1.00 12.81 100 ASP B C 1
ATOM 2797 O O . ASP B 1 100 ? 81.821 42.673 81.260 1.00 13.54 100 ASP B O 1
ATOM 2802 N N . GLU B 1 101 ? 81.391 44.569 80.131 1.00 10.89 101 GLU B N 1
ATOM 2803 C CA . GLU B 1 101 ? 79.982 44.559 80.484 1.00 13.42 101 GLU B CA 1
ATOM 2804 C C . GLU B 1 101 ? 79.304 43.350 79.864 1.00 14.47 101 GLU B C 1
ATOM 2805 O O . GLU B 1 101 ? 78.469 42.736 80.519 1.00 15.40 101 GLU B O 1
ATOM 2811 N N . ILE B 1 102 ? 79.645 43.021 78.624 1.00 13.03 102 ILE B N 1
ATOM 2812 C CA . ILE B 1 102 ? 78.993 41.890 77.928 1.00 12.37 102 ILE B CA 1
ATOM 2813 C C . ILE B 1 102 ? 79.559 40.559 78.404 1.00 15.96 102 ILE B C 1
ATOM 2814 O O . ILE B 1 102 ? 78.923 39.523 78.220 1.00 22.72 102 ILE B O 1
ATOM 2819 N N . GLY B 1 103 ? 80.758 40.562 78.980 1.00 13.93 103 GLY B N 1
ATOM 2820 C CA . GLY B 1 103 ? 81.374 39.327 79.427 1.00 15.45 103 GLY B CA 1
ATOM 2821 C C . GLY B 1 103 ? 82.241 38.667 78.378 1.00 16.40 103 GLY B C 1
ATOM 2822 O O . GLY B 1 103 ? 82.272 37.434 78.248 1.00 16.64 103 GLY B O 1
ATOM 2823 N N . VAL B 1 104 ? 82.956 39.486 77.622 1.00 13.05 104 VAL B N 1
ATOM 2824 C CA . VAL B 1 104 ? 83.870 38.940 76.611 1.00 10.86 104 VAL B CA 1
ATOM 2825 C C . VAL B 1 104 ? 85.301 39.147 77.107 1.00 11.96 104 VAL B C 1
ATOM 2826 O O . VAL B 1 104 ? 85.700 40.267 77.349 1.00 10.95 104 VAL B O 1
ATOM 2830 N N . ALA B 1 105 ? 86.052 38.063 77.285 1.00 10.77 105 ALA B N 1
ATOM 2831 C CA . ALA B 1 105 ? 87.442 38.141 77.713 1.00 12.31 105 ALA B CA 1
ATOM 2832 C C . ALA B 1 105 ? 88.329 38.655 76.588 1.00 8.70 105 ALA B C 1
ATOM 2833 O O . ALA B 1 105 ? 88.003 38.546 75.404 1.00 10.43 105 ALA B O 1
ATOM 2835 N N . TYR B 1 106 ? 89.477 39.167 76.991 1.00 9.23 106 TYR B N 1
ATOM 2836 C CA . TYR B 1 106 ? 90.456 39.712 76.043 1.00 9.65 106 TYR B CA 1
ATOM 2837 C C . TYR B 1 106 ? 91.860 39.646 76.640 1.00 8.82 106 TYR B C 1
ATOM 2838 O O . TYR B 1 106 ? 92.068 39.512 77.861 1.00 9.18 106 TYR B O 1
ATOM 2847 N N . ASP B 1 107 ? 92.839 39.819 75.760 1.00 6.57 107 ASP B N 1
ATOM 2848 C CA . ASP B 1 107 ? 94.236 39.939 76.112 1.00 8.55 107 ASP B CA 1
ATOM 2849 C C . ASP B 1 107 ? 94.595 41.411 76.028 1.00 8.59 107 ASP B C 1
ATOM 2850 O O . ASP B 1 107 ? 94.597 41.991 74.932 1.00 8.39 107 ASP B O 1
ATOM 2855 N N . GLU B 1 108 ? 94.876 42.025 77.171 1.00 6.75 108 GLU B N 1
ATOM 2856 C CA . GLU B 1 108 ? 95.042 43.480 77.251 1.00 6.91 108 GLU B CA 1
ATOM 2857 C C . GLU B 1 108 ? 96.419 43.939 76.803 1.00 7.90 108 GLU B C 1
ATOM 2858 O O . GLU B 1 108 ? 97.445 43.390 77.196 1.00 8.06 108 GLU B O 1
ATOM 2864 N N . GLN B 1 109 ? 96.411 44.982 75.981 1.00 7.48 109 GLN B N 1
ATOM 2865 C CA . GLN B 1 109 ? 97.597 45.737 75.614 1.00 6.42 109 GLN B CA 1
ATOM 2866 C C . GLN B 1 109 ? 97.480 47.198 76.037 1.00 8.64 109 GLN B C 1
ATOM 2867 O O . GLN B 1 109 ? 96.627 47.552 76.824 1.00 9.78 109 GLN B O 1
ATOM 2873 N N . ASP B 1 110 ? 98.367 48.081 75.585 1.00 9.58 110 ASP B N 1
ATOM 2874 C CA . ASP B 1 110 ? 98.399 49.394 76.180 1.00 10.48 110 ASP B CA 1
ATOM 2875 C C . ASP B 1 110 ? 97.258 50.313 75.756 1.00 9.80 110 ASP B C 1
ATOM 2876 O O . ASP B 1 110 ? 96.618 50.944 76.597 1.00 11.56 110 ASP B O 1
ATOM 2881 N N . THR B 1 111 ? 97.013 50.388 74.456 1.00 9.12 111 THR B N 1
ATOM 2882 C CA . THR B 1 111 ? 95.936 51.251 73.955 1.00 8.32 111 THR B CA 1
ATOM 2883 C C . THR B 1 111 ? 94.779 50.500 73.359 1.00 5.65 111 THR B C 1
ATOM 2884 O O . THR B 1 111 ? 93.850 51.099 72.857 1.00 7.48 111 THR B O 1
ATOM 2888 N N . TYR B 1 112 ? 94.786 49.182 73.467 1.00 6.67 112 TYR B N 1
ATOM 2889 C CA . TYR B 1 112 ? 93.830 48.302 72.857 1.00 8.32 112 TYR B CA 1
ATOM 2890 C C . TYR B 1 112 ? 93.855 46.952 73.567 1.00 9.00 112 TYR B C 1
ATOM 2891 O O . TYR B 1 112 ? 94.741 46.670 74.361 1.00 9.06 112 TYR B O 1
ATOM 2900 N N . VAL B 1 113 ? 92.843 46.146 73.276 1.00 6.80 113 VAL B N 1
ATOM 2901 C CA . VAL B 1 113 ? 92.807 44.748 73.710 1.00 7.59 113 VAL B CA 1
ATOM 2902 C C . VAL B 1 113 ? 92.531 43.850 72.544 1.00 8.05 113 VAL B C 1
ATOM 2903 O O . VAL B 1 113 ? 92.058 44.301 71.481 1.00 8.35 113 VAL B O 1
ATOM 2907 N N . VAL B 1 114 ? 92.819 42.563 72.740 1.00 6.77 114 VAL B N 1
ATOM 2908 C CA . VAL B 1 114 ? 92.656 41.602 71.667 1.00 8.79 114 VAL B CA 1
ATOM 2909 C C . VAL B 1 114 ? 91.698 40.526 72.104 1.00 7.67 114 VAL B C 1
ATOM 2910 O O . VAL B 1 114 ? 91.991 39.772 73.026 1.00 9.06 114 VAL B O 1
ATOM 2914 N N . VAL B 1 115 ? 90.524 40.440 71.455 1.00 6.44 115 VAL B N 1
ATOM 2915 C CA . VAL B 1 115 ? 89.643 39.303 71.668 1.00 8.93 115 VAL B CA 1
ATOM 2916 C C . VAL B 1 115 ? 90.155 38.167 70.795 1.00 9.98 115 VAL B C 1
ATOM 2917 O O . VAL B 1 115 ? 90.463 38.340 69.597 1.00 8.52 115 VAL B O 1
ATOM 2921 N N . LYS B 1 116 ? 90.278 36.994 71.376 1.00 8.57 116 LYS B N 1
ATOM 2922 C CA . LYS B 1 116 ? 90.955 35.907 70.674 1.00 8.15 116 LYS B CA 1
ATOM 2923 C C . LYS B 1 116 ? 90.343 35.468 69.357 1.00 8.79 116 LYS B C 1
ATOM 2924 O O . LYS B 1 116 ? 91.065 35.021 68.460 1.00 9.03 116 LYS B O 1
ATOM 2930 N N . HIS B 1 117 ? 89.033 35.599 69.251 1.00 8.11 117 HIS B N 1
ATOM 2931 C CA . HIS B 1 117 ? 88.378 35.371 67.985 1.00 8.11 117 HIS B CA 1
ATOM 2932 C C . HIS B 1 117 ? 87.230 36.357 67.917 1.00 8.81 117 HIS B C 1
ATOM 2933 O O . HIS B 1 117 ? 86.481 36.515 68.883 1.00 8.18 117 HIS B O 1
ATOM 2940 N N . ALA B 1 118 ? 87.104 37.052 66.794 1.00 9.23 118 ALA B N 1
ATOM 2941 C CA . ALA B 1 118 ? 85.958 37.901 66.568 1.00 8.19 118 ALA B CA 1
ATOM 2942 C C . ALA B 1 118 ? 84.667 37.134 66.875 1.00 9.84 118 ALA B C 1
ATOM 2943 O O . ALA B 1 118 ? 83.722 37.694 67.422 1.00 9.44 118 ALA B O 1
ATOM 2945 N N . ALA B 1 119 ? 84.626 35.853 66.529 1.00 9.08 119 ALA B N 1
ATOM 2946 C CA . ALA B 1 119 ? 83.425 35.030 66.777 1.00 10.87 119 ALA B CA 1
ATOM 2947 C C . ALA B 1 119 ? 83.045 34.919 68.240 1.00 10.59 119 ALA B C 1
ATOM 2948 O O . ALA B 1 119 ? 81.886 34.680 68.568 1.00 10.01 119 ALA B O 1
ATOM 2950 N N . LEU B 1 120 ? 84.002 35.099 69.130 1.00 8.57 120 LEU B N 1
ATOM 2951 C CA . LEU B 1 120 ? 83.709 35.082 70.545 1.00 9.82 120 LEU B CA 1
ATOM 2952 C C . LEU B 1 120 ? 82.916 36.325 70.960 1.00 11.40 120 LEU B C 1
ATOM 2953 O O . LEU B 1 120 ? 81.968 36.224 71.729 1.00 11.84 120 LEU B O 1
ATOM 2958 N N . PHE B 1 121 ? 83.285 37.502 70.476 1.00 10.80 121 PHE B N 1
ATOM 2959 C CA . PHE B 1 121 ? 82.463 38.677 70.688 1.00 10.20 121 PHE B CA 1
ATOM 2960 C C . PHE B 1 121 ? 81.049 38.487 70.171 1.00 10.19 121 PHE B C 1
ATOM 2961 O O . PHE B 1 121 ? 80.055 38.744 70.860 1.00 10.57 121 PHE B O 1
ATOM 2969 N N . THR B 1 122 ? 80.991 38.131 68.908 1.00 9.99 122 THR B N 1
ATOM 2970 C CA . THR B 1 122 ? 79.713 38.139 68.217 1.00 10.09 122 THR B CA 1
ATOM 2971 C C . THR B 1 122 ? 78.756 37.117 68.818 1.00 9.90 122 THR B C 1
ATOM 2972 O O . THR B 1 122 ? 77.574 37.398 69.050 1.00 10.34 122 THR B O 1
ATOM 2976 N N . SER B 1 123 ? 79.234 35.904 69.048 1.00 10.69 123 SER B N 1
ATOM 2977 C CA . SER B 1 123 ? 78.364 34.900 69.678 1.00 10.06 123 SER B CA 1
ATOM 2978 C C . SER B 1 123 ? 77.930 35.329 71.082 1.00 9.80 123 SER B C 1
ATOM 2979 O O . SER B 1 123 ? 76.797 35.110 71.498 1.00 11.07 123 SER B O 1
ATOM 2982 N N . THR B 1 124 ? 78.845 35.876 71.870 1.00 8.56 124 THR B N 1
ATOM 2983 C CA . THR B 1 124 ? 78.549 36.256 73.223 1.00 9.07 124 THR B CA 1
ATOM 2984 C C . THR B 1 124 ? 77.484 37.346 73.269 1.00 10.51 124 THR B C 1
ATOM 2985 O O . THR B 1 124 ? 76.500 37.237 73.999 1.00 11.39 124 THR B O 1
ATOM 2989 N N . ILE B 1 125 ? 77.683 38.420 72.523 1.00 8.92 125 ILE B N 1
ATOM 2990 C CA . ILE B 1 125 ? 76.712 39.497 72.572 1.00 8.99 125 ILE B CA 1
ATOM 2991 C C . ILE B 1 125 ? 75.356 39.024 72.022 1.00 10.25 125 ILE B C 1
ATOM 2992 O O . ILE B 1 125 ? 74.317 39.363 72.602 1.00 11.57 125 ILE B O 1
ATOM 2997 N N . MET B 1 126 ? 75.392 38.197 70.970 1.00 11.01 126 MET B N 1
ATOM 2998 C CA . MET B 1 126 ? 74.136 37.666 70.443 1.00 12.94 126 MET B CA 1
ATOM 2999 C C . MET B 1 126 ? 73.403 36.809 71.440 1.00 14.49 126 MET B C 1
ATOM 3000 O O . MET B 1 126 ? 72.179 36.867 71.540 1.00 14.12 126 MET B O 1
ATOM 3008 N N . SER B 1 127 ? 74.124 35.961 72.167 1.00 12.41 127 SER B N 1
ATOM 3009 C CA . SER B 1 127 ? 73.503 35.090 73.135 1.00 13.71 127 SER B CA 1
ATOM 3010 C C . SER B 1 127 ? 72.793 35.895 74.234 1.00 17.10 127 SER B C 1
ATOM 3011 O O . SER B 1 127 ? 71.682 35.565 74.634 1.00 16.09 127 SER B O 1
ATOM 3015 N N . LYS B 1 128 ? 73.428 36.956 74.716 1.00 11.99 128 LYS B N 1
ATOM 3016 C CA . LYS B 1 128 ? 72.806 37.788 75.746 1.00 12.04 128 LYS B CA 1
ATOM 3017 C C . LYS B 1 128 ? 71.619 38.582 75.213 1.00 11.69 128 LYS B C 1
ATOM 3018 O O . LYS B 1 128 ? 70.585 38.695 75.863 1.00 14.40 128 LYS B O 1
ATOM 3024 N N . LEU B 1 129 ? 71.788 39.118 74.018 1.00 9.36 129 LEU B N 1
ATOM 3025 C CA . LEU B 1 129 ? 70.758 39.912 73.366 1.00 11.75 129 LEU B CA 1
ATOM 3026 C C . LEU B 1 129 ? 69.494 39.113 73.079 1.00 11.83 129 LEU B C 1
ATOM 3027 O O . LEU B 1 129 ? 68.378 39.540 73.414 1.00 11.66 129 LEU B O 1
ATOM 3032 N N . LEU B 1 130 ? 69.661 37.940 72.478 1.00 12.91 130 LEU B N 1
ATOM 3033 C CA . LEU B 1 130 ? 68.540 37.163 71.970 1.00 12.72 130 LEU B CA 1
ATOM 3034 C C . LEU B 1 130 ? 67.723 36.532 73.095 1.00 12.40 130 LEU B C 1
ATOM 3035 O O . LEU B 1 130 ? 66.533 36.228 72.923 1.00 12.41 130 LEU B O 1
ATOM 3040 N N . ALA B 1 131 ? 68.346 36.340 74.246 1.00 10.01 131 ALA B N 1
ATOM 3041 C CA . ALA B 1 131 ? 67.613 35.785 75.380 1.00 11.90 131 ALA B CA 1
ATOM 3042 C C . ALA B 1 131 ? 66.526 36.721 75.925 1.00 11.75 131 ALA B C 1
ATOM 3043 O O . ALA B 1 131 ? 65.616 36.305 76.663 1.00 14.36 131 ALA B O 1
ATOM 3045 N N . ARG B 1 132 ? 66.630 38.016 75.591 1.00 10.69 132 ARG B N 1
ATOM 3046 C CA . ARG B 1 132 ? 65.737 39.006 76.151 1.00 10.17 132 ARG B CA 1
ATOM 3047 C C . ARG B 1 132 ? 64.344 38.933 75.541 1.00 9.26 132 ARG B C 1
ATOM 3048 O O . ARG B 1 132 ? 64.197 38.696 74.334 1.00 10.64 132 ARG B O 1
ATOM 3056 N N . PRO B 1 133 ? 63.289 39.088 76.336 1.00 10.20 133 PRO B N 1
ATOM 3057 C CA . PRO B 1 133 ? 61.929 38.926 75.825 1.00 11.40 133 PRO B CA 1
ATOM 3058 C C . PRO B 1 133 ? 61.413 39.994 74.878 1.00 14.60 133 PRO B C 1
ATOM 3059 O O . PRO B 1 133 ? 60.438 39.774 74.140 1.00 15.35 133 PRO B O 1
ATOM 3063 N N . ASN B 1 134 ? 62.061 41.149 74.940 1.00 10.21 134 ASN B N 1
ATOM 3064 C CA . ASN B 1 134 ? 61.698 42.291 74.129 1.00 11.94 134 ASN B CA 1
ATOM 3065 C C . ASN B 1 134 ? 62.444 42.378 72.799 1.00 14.12 134 ASN B C 1
ATOM 3066 O O . ASN B 1 134 ? 62.287 43.386 72.106 1.00 12.86 134 ASN B O 1
ATOM 3071 N N . VAL B 1 135 ? 63.249 41.371 72.457 1.00 10.58 135 VAL B N 1
ATOM 3072 C CA . VAL B 1 135 ? 64.042 41.382 71.253 1.00 10.40 135 VAL B CA 1
ATOM 3073 C C . VAL B 1 135 ? 63.589 40.273 70.325 1.00 12.32 135 VAL B C 1
ATOM 3074 O O . VAL B 1 135 ? 63.353 39.140 70.793 1.00 10.99 135 VAL B O 1
ATOM 3078 N N . LYS B 1 136 ? 63.517 40.579 69.025 1.00 10.40 136 LYS B N 1
ATOM 3079 C CA . LYS B 1 136 ? 63.164 39.585 68.010 1.00 10.03 136 LYS B CA 1
ATOM 3080 C C . LYS B 1 136 ? 64.108 39.732 66.821 1.00 11.96 136 LYS B C 1
ATOM 3081 O O . LYS B 1 136 ? 64.291 40.821 66.258 1.00 10.14 136 LYS B O 1
ATOM 3087 N N . LEU B 1 137 ? 64.752 38.640 66.460 1.00 9.67 137 LEU B N 1
ATOM 3088 C CA . LEU B 1 137 ? 65.590 38.567 65.269 1.00 8.40 137 LEU B CA 1
ATOM 3089 C C . LEU B 1 137 ? 64.840 38.007 64.071 1.00 11.73 137 LEU B C 1
ATOM 3090 O O . LEU B 1 137 ? 64.492 36.825 64.045 1.00 9.45 137 LEU B O 1
ATOM 3095 N N . PHE B 1 138 ? 64.636 38.850 63.067 1.00 9.17 138 PHE B N 1
ATOM 3096 C CA . PHE B 1 138 ? 64.086 38.446 61.779 1.00 7.79 138 PHE B CA 1
ATOM 3097 C C . PHE B 1 138 ? 65.262 38.356 60.777 1.00 8.48 138 PHE B C 1
ATOM 3098 O O . PHE B 1 138 ? 65.573 39.287 60.011 1.00 9.40 138 PHE B O 1
ATOM 3106 N N . ASN B 1 139 ? 65.922 37.210 60.798 1.00 8.40 139 ASN B N 1
ATOM 3107 C CA . ASN B 1 139 ? 67.033 36.948 59.875 1.00 8.39 139 ASN B CA 1
ATOM 3108 C C . ASN B 1 139 ? 66.472 36.337 58.584 1.00 9.04 139 ASN B C 1
ATOM 3109 O O . ASN B 1 139 ? 65.286 35.945 58.523 1.00 9.21 139 ASN B O 1
ATOM 3114 N N . ALA B 1 140 ? 67.284 36.321 57.539 1.00 8.69 140 ALA B N 1
ATOM 3115 C CA . ALA B 1 140 ? 66.851 36.026 56.183 1.00 8.39 140 ALA B CA 1
ATOM 3116 C C . ALA B 1 140 ? 65.781 36.957 55.657 1.00 8.12 140 ALA B C 1
ATOM 3117 O O . ALA B 1 140 ? 65.080 36.601 54.718 1.00 7.97 140 ALA B O 1
ATOM 3119 N N . VAL B 1 141 ? 65.713 38.163 56.218 1.00 8.32 141 VAL B N 1
ATOM 3120 C CA . VAL B 1 141 ? 64.763 39.207 55.872 1.00 8.63 141 VAL B CA 1
ATOM 3121 C C . VAL B 1 141 ? 65.536 40.498 55.603 1.00 8.84 141 VAL B C 1
ATOM 3122 O O . VAL B 1 141 ? 66.360 40.938 56.408 1.00 9.72 141 VAL B O 1
ATOM 3126 N N . ALA B 1 142 ? 65.289 41.063 54.438 1.00 8.30 142 ALA B N 1
ATOM 3127 C CA . ALA B 1 142 ? 65.909 42.312 54.053 1.00 8.52 142 ALA B CA 1
ATOM 3128 C C . ALA B 1 142 ? 64.968 43.482 54.237 1.00 9.15 142 ALA B C 1
ATOM 3129 O O . ALA B 1 142 ? 63.761 43.399 53.967 1.00 10.31 142 ALA B O 1
ATOM 3131 N N . ALA B 1 143 ? 65.543 44.609 54.612 1.00 7.26 143 ALA B N 1
ATOM 3132 C CA . ALA B 1 143 ? 64.871 45.904 54.452 1.00 9.02 143 ALA B CA 1
ATOM 3133 C C . ALA B 1 143 ? 65.187 46.437 53.064 1.00 9.07 143 ALA B C 1
ATOM 3134 O O . ALA B 1 143 ? 66.323 46.759 52.775 1.00 14.49 143 ALA B O 1
ATOM 3136 N N . GLU B 1 144 ? 64.193 46.452 52.197 1.00 9.71 144 GLU B N 1
ATOM 3137 C CA . GLU B 1 144 ? 64.309 46.849 50.786 1.00 10.74 144 GLU B CA 1
ATOM 3138 C C . GLU B 1 144 ? 64.178 48.369 50.659 1.00 14.40 144 GLU B C 1
ATOM 3139 O O . GLU B 1 144 ? 64.632 48.959 49.672 1.00 13.88 144 GLU B O 1
ATOM 3145 N N . ASP B 1 145 ? 63.461 48.993 51.599 1.00 8.65 145 ASP B N 1
ATOM 3146 C CA . ASP B 1 145 ? 63.119 50.410 51.473 1.00 6.32 145 ASP B CA 1
ATOM 3147 C C . ASP B 1 145 ? 62.687 50.909 52.871 1.00 5.99 145 ASP B C 1
ATOM 3148 O O . ASP B 1 145 ? 62.632 50.140 53.837 1.00 6.87 145 ASP B O 1
ATOM 3153 N N . LEU B 1 146 ? 62.425 52.203 52.951 1.00 8.15 146 LEU B N 1
ATOM 3154 C CA . LEU B 1 146 ? 61.916 52.865 54.161 1.00 7.09 146 LEU B CA 1
ATOM 3155 C C . LEU B 1 146 ? 60.436 53.189 54.003 1.00 6.81 146 LEU B C 1
ATOM 3156 O O . LEU B 1 146 ? 59.905 53.323 52.888 1.00 6.57 146 LEU B O 1
ATOM 3161 N N . ILE B 1 147 ? 59.767 53.362 55.143 1.00 5.08 147 ILE B N 1
ATOM 3162 C CA . ILE B 1 147 ? 58.488 54.012 55.191 1.00 4.86 147 ILE B CA 1
ATOM 3163 C C . ILE B 1 147 ? 58.805 55.460 55.523 1.00 7.77 147 ILE B C 1
ATOM 3164 O O . ILE B 1 147 ? 59.487 55.732 56.500 1.00 7.13 147 ILE B O 1
ATOM 3169 N N . VAL B 1 148 ? 58.340 56.357 54.679 1.00 4.45 148 VAL B N 1
ATOM 3170 C CA . VAL B 1 148 ? 58.567 57.800 54.890 1.00 6.29 148 VAL B CA 1
ATOM 3171 C C . VAL B 1 148 ? 57.247 58.503 54.730 1.00 10.68 148 VAL B C 1
ATOM 3172 O O . VAL B 1 148 ? 56.615 58.421 53.698 1.00 7.20 148 VAL B O 1
ATOM 3176 N N . LYS B 1 149 ? 56.819 59.218 55.768 1.00 8.99 149 LYS B N 1
ATOM 3177 C CA . LYS B 1 149 ? 55.614 60.003 55.680 1.00 12.31 149 LYS B CA 1
ATOM 3178 C C . LYS B 1 149 ? 55.987 61.422 56.041 1.00 16.86 149 LYS B C 1
ATOM 3179 O O . LYS B 1 149 ? 56.532 61.653 57.127 1.00 16.18 149 LYS B O 1
ATOM 3185 N N . GLY B 1 150 ? 55.721 62.328 55.104 1.00 21.89 150 GLY B N 1
ATOM 3186 C CA . GLY B 1 150 ? 56.171 63.704 55.196 1.00 23.79 150 GLY B CA 1
ATOM 3187 C C . GLY B 1 150 ? 57.677 63.742 55.298 1.00 25.33 150 GLY B C 1
ATOM 3188 O O . GLY B 1 150 ? 58.426 63.286 54.425 1.00 26.46 150 GLY B O 1
ATOM 3189 N N . ASN B 1 151 ? 58.136 64.298 56.402 1.00 26.44 151 ASN B N 1
ATOM 3190 C CA . ASN B 1 151 ? 59.551 64.525 56.546 1.00 25.28 151 ASN B CA 1
ATOM 3191 C C . ASN B 1 151 ? 60.130 63.450 57.456 1.00 18.20 151 ASN B C 1
ATOM 3192 O O . ASN B 1 151 ? 61.243 63.632 57.914 1.00 23.09 151 ASN B O 1
ATOM 3197 N N . ARG B 1 152 ? 59.422 62.341 57.715 1.00 14.95 152 ARG B N 1
ATOM 3198 C CA . ARG B 1 152 ? 59.865 61.443 58.781 1.00 9.94 152 ARG B CA 1
ATOM 3199 C C . ARG B 1 152 ? 59.850 59.957 58.402 1.00 6.60 152 ARG B C 1
ATOM 3200 O O . ARG B 1 152 ? 58.890 59.472 57.815 1.00 8.58 152 ARG B O 1
ATOM 3208 N N . VAL B 1 153 ? 60.933 59.283 58.759 1.00 5.55 153 VAL B N 1
ATOM 3209 C CA . VAL B 1 153 ? 61.044 57.823 58.642 1.00 4.19 153 VAL B CA 1
ATOM 3210 C C . VAL B 1 153 ? 60.191 57.193 59.730 1.00 8.97 153 VAL B C 1
ATOM 3211 O O . VAL B 1 153 ? 60.339 57.530 60.927 1.00 9.29 153 VAL B O 1
ATOM 3215 N N . GLY B 1 154 ? 59.320 56.262 59.296 1.00 7.88 154 GLY B N 1
ATOM 3216 C CA . GLY B 1 154 ? 58.344 55.613 60.162 1.00 7.74 154 GLY B CA 1
ATOM 3217 C C . GLY B 1 154 ? 58.349 54.099 60.086 1.00 6.83 154 GLY B C 1
ATOM 3218 O O . GLY B 1 154 ? 57.399 53.466 60.463 1.00 7.99 154 GLY B O 1
ATOM 3219 N N . GLY B 1 155 ? 59.465 53.520 59.654 1.00 6.00 155 GLY B N 1
ATOM 3220 C CA . GLY B 1 155 ? 59.630 52.090 59.607 1.00 6.16 155 GLY B CA 1
ATOM 3221 C C . GLY B 1 155 ? 60.296 51.669 58.329 1.00 7.51 155 GLY B C 1
ATOM 3222 O O . GLY B 1 155 ? 60.966 52.452 57.698 1.00 6.93 155 GLY B O 1
ATOM 3223 N N . VAL B 1 156 ? 60.089 50.414 57.965 1.00 6.04 156 VAL B N 1
ATOM 3224 C CA . VAL B 1 156 ? 60.860 49.750 56.892 1.00 7.64 156 VAL B CA 1
ATOM 3225 C C . VAL B 1 156 ? 59.931 48.905 56.049 1.00 10.81 156 VAL B C 1
ATOM 3226 O O . VAL B 1 156 ? 58.846 48.509 56.449 1.00 7.95 156 VAL B O 1
ATOM 3230 N N . VAL B 1 157 ? 60.371 48.683 54.816 1.00 7.73 157 VAL B N 1
ATOM 3231 C CA . VAL B 1 157 ? 59.689 47.825 53.846 1.00 6.25 157 VAL B CA 1
ATOM 3232 C C . VAL B 1 157 ? 60.552 46.570 53.737 1.00 6.86 157 VAL B C 1
ATOM 3233 O O . VAL B 1 157 ? 61.735 46.657 53.503 1.00 9.74 157 VAL B O 1
ATOM 3237 N N . THR B 1 158 ? 59.948 45.414 53.963 1.00 8.08 158 THR B N 1
ATOM 3238 C CA . THR B 1 158 ? 60.678 44.181 54.201 1.00 8.04 158 THR B CA 1
ATOM 3239 C C . THR B 1 158 ? 60.311 43.117 53.189 1.00 12.61 158 THR B C 1
ATOM 3240 O O . THR B 1 158 ? 59.268 43.148 52.567 1.00 11.29 158 THR B O 1
ATOM 3244 N N . ASN B 1 159 ? 61.216 42.169 53.014 1.00 9.36 159 ASN B N 1
ATOM 3245 C CA . ASN B 1 159 ? 60.866 40.986 52.244 1.00 7.52 159 ASN B CA 1
ATOM 3246 C C . ASN B 1 159 ? 61.839 39.894 52.618 1.00 8.74 159 ASN B C 1
ATOM 3247 O O . ASN B 1 159 ? 62.891 40.152 53.184 1.00 8.80 159 ASN B O 1
ATOM 3252 N N . TRP B 1 160 ? 61.535 38.653 52.291 1.00 7.71 160 TRP B N 1
ATOM 3253 C CA . TRP B 1 160 ? 62.586 37.655 52.363 1.00 7.37 160 TRP B CA 1
ATOM 3254 C C . TRP B 1 160 ? 63.786 38.095 51.569 1.00 6.89 160 TRP B C 1
ATOM 3255 O O . TRP B 1 160 ? 63.644 38.599 50.470 1.00 8.14 160 TRP B O 1
ATOM 3266 N N . ALA B 1 161 ? 64.976 37.916 52.133 1.00 7.76 161 ALA B N 1
ATOM 3267 C CA . ALA B 1 161 ? 66.174 38.392 51.472 1.00 11.22 161 ALA B CA 1
ATOM 3268 C C . ALA B 1 161 ? 66.320 37.817 50.071 1.00 11.19 161 ALA B C 1
ATOM 3269 O O . ALA B 1 161 ? 66.737 38.481 49.116 1.00 10.22 161 ALA B O 1
ATOM 3271 N N . LEU B 1 162 ? 66.000 36.536 49.919 1.00 7.55 162 LEU B N 1
ATOM 3272 C CA . LEU B 1 162 ? 66.154 35.978 48.600 1.00 8.07 162 LEU B CA 1
ATOM 3273 C C . LEU B 1 162 ? 65.226 36.591 47.565 1.00 11.17 162 LEU B C 1
ATOM 3274 O O . LEU B 1 162 ? 65.542 36.576 46.384 1.00 11.61 162 LEU B O 1
ATOM 3279 N N . VAL B 1 163 ? 64.072 37.088 47.999 1.00 10.69 163 VAL B N 1
ATOM 3280 C CA . VAL B 1 163 ? 63.105 37.733 47.096 1.00 11.01 163 VAL B CA 1
ATOM 3281 C C . VAL B 1 163 ? 63.724 39.080 46.715 1.00 13.56 163 VAL B C 1
ATOM 3282 O O . VAL B 1 163 ? 63.782 39.458 45.551 1.00 17.65 163 VAL B O 1
ATOM 3286 N N . ALA B 1 164 ? 64.222 39.786 47.721 1.00 14.93 164 ALA B N 1
ATOM 3287 C CA . ALA B 1 164 ? 64.800 41.107 47.526 1.00 19.77 164 ALA B CA 1
ATOM 3288 C C . ALA B 1 164 ? 65.961 41.024 46.539 1.00 20.15 164 ALA B C 1
ATOM 3289 O O . ALA B 1 164 ? 66.222 41.993 45.842 1.00 23.89 164 ALA B O 1
ATOM 3291 N N . GLN B 1 165 ? 66.616 39.864 46.452 1.00 21.78 165 GLN B N 1
ATOM 3292 C CA . GLN B 1 165 ? 67.683 39.584 45.483 1.00 24.38 165 GLN B CA 1
ATOM 3293 C C . GLN B 1 165 ? 67.263 38.935 44.159 1.00 22.86 165 GLN B C 1
ATOM 3294 O O . GLN B 1 165 ? 68.097 38.723 43.262 1.00 28.16 165 GLN B O 1
ATOM 3300 N N . ASN B 1 166 ? 65.984 38.607 44.007 1.00 20.86 166 ASN B N 1
ATOM 3301 C CA . ASN B 1 166 ? 65.521 37.858 42.823 1.00 21.02 166 ASN B CA 1
ATOM 3302 C C . ASN B 1 166 ? 64.319 38.464 42.088 1.00 26.04 166 ASN B C 1
ATOM 3303 O O . ASN B 1 166 ? 63.551 37.745 41.421 1.00 23.21 166 ASN B O 1
ATOM 3308 N N . HIS B 1 167 ? 64.171 39.788 42.174 1.00 28.75 167 HIS B N 1
ATOM 3309 C CA . HIS B 1 167 ? 63.135 40.496 41.412 1.00 30.52 167 HIS B CA 1
ATOM 3310 C C . HIS B 1 167 ? 63.396 40.411 39.910 1.00 34.79 167 HIS B C 1
ATOM 3311 O O . HIS B 1 167 ? 62.494 40.669 39.111 1.00 36.14 167 HIS B O 1
ATOM 3318 N N . HIS B 1 168 ? 64.621 40.045 39.533 1.00 35.16 168 HIS B N 1
ATOM 3319 C CA . HIS B 1 168 ? 64.976 39.885 38.120 1.00 37.45 168 HIS B CA 1
ATOM 3320 C C . HIS B 1 168 ? 64.581 38.532 37.499 1.00 35.80 168 HIS B C 1
ATOM 3321 O O . HIS B 1 168 ? 64.618 38.384 36.278 1.00 39.36 168 HIS B O 1
ATOM 3328 N N . THR B 1 169 ? 64.199 37.554 38.323 1.00 35.64 169 THR B N 1
ATOM 3329 C CA . THR B 1 169 ? 64.061 36.154 37.898 1.00 34.74 169 THR B CA 1
ATOM 3330 C C . THR B 1 169 ? 62.617 35.604 38.009 1.00 35.67 169 THR B C 1
ATOM 3331 O O . THR B 1 169 ? 62.286 34.576 37.413 1.00 30.76 169 THR B O 1
ATOM 3335 N N . GLN B 1 170 ? 61.752 36.280 38.767 1.00 31.16 170 GLN B N 1
ATOM 3336 C CA . GLN B 1 170 ? 60.376 35.817 38.939 1.00 29.03 170 GLN B CA 1
ATOM 3337 C C . GLN B 1 170 ? 59.369 36.947 38.716 1.00 25.14 170 GLN B C 1
ATOM 3338 O O . GLN B 1 170 ? 59.708 38.127 38.730 1.00 24.73 170 GLN B O 1
ATOM 3344 N N . SER B 1 171 ? 58.120 36.562 38.521 1.00 22.65 171 SER B N 1
ATOM 3345 C CA . SER B 1 171 ? 57.012 37.509 38.561 1.00 15.02 171 SER B CA 1
ATOM 3346 C C . SER B 1 171 ? 57.054 38.294 39.867 1.00 13.32 171 SER B C 1
ATOM 3347 O O . SER B 1 171 ? 57.626 37.851 40.870 1.00 14.19 171 SER B O 1
ATOM 3350 N N . CYS B 1 172 ? 56.446 39.477 39.863 1.00 10.25 172 CYS B N 1
ATOM 3351 C CA . CYS B 1 172 ? 56.651 40.353 40.970 1.00 11.12 172 CYS B CA 1
ATOM 3352 C C . CYS B 1 172 ? 56.162 39.777 42.302 1.00 9.68 172 CYS B C 1
ATOM 3353 O O . CYS B 1 172 ? 55.179 39.023 42.384 1.00 10.45 172 CYS B O 1
ATOM 3356 N N . MET B 1 173 ? 56.888 40.180 43.330 1.00 6.10 173 MET B N 1
ATOM 3357 C CA . MET B 1 173 ? 56.682 39.709 44.695 1.00 6.93 173 MET B CA 1
ATOM 3358 C C . MET B 1 173 ? 56.741 40.940 45.597 1.00 8.49 173 MET B C 1
ATOM 3359 O O . MET B 1 173 ? 57.823 41.376 46.016 1.00 9.09 173 MET B O 1
ATOM 3364 N N . ASP B 1 174 ? 55.565 41.460 45.922 1.00 7.76 174 ASP B N 1
ATOM 3365 C CA . ASP B 1 174 ? 55.486 42.665 46.747 1.00 8.54 174 ASP B CA 1
ATOM 3366 C C . ASP B 1 174 ? 56.138 42.412 48.087 1.00 8.55 174 ASP B C 1
ATOM 3367 O O . ASP B 1 174 ? 56.191 41.300 48.617 1.00 6.27 174 ASP B O 1
ATOM 3372 N N . PRO B 1 175 ? 56.585 43.495 48.706 1.00 6.58 175 PRO B N 1
ATOM 3373 C CA . PRO B 1 175 ? 57.115 43.445 50.055 1.00 4.76 175 PRO B CA 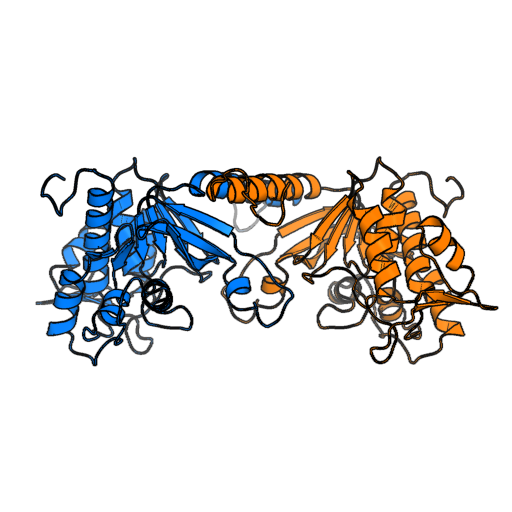1
ATOM 3374 C C . PRO B 1 175 ? 56.048 43.536 51.108 1.00 5.81 175 PRO B C 1
ATOM 3375 O O . PRO B 1 175 ? 54.857 43.711 50.882 1.00 8.43 175 PRO B O 1
ATOM 3379 N N . ASN B 1 176 ? 56.524 43.429 52.337 1.00 6.20 176 ASN B N 1
ATOM 3380 C CA . ASN B 1 176 ? 55.747 43.689 53.552 1.00 7.30 176 ASN B CA 1
ATOM 3381 C C . ASN B 1 176 ? 56.200 44.987 54.179 1.00 7.90 176 ASN B C 1
ATOM 3382 O O . ASN B 1 176 ? 57.067 45.665 53.613 1.00 9.28 176 ASN B O 1
ATOM 3387 N N . VAL B 1 177 ? 55.618 45.360 55.326 1.00 8.28 177 VAL B N 1
ATOM 3388 C CA . VAL B 1 177 ? 55.876 46.682 55.924 1.00 6.02 177 VAL B CA 1
ATOM 3389 C C . VAL B 1 177 ? 55.980 46.489 57.436 1.00 11.56 177 VAL B C 1
ATOM 3390 O O . VAL B 1 177 ? 55.294 45.633 57.970 1.00 8.24 177 VAL B O 1
ATOM 3394 N N . MET B 1 178 ? 56.889 47.209 58.097 1.00 8.52 178 MET B N 1
ATOM 3395 C CA . MET B 1 178 ? 56.950 47.237 59.569 1.00 8.79 178 MET B CA 1
ATOM 3396 C C . MET B 1 178 ? 57.046 48.704 59.962 1.00 9.31 178 MET B C 1
ATOM 3397 O O . MET B 1 178 ? 58.001 49.365 59.614 1.00 9.13 178 MET B O 1
ATOM 3405 N N . GLU B 1 179 ? 56.059 49.168 60.710 1.00 6.96 179 GLU B N 1
ATOM 3406 C CA . GLU B 1 179 ? 56.077 50.528 61.259 1.00 6.15 179 GLU B CA 1
ATOM 3407 C C . GLU B 1 179 ? 56.907 50.551 62.536 1.00 7.37 179 GLU B C 1
ATOM 3408 O O . GLU B 1 179 ? 56.908 49.599 63.310 1.00 8.30 179 GLU B O 1
ATOM 3414 N N . ALA B 1 180 ? 57.650 51.635 62.712 1.00 8.97 180 ALA B N 1
ATOM 3415 C CA . ALA B 1 180 ? 58.539 51.779 63.858 1.00 7.52 180 ALA B CA 1
ATOM 3416 C C . ALA B 1 180 ? 58.598 53.246 64.254 1.00 8.09 180 ALA B C 1
ATOM 3417 O O . ALA B 1 180 ? 58.505 54.187 63.436 1.00 10.43 180 ALA B O 1
ATOM 3419 N N . LYS B 1 181 ? 58.727 53.459 65.555 1.00 8.32 181 LYS B N 1
ATOM 3420 C CA . LYS B 1 181 ? 58.989 54.821 66.027 1.00 6.11 181 LYS B CA 1
ATOM 3421 C C . LYS B 1 181 ? 60.371 55.356 65.639 1.00 8.87 181 LYS B C 1
ATOM 3422 O O . LYS B 1 181 ? 60.536 56.543 65.300 1.00 8.55 181 LYS B O 1
ATOM 3428 N N . ILE B 1 182 ? 61.353 54.477 65.679 1.00 8.43 182 ILE B N 1
ATOM 3429 C CA . ILE B 1 182 ? 62.722 54.765 65.276 1.00 8.19 182 ILE B CA 1
ATOM 3430 C C . ILE B 1 182 ? 63.341 53.630 64.507 1.00 9.60 182 ILE B C 1
ATOM 3431 O O . ILE B 1 182 ? 63.179 52.463 64.867 1.00 8.77 182 ILE B O 1
ATOM 3436 N N . VAL B 1 183 ? 64.047 53.960 63.421 1.00 9.04 183 VAL B N 1
ATOM 3437 C CA . VAL B 1 183 ? 64.829 52.997 62.670 1.00 6.46 183 VAL B CA 1
ATOM 3438 C C . VAL B 1 183 ? 66.303 53.265 62.969 1.00 8.63 183 VAL B C 1
ATOM 3439 O O . VAL B 1 183 ? 66.734 54.421 62.906 1.00 9.95 183 VAL B O 1
ATOM 3443 N N . VAL B 1 184 ? 67.023 52.208 63.314 1.00 6.03 184 VAL B N 1
ATOM 3444 C CA . VAL B 1 184 ? 68.471 52.316 63.438 1.00 7.80 184 VAL B CA 1
ATOM 3445 C C . VAL B 1 184 ? 69.076 51.580 62.265 1.00 9.52 184 VAL B C 1
ATOM 3446 O O . VAL B 1 184 ? 68.997 50.349 62.206 1.00 11.91 184 VAL B O 1
ATOM 3450 N N . SER B 1 185 ? 69.682 52.310 61.338 1.00 8.33 185 SER B N 1
ATOM 3451 C CA . SER B 1 185 ? 70.234 51.722 60.132 1.00 10.80 185 SER B CA 1
ATOM 3452 C C . SER B 1 185 ? 71.720 51.432 60.363 1.00 11.15 185 SER B C 1
ATOM 3453 O O . SER B 1 185 ? 72.510 52.334 60.637 1.00 9.27 185 SER B O 1
ATOM 3456 N N . SER B 1 186 ? 72.092 50.158 60.265 1.00 9.70 186 SER B N 1
ATOM 3457 C CA . SER B 1 186 ? 73.436 49.663 60.544 1.00 12.25 186 SER B CA 1
ATOM 3458 C C . SER B 1 186 ? 73.812 48.689 59.422 1.00 13.60 186 SER B C 1
ATOM 3459 O O . SER B 1 186 ? 74.178 47.544 59.717 1.00 13.73 186 SER B O 1
ATOM 3462 N N . CYS B 1 187 ? 73.711 49.123 58.168 1.00 11.54 187 CYS B N 1
ATOM 3463 C CA . CYS B 1 187 ? 73.845 48.240 57.002 1.00 11.99 187 CYS B CA 1
ATOM 3464 C C . CYS B 1 187 ? 75.248 48.053 56.490 1.00 12.84 187 CYS B C 1
ATOM 3465 O O . CYS B 1 187 ? 75.444 47.430 55.438 1.00 14.84 187 CYS B O 1
ATOM 3468 N N . GLY B 1 188 ? 76.231 48.591 57.192 1.00 12.99 188 GLY B N 1
ATOM 3469 C CA . GLY B 1 188 ? 77.604 48.506 56.721 1.00 16.02 188 GLY B CA 1
ATOM 3470 C C . GLY B 1 188 ? 77.858 49.305 55.458 1.00 15.18 188 GLY B C 1
ATOM 3471 O O . GLY B 1 188 ? 77.052 50.144 55.100 1.00 17.57 188 GLY B O 1
ATOM 3472 N N . HIS B 1 189 ? 78.983 49.003 54.795 1.00 20.90 189 HIS B N 1
ATOM 3473 C CA . HIS B 1 189 ? 79.278 49.423 53.422 1.00 27.79 189 HIS B CA 1
ATOM 3474 C C . HIS B 1 189 ? 79.464 48.254 52.385 1.00 29.48 189 HIS B C 1
ATOM 3475 O O . HIS B 1 189 ? 79.524 48.491 51.165 1.00 37.46 189 HIS B O 1
ATOM 3482 N N . ASP B 1 190 ? 79.579 47.009 52.867 1.00 30.35 190 ASP B N 1
ATOM 3483 C CA . ASP B 1 190 ? 80.109 45.844 52.118 1.00 35.61 190 ASP B CA 1
ATOM 3484 C C . ASP B 1 190 ? 78.916 45.156 51.421 1.00 36.92 190 ASP B C 1
ATOM 3485 O O . ASP B 1 190 ? 77.794 45.196 51.930 1.00 36.75 190 ASP B O 1
ATOM 3490 N N . GLY B 1 191 ? 79.135 44.532 50.267 1.00 38.47 191 GLY B N 1
ATOM 3491 C CA . GLY B 1 191 ? 78.109 43.694 49.669 1.00 41.30 191 GLY B CA 1
ATOM 3492 C C . GLY B 1 191 ? 77.093 44.435 48.810 1.00 42.72 191 GLY B C 1
ATOM 3493 O O . GLY B 1 191 ? 77.173 45.656 48.623 1.00 48.17 191 GLY B O 1
ATOM 3494 N N . PRO B 1 192 ? 76.135 43.685 48.270 1.00 41.58 192 PRO B N 1
ATOM 3495 C CA . PRO B 1 192 ? 75.064 44.270 47.453 1.00 38.54 192 PRO B CA 1
ATOM 3496 C C . PRO B 1 192 ? 74.092 45.036 48.331 1.00 35.99 192 PRO B C 1
ATOM 3497 O O . PRO B 1 192 ? 73.478 45.977 47.832 1.00 34.27 192 PRO B O 1
ATOM 3501 N N . PHE B 1 193 ? 73.965 44.656 49.601 1.00 29.92 193 PHE B N 1
ATOM 3502 C CA . PHE B 1 193 ? 73.124 45.425 50.528 1.00 33.92 193 PHE B CA 1
ATOM 3503 C C . PHE B 1 193 ? 73.850 46.530 51.311 1.00 33.82 193 PHE B C 1
ATOM 3504 O O . PHE B 1 193 ? 73.232 47.216 52.147 1.00 31.69 193 PHE B O 1
ATOM 3512 N N . GLY B 1 194 ? 75.144 46.701 51.053 1.00 25.04 194 GLY B N 1
ATOM 3513 C CA . GLY B 1 194 ? 75.923 47.707 51.748 1.00 22.43 194 GLY B CA 1
ATOM 3514 C C . GLY B 1 194 ? 75.220 49.054 51.692 1.00 22.59 194 GLY B C 1
ATOM 3515 O O . GLY B 1 194 ? 74.790 49.478 50.618 1.00 18.58 194 GLY B O 1
ATOM 3516 N N . ALA B 1 195 ? 75.080 49.697 52.856 1.00 18.11 195 ALA B N 1
ATOM 3517 C CA . ALA B 1 195 ? 74.586 51.071 52.961 1.00 16.89 195 ALA B CA 1
ATOM 3518 C C . ALA B 1 195 ? 73.185 51.246 52.385 1.00 16.74 195 ALA B C 1
ATOM 3519 O O . ALA B 1 195 ? 72.876 52.304 51.817 1.00 15.12 195 ALA B O 1
ATOM 3521 N N . THR B 1 196 ? 72.323 50.240 52.530 1.00 15.13 196 THR B N 1
ATOM 3522 C CA . THR B 1 196 ? 70.958 50.355 51.987 1.00 15.47 196 THR B CA 1
ATOM 3523 C C . THR B 1 196 ? 70.226 51.611 52.455 1.00 15.54 196 THR B C 1
ATOM 3524 O O . THR B 1 196 ? 69.590 52.319 51.671 1.00 13.87 196 THR B O 1
ATOM 3528 N N . GLY B 1 197 ? 70.309 51.905 53.749 1.00 17.88 197 GLY B N 1
ATOM 3529 C CA . GLY B 1 197 ? 69.467 52.967 54.282 1.00 15.03 197 GLY B CA 1
ATOM 3530 C C . GLY B 1 197 ? 69.913 54.329 53.791 1.00 15.84 197 GLY B C 1
ATOM 3531 O O . GLY B 1 197 ? 69.094 55.139 53.331 1.00 13.67 197 GLY B O 1
ATOM 3532 N N . VAL B 1 198 ? 71.209 54.622 53.875 1.00 14.07 198 VAL B N 1
ATOM 3533 C CA . VAL B 1 198 ? 71.654 55.933 53.408 1.00 13.17 198 VAL B CA 1
ATOM 3534 C C . VAL B 1 198 ? 71.580 56.123 51.887 1.00 12.18 198 VAL B C 1
ATOM 3535 O O . VAL B 1 198 ? 71.299 57.225 51.393 1.00 13.69 198 VAL B O 1
ATOM 3539 N N . LYS B 1 199 ? 71.818 55.063 51.124 1.00 15.56 199 LYS B N 1
ATOM 3540 C CA . LYS B 1 199 ? 71.590 55.140 49.682 1.00 11.37 199 LYS B CA 1
ATOM 3541 C C . LYS B 1 199 ? 70.128 55.468 49.374 1.00 12.47 199 LYS B C 1
ATOM 3542 O O . LYS B 1 199 ? 69.817 56.219 48.449 1.00 15.28 199 LYS B O 1
ATOM 3548 N N . ARG B 1 200 ? 69.214 54.901 50.150 1.00 15.69 200 ARG B N 1
ATOM 3549 C CA . ARG B 1 200 ? 67.814 55.239 49.922 1.00 14.96 200 ARG B CA 1
ATOM 3550 C C . ARG B 1 200 ? 67.464 56.689 50.296 1.00 15.89 200 ARG B C 1
ATOM 3551 O O . ARG B 1 200 ? 66.727 57.373 49.581 1.00 15.06 200 ARG B O 1
ATOM 3559 N N . LEU B 1 201 ? 67.993 57.190 51.406 1.00 15.45 201 LEU B N 1
ATOM 3560 C CA . LEU B 1 201 ? 67.744 58.608 51.723 1.00 14.75 201 LEU B CA 1
ATOM 3561 C C . LEU B 1 201 ? 68.150 59.501 50.553 1.00 18.65 201 LEU B C 1
ATOM 3562 O O . LEU B 1 201 ? 67.513 60.539 50.262 1.00 14.89 201 LEU B O 1
ATOM 3567 N N . LYS B 1 202 ? 69.234 59.109 49.885 1.00 16.76 202 LYS B N 1
ATOM 3568 C CA . LYS B 1 202 ? 69.744 59.907 48.770 1.00 19.58 202 LYS B CA 1
ATOM 3569 C C . LYS B 1 202 ? 68.826 59.759 47.563 1.00 16.82 202 LYS B C 1
ATOM 3570 O O . LYS B 1 202 ? 68.489 60.753 46.911 1.00 16.80 202 LYS B O 1
ATOM 3576 N N . SER B 1 203 ? 68.396 58.541 47.249 1.00 13.41 203 SER B N 1
ATOM 3577 C CA . SER B 1 203 ? 67.563 58.377 46.035 1.00 15.16 203 SER B CA 1
ATOM 3578 C C . SER B 1 203 ? 66.150 58.946 46.173 1.00 18.56 203 SER B C 1
ATOM 3579 O O . SER B 1 203 ? 65.480 59.141 45.159 1.00 19.04 203 SER B O 1
ATOM 3582 N N . ILE B 1 204 ? 65.680 59.185 47.400 1.00 15.98 204 ILE B N 1
ATOM 3583 C CA . ILE B 1 204 ? 64.368 59.826 47.576 1.00 12.65 204 ILE B CA 1
ATOM 3584 C C . ILE B 1 204 ? 64.487 61.308 47.852 1.00 18.25 204 ILE B C 1
ATOM 3585 O O . ILE B 1 204 ? 63.480 61.993 47.982 1.00 16.32 204 ILE B O 1
ATOM 3590 N N . GLY B 1 205 ? 65.711 61.805 47.946 1.00 18.48 205 GLY B N 1
ATOM 3591 C CA . GLY B 1 205 ? 65.941 63.234 47.961 1.00 20.11 205 GLY B CA 1
ATOM 3592 C C . GLY B 1 205 ? 66.018 63.789 49.369 1.00 20.96 205 GLY B C 1
ATOM 3593 O O . GLY B 1 205 ? 65.981 65.005 49.545 1.00 21.70 205 GLY B O 1
ATOM 3594 N N . MET B 1 206 ? 66.124 62.940 50.381 1.00 18.30 206 MET B N 1
ATOM 3595 C CA . MET B 1 206 ? 66.156 63.458 51.756 1.00 24.04 206 MET B CA 1
ATOM 3596 C C . MET B 1 206 ? 67.534 63.906 52.234 1.00 27.59 206 MET B C 1
ATOM 3597 O O . MET B 1 206 ? 67.642 64.715 53.161 1.00 23.69 206 MET B O 1
ATOM 3602 N N . ILE B 1 207 ? 68.576 63.364 51.611 1.00 21.12 207 ILE B N 1
ATOM 3603 C CA . ILE B 1 207 ? 69.926 63.886 51.756 1.00 23.10 207 ILE B CA 1
ATOM 3604 C C . ILE B 1 207 ? 70.526 64.080 50.365 1.00 22.41 207 ILE B C 1
ATOM 3605 O O . ILE B 1 207 ? 69.963 63.635 49.358 1.00 24.62 207 ILE B O 1
ATOM 3610 N N . ASP B 1 208 ? 71.670 64.753 50.313 1.00 29.04 208 ASP B N 1
ATOM 3611 C CA . ASP B 1 208 ? 72.190 65.284 49.060 1.00 32.46 208 ASP B CA 1
ATOM 3612 C C . ASP B 1 208 ? 73.219 64.337 48.418 1.00 33.08 208 ASP B C 1
ATOM 3613 O O . ASP B 1 208 ? 73.194 64.112 47.197 1.00 32.32 208 ASP B O 1
ATOM 3618 N N . HIS B 1 209 ? 74.120 63.786 49.230 1.00 32.15 209 HIS B N 1
ATOM 3619 C CA . HIS B 1 209 ? 75.213 62.957 48.710 1.00 35.46 209 HIS B CA 1
ATOM 3620 C C . HIS B 1 209 ? 75.506 61.757 49.606 1.00 35.62 209 HIS B C 1
ATOM 3621 O O . HIS B 1 209 ? 75.297 61.788 50.829 1.00 36.99 209 HIS B O 1
ATOM 3628 N N . VAL B 1 210 ? 75.985 60.695 48.966 1.00 31.37 210 VAL B N 1
ATOM 3629 C CA . VAL B 1 210 ? 76.664 59.608 49.658 1.00 30.46 210 VAL B CA 1
ATOM 3630 C C . VAL B 1 210 ? 78.025 59.418 48.979 1.00 32.19 210 VAL B C 1
ATOM 3631 O O . VAL B 1 210 ? 78.162 58.598 48.064 1.00 32.79 210 VAL B O 1
ATOM 3635 N N . PRO B 1 211 ? 79.007 60.193 49.444 1.00 29.60 211 PRO B N 1
ATOM 3636 C CA . PRO B 1 211 ? 80.389 60.162 48.940 1.00 31.66 211 PRO B CA 1
ATOM 3637 C C . PRO B 1 211 ? 81.084 58.803 48.978 1.00 28.11 211 PRO B C 1
ATOM 3638 O O . PRO B 1 211 ? 81.991 58.579 48.189 1.00 30.22 211 PRO B O 1
ATOM 3642 N N . GLY B 1 212 ? 80.670 57.912 49.868 1.00 22.04 212 GLY B N 1
ATOM 3643 C CA . GLY B 1 212 ? 81.393 56.688 50.133 1.00 20.91 212 GLY B CA 1
ATOM 3644 C C . GLY B 1 212 ? 82.568 56.940 51.071 1.00 11.50 212 GLY B C 1
ATOM 3645 O O . GLY B 1 212 ? 83.083 58.071 51.167 1.00 16.81 212 GLY B O 1
ATOM 3646 N N . MET B 1 213 ? 82.945 55.869 51.749 1.00 18.04 213 MET B N 1
ATOM 3647 C CA . MET B 1 213 ? 84.051 55.899 52.690 1.00 17.42 213 MET B CA 1
ATOM 3648 C C . MET B 1 213 ? 85.305 56.289 51.936 1.00 16.36 213 MET B C 1
ATOM 3649 O O . MET B 1 213 ? 85.501 55.950 50.763 1.00 17.59 213 MET B O 1
ATOM 3655 N N . LYS B 1 214 ? 86.160 57.016 52.639 1.00 13.02 214 LYS B N 1
ATOM 3656 C CA . LYS B 1 214 ? 87.462 57.383 52.126 1.00 12.46 214 LYS B CA 1
ATOM 3657 C C . LYS B 1 214 ? 88.487 56.310 52.471 1.00 9.54 214 LYS B C 1
ATOM 3658 O O . LYS B 1 214 ? 88.144 55.262 53.007 1.00 14.19 214 LYS B O 1
ATOM 3664 N N . ALA B 1 215 ? 89.738 56.583 52.117 1.00 9.43 215 ALA B N 1
ATOM 3665 C CA . ALA B 1 215 ? 90.808 55.619 52.305 1.00 9.73 215 ALA B CA 1
ATOM 3666 C C . ALA B 1 215 ? 91.099 55.391 53.804 1.00 11.40 215 ALA B C 1
ATOM 3667 O O . ALA B 1 215 ? 90.515 56.049 54.662 1.00 10.91 215 ALA B O 1
ATOM 3669 N N . LEU B 1 216 ? 91.951 54.425 54.131 1.00 6.76 216 LEU B N 1
ATOM 3670 C CA . LEU B 1 216 ? 92.060 53.958 55.500 1.00 6.00 216 LEU B CA 1
ATOM 3671 C C . LEU B 1 216 ? 92.950 54.858 56.351 1.00 6.74 216 LEU B C 1
ATOM 3672 O O . LEU B 1 216 ? 94.049 55.245 55.937 1.00 7.81 216 LEU B O 1
ATOM 3677 N N . ASP B 1 217 ? 92.480 55.136 57.577 1.00 6.74 217 ASP B N 1
ATOM 3678 C CA . ASP B 1 217 ? 93.204 55.986 58.549 1.00 5.58 217 ASP B CA 1
ATOM 3679 C C . ASP B 1 217 ? 92.510 55.683 59.884 1.00 9.22 217 ASP B C 1
ATOM 3680 O O . ASP B 1 217 ? 91.513 56.313 60.226 1.00 8.85 217 ASP B O 1
ATOM 3685 N N . MET B 1 218 ? 92.988 54.678 60.616 1.00 5.98 218 MET B N 1
ATOM 3686 C CA . MET B 1 218 ? 92.323 54.228 61.834 1.00 8.74 218 MET B CA 1
ATOM 3687 C C . MET B 1 218 ? 92.176 55.325 62.880 1.00 8.75 218 MET B C 1
ATOM 3688 O O . MET B 1 218 ? 91.113 55.446 63.497 1.00 7.25 218 MET B O 1
ATOM 3693 N N . ASN B 1 219 ? 93.233 56.099 63.081 1.00 8.70 219 ASN B N 1
ATOM 3694 C CA . ASN B 1 219 ? 93.153 57.151 64.112 1.00 9.23 219 ASN B CA 1
ATOM 3695 C C . ASN B 1 219 ? 92.114 58.210 63.827 1.00 12.60 219 ASN B C 1
ATOM 3696 O O . ASN B 1 219 ? 91.409 58.669 64.727 1.00 11.89 219 ASN B O 1
ATOM 3701 N N . THR B 1 220 ? 91.979 58.610 62.577 1.00 8.74 220 THR B N 1
ATOM 3702 C CA . THR B 1 220 ? 90.880 59.541 62.262 1.00 9.26 220 THR B CA 1
ATOM 3703 C C 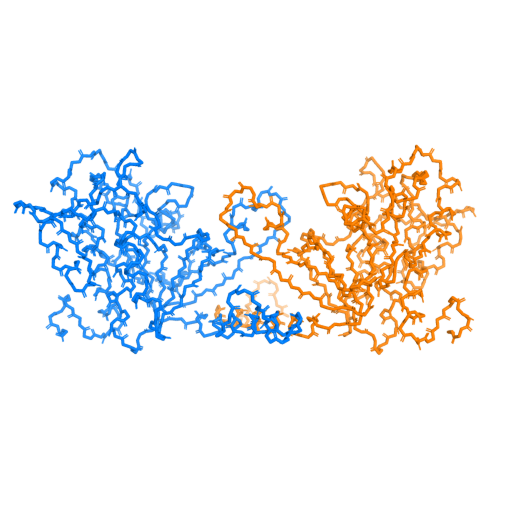. THR B 1 220 ? 89.521 58.892 62.238 1.00 8.68 220 THR B C 1
ATOM 3704 O O . THR B 1 220 ? 88.528 59.438 62.720 1.00 8.92 220 THR B O 1
ATOM 3708 N N . ALA B 1 221 ? 89.468 57.705 61.666 1.00 6.22 221 ALA B N 1
ATOM 3709 C CA . ALA B 1 221 ? 88.196 57.063 61.313 1.00 6.91 221 ALA B CA 1
ATOM 3710 C C . ALA B 1 221 ? 87.371 56.697 62.533 1.00 9.65 221 ALA B C 1
ATOM 3711 O O . ALA B 1 221 ? 86.180 56.944 62.566 1.00 9.15 221 ALA B O 1
ATOM 3713 N N . GLU B 1 222 ? 87.947 56.034 63.534 1.00 8.34 222 GLU B N 1
ATOM 3714 C CA . GLU B 1 222 ? 87.099 55.521 64.614 1.00 7.89 222 GLU B CA 1
ATOM 3715 C C . GLU B 1 222 ? 86.441 56.622 65.462 1.00 6.48 222 GLU B C 1
ATOM 3716 O O . GLU B 1 222 ? 85.241 56.559 65.747 1.00 7.74 222 GLU B O 1
ATOM 3722 N N . ASP B 1 223 ? 87.198 57.662 65.785 1.00 6.70 223 ASP B N 1
ATOM 3723 C CA . ASP B 1 223 ? 86.650 58.824 66.493 1.00 7.31 223 ASP B CA 1
ATOM 3724 C C . ASP B 1 223 ? 85.570 59.495 65.616 1.00 9.76 223 ASP B C 1
ATOM 3725 O O . ASP B 1 223 ? 84.528 59.883 66.103 1.00 9.87 223 ASP B O 1
ATOM 3730 N N . ALA B 1 224 ? 85.828 59.640 64.323 1.00 9.10 224 ALA B N 1
ATOM 3731 C CA . ALA B 1 224 ? 84.859 60.242 63.405 1.00 9.76 224 ALA B CA 1
ATOM 3732 C C . ALA B 1 224 ? 83.533 59.492 63.313 1.00 8.47 224 ALA B C 1
ATOM 3733 O O . ALA B 1 224 ? 82.444 60.094 63.368 1.00 9.89 224 ALA B O 1
ATOM 3735 N N . ILE B 1 225 ? 83.589 58.164 63.196 1.00 7.80 225 ILE B N 1
ATOM 3736 C CA . ILE B 1 225 ? 82.388 57.371 63.113 1.00 8.29 225 ILE B CA 1
ATOM 3737 C C . ILE B 1 225 ? 81.555 57.536 64.376 1.00 9.38 225 ILE B C 1
ATOM 3738 O O . ILE B 1 225 ? 80.351 57.690 64.292 1.00 9.30 225 ILE B O 1
ATOM 3743 N N . VAL B 1 226 ? 82.147 57.483 65.553 1.00 8.56 226 VAL B N 1
ATOM 3744 C CA . VAL B 1 226 ? 81.378 57.722 66.785 1.00 7.91 226 VAL B CA 1
ATOM 3745 C C . VAL B 1 226 ? 80.732 59.123 66.778 1.00 6.75 226 VAL B C 1
ATOM 3746 O O . VAL B 1 226 ? 79.542 59.297 67.062 1.00 7.93 226 VAL B O 1
ATOM 3750 N N . ARG B 1 227 ? 81.540 60.131 66.473 1.00 7.66 227 ARG B N 1
ATOM 3751 C CA . ARG B 1 227 ? 81.094 61.504 66.461 1.00 8.07 227 ARG B CA 1
ATOM 3752 C C . ARG B 1 227 ? 79.876 61.728 65.549 1.00 9.54 227 ARG B C 1
ATOM 3753 O O . ARG B 1 227 ? 78.928 62.422 65.904 1.00 10.35 227 ARG B O 1
ATOM 3761 N N . LEU B 1 228 ? 79.927 61.112 64.373 1.00 8.58 228 LEU B N 1
ATOM 3762 C CA . LEU B 1 228 ? 78.985 61.371 63.307 1.00 8.34 228 LEU B CA 1
ATOM 3763 C C . LEU B 1 228 ? 77.730 60.519 63.431 1.00 11.12 228 LEU B C 1
ATOM 3764 O O . LEU B 1 228 ? 76.739 60.757 62.747 1.00 9.61 228 LEU B O 1
ATOM 3769 N N . THR B 1 229 ? 77.759 59.524 64.310 1.00 9.49 229 THR B N 1
ATOM 3770 C CA . THR B 1 229 ? 76.595 58.698 64.586 1.00 8.62 229 THR B CA 1
ATOM 3771 C C . THR B 1 229 ? 75.503 59.591 65.172 1.00 8.59 229 THR B C 1
ATOM 3772 O O . THR B 1 229 ? 75.736 60.305 66.134 1.00 9.96 229 THR B O 1
ATOM 3776 N N . ARG B 1 230 ? 74.309 59.559 64.566 1.00 7.84 230 ARG B N 1
ATOM 3777 C CA . ARG B 1 230 ? 73.301 60.583 64.780 1.00 5.67 230 ARG B CA 1
ATOM 3778 C C . ARG B 1 230 ? 71.956 60.152 64.191 1.00 7.74 230 ARG B C 1
ATOM 3779 O O . ARG B 1 230 ? 71.916 59.264 63.332 1.00 9.09 230 ARG B O 1
ATOM 3787 N N . GLU B 1 231 ? 70.884 60.775 64.663 1.00 8.58 231 GLU B N 1
ATOM 3788 C CA . GLU B 1 231 ? 69.631 60.835 63.913 1.00 7.48 231 GLU B CA 1
ATOM 3789 C C . GLU B 1 231 ? 69.770 61.722 62.695 1.00 10.91 231 GLU B C 1
ATOM 3790 O O . GLU B 1 231 ? 69.777 62.952 62.799 1.00 8.54 231 GLU B O 1
ATOM 3796 N N . VAL B 1 232 ? 69.930 61.089 61.538 1.00 10.74 232 VAL B N 1
ATOM 3797 C CA . VAL B 1 232 ? 70.301 61.794 60.325 1.00 11.30 232 VAL B CA 1
ATOM 3798 C C . VAL B 1 232 ? 69.145 62.571 59.723 1.00 11.35 232 VAL B C 1
ATOM 3799 O O . VAL B 1 232 ? 69.320 63.697 59.225 1.00 11.57 232 VAL B O 1
ATOM 3803 N N . VAL B 1 233 ? 67.977 61.943 59.778 1.00 8.16 233 VAL B N 1
ATOM 3804 C CA . VAL B 1 233 ? 66.700 62.565 59.439 1.00 6.65 233 VAL B CA 1
ATOM 3805 C C . VAL B 1 233 ? 65.726 62.107 60.510 1.00 8.47 233 VAL B C 1
ATOM 3806 O O . VAL B 1 233 ? 65.989 61.138 61.193 1.00 9.85 233 VAL B O 1
ATOM 3810 N N . PRO B 1 234 ? 64.616 62.819 60.657 1.00 8.44 234 PRO B N 1
ATOM 3811 C CA . PRO B 1 234 ? 63.643 62.474 61.693 1.00 7.90 234 PRO B CA 1
ATOM 3812 C C . PRO B 1 234 ? 63.246 61.022 61.567 1.00 9.33 234 PRO B C 1
ATOM 3813 O O . PRO B 1 234 ? 62.811 60.619 60.489 1.00 8.66 234 PRO B O 1
ATOM 3817 N N . GLY B 1 235 ? 63.421 60.282 62.647 1.00 8.11 235 GLY B N 1
ATOM 3818 C CA . GLY B 1 235 ? 63.046 58.877 62.707 1.00 6.39 235 GLY B CA 1
ATOM 3819 C C . GLY B 1 235 ? 64.113 57.873 62.342 1.00 9.52 235 GLY B C 1
ATOM 3820 O O . GLY B 1 235 ? 63.852 56.678 62.413 1.00 9.48 235 GLY B O 1
ATOM 3821 N N . MET B 1 236 ? 65.309 58.315 61.957 1.00 7.81 236 MET B N 1
ATOM 3822 C CA . MET B 1 236 ? 66.316 57.378 61.470 1.00 8.49 236 MET B CA 1
ATOM 3823 C C . MET B 1 236 ? 67.715 57.760 61.933 1.00 8.53 236 MET B C 1
ATOM 3824 O O . MET B 1 236 ? 68.250 58.829 61.612 1.00 9.52 236 MET B O 1
ATOM 3829 N N . ILE B 1 237 ? 68.288 56.854 62.705 1.00 6.36 237 ILE B N 1
ATOM 3830 C CA . ILE B 1 237 ? 69.679 56.895 63.215 1.00 5.10 237 ILE B CA 1
ATOM 3831 C C . ILE B 1 237 ? 70.529 56.039 62.318 1.00 10.00 237 ILE B C 1
ATOM 3832 O O . ILE B 1 237 ? 70.109 54.933 61.965 1.00 10.45 237 ILE B O 1
ATOM 3837 N N . VAL B 1 238 ? 71.728 56.511 61.991 1.00 7.97 238 VAL B N 1
ATOM 3838 C CA . VAL B 1 238 ? 72.666 55.714 61.218 1.00 8.25 238 VAL B CA 1
ATOM 3839 C C . VAL B 1 238 ? 73.868 55.428 62.101 1.00 11.77 238 VAL B C 1
ATOM 3840 O O . VAL B 1 238 ? 74.322 56.309 62.820 1.00 9.65 238 VAL B O 1
ATOM 3844 N N . THR B 1 239 ? 74.341 54.186 62.044 1.00 9.55 239 THR B N 1
ATOM 3845 C CA . THR B 1 239 ? 75.405 53.708 62.928 1.00 9.10 239 THR B CA 1
ATOM 3846 C C . THR B 1 239 ? 76.367 52.793 62.158 1.00 13.89 239 THR B C 1
ATOM 3847 O O . THR B 1 239 ? 76.062 52.246 61.103 1.00 11.79 239 THR B O 1
ATOM 3851 N N . GLY B 1 240 ? 77.555 52.645 62.702 1.00 8.93 240 GLY B N 1
ATOM 3852 C CA . GLY B 1 240 ? 78.547 51.752 62.122 1.00 10.85 240 GLY B CA 1
ATOM 3853 C C . GLY B 1 240 ? 79.126 52.250 60.816 1.00 10.84 240 GLY B C 1
ATOM 3854 O O . GLY B 1 240 ? 79.203 53.445 60.566 1.00 9.17 240 GLY B O 1
ATOM 3855 N N . MET B 1 241 ? 79.592 51.353 59.958 1.00 10.54 241 MET B N 1
ATOM 3856 C CA . MET B 1 241 ? 80.276 51.804 58.739 1.00 10.18 241 MET B CA 1
ATOM 3857 C C . MET B 1 241 ? 79.338 52.500 57.754 1.00 11.65 241 MET B C 1
ATOM 3858 O O . MET B 1 241 ? 79.800 53.238 56.884 1.00 10.93 241 MET B O 1
ATOM 3863 N N . GLU B 1 242 ? 78.029 52.312 57.908 1.00 10.56 242 GLU B N 1
ATOM 3864 C CA . GLU B 1 242 ? 77.096 53.083 57.104 1.00 12.99 242 GLU B CA 1
ATOM 3865 C C . GLU B 1 242 ? 77.258 54.615 57.317 1.00 11.38 242 GLU B C 1
ATOM 3866 O O . GLU B 1 242 ? 77.066 55.409 56.388 1.00 10.39 242 GLU B O 1
ATOM 3872 N N . VAL B 1 243 ? 77.659 55.006 58.525 1.00 10.60 243 VAL B N 1
ATOM 3873 C CA . VAL B 1 243 ? 78.049 56.412 58.794 1.00 10.85 243 VAL B CA 1
ATOM 3874 C C . VAL B 1 243 ? 79.170 56.888 57.878 1.00 11.43 243 VAL B C 1
ATOM 3875 O O . VAL B 1 243 ? 79.121 58.027 57.374 1.00 13.86 243 VAL B O 1
ATOM 3879 N N . ALA B 1 244 ? 80.202 56.081 57.670 1.00 12.05 244 ALA B N 1
ATOM 3880 C CA . ALA B 1 244 ? 81.297 56.512 56.794 1.00 13.24 244 ALA B CA 1
ATOM 3881 C C . ALA B 1 244 ? 80.837 56.729 55.378 1.00 16.03 244 ALA B C 1
ATOM 3882 O O . ALA B 1 244 ? 81.366 57.573 54.660 1.00 15.01 244 ALA B O 1
ATOM 3884 N N . GLU B 1 245 ? 79.861 55.940 54.960 1.00 18.11 245 GLU B N 1
ATOM 3885 C CA . GLU B 1 245 ? 79.393 56.042 53.588 1.00 17.59 245 GLU B CA 1
ATOM 3886 C C . GLU B 1 245 ? 78.678 57.354 53.383 1.00 14.50 245 GLU B C 1
ATOM 3887 O O . GLU B 1 245 ? 78.925 58.070 52.413 1.00 17.52 245 GLU B O 1
ATOM 3893 N N . ILE B 1 246 ? 77.785 57.696 54.305 1.00 16.82 246 ILE B N 1
ATOM 3894 C CA . ILE B 1 246 ? 77.067 58.962 54.186 1.00 16.30 246 ILE B CA 1
ATOM 3895 C C . ILE B 1 246 ? 77.911 60.209 54.391 1.00 21.64 246 ILE B C 1
ATOM 3896 O O . ILE B 1 246 ? 77.716 61.244 53.740 1.00 17.85 246 ILE B O 1
ATOM 3901 N N . ASP B 1 247 ? 78.893 60.124 55.277 1.00 16.84 247 ASP B N 1
ATOM 3902 C CA . ASP B 1 247 ? 79.657 61.302 55.586 1.00 16.31 247 ASP B CA 1
ATOM 3903 C C . ASP B 1 247 ? 81.013 61.433 54.879 1.00 16.76 247 ASP B C 1
ATOM 3904 O O . ASP B 1 247 ? 81.705 62.446 55.031 1.00 16.89 247 ASP B O 1
ATOM 3909 N N . GLY B 1 248 ? 81.384 60.427 54.102 1.00 13.89 248 GLY B N 1
ATOM 3910 C CA . GLY B 1 248 ? 82.721 60.402 53.520 1.00 15.92 248 GLY B CA 1
ATOM 3911 C C . GLY B 1 248 ? 83.836 60.335 54.547 1.00 14.26 248 GLY B C 1
ATOM 3912 O O . GLY B 1 248 ? 84.881 60.971 54.403 1.00 17.13 248 GLY B O 1
ATOM 3913 N N . ALA B 1 249 ? 83.635 59.559 55.599 1.00 11.78 249 ALA B N 1
ATOM 3914 C CA . ALA B 1 249 ? 84.669 59.392 56.593 1.00 11.07 249 ALA B CA 1
ATOM 3915 C C . ALA B 1 249 ? 85.643 58.339 56.083 1.00 12.45 249 ALA B C 1
ATOM 3916 O O . ALA B 1 249 ? 85.280 57.476 55.285 1.00 9.67 249 ALA B O 1
ATOM 3918 N N . PRO B 1 250 ? 86.870 58.390 56.579 1.00 12.17 250 PRO B N 1
ATOM 3919 C CA . PRO B 1 250 ? 87.821 57.312 56.317 1.00 12.51 250 PRO B CA 1
ATOM 3920 C C . PRO B 1 250 ? 87.376 56.008 56.930 1.00 12.85 250 PRO B C 1
ATOM 3921 O O . PRO B 1 250 ? 86.566 55.910 57.846 1.00 11.87 250 PRO B O 1
ATOM 3925 N N . ARG B 1 251 ? 87.923 54.943 56.378 1.00 11.99 251 ARG B N 1
ATOM 3926 C CA . ARG B 1 251 ? 87.602 53.642 56.929 1.00 14.67 251 ARG B CA 1
ATOM 3927 C C . ARG B 1 251 ? 88.689 53.230 57.914 1.00 8.82 251 ARG B C 1
ATOM 3928 O O . ARG B 1 251 ? 89.781 53.816 57.936 1.00 8.00 251 ARG B O 1
ATOM 3936 N N . MET B 1 252 ? 88.372 52.194 58.691 1.00 12.51 252 MET B N 1
ATOM 3937 C CA . MET B 1 252 ? 89.294 51.713 59.703 1.00 10.21 252 MET B CA 1
ATOM 3938 C C . MET B 1 252 ? 89.788 50.310 59.470 1.00 11.84 252 MET B C 1
ATOM 3939 O O . MET B 1 252 ? 90.746 49.895 60.099 1.00 12.43 252 MET B O 1
ATOM 3944 N N . GLY B 1 253 ? 89.148 49.558 58.592 1.00 12.74 253 GLY B N 1
ATOM 3945 C CA . GLY B 1 253 ? 89.602 48.188 58.394 1.00 15.22 253 GLY B CA 1
ATOM 3946 C C . GLY B 1 253 ? 89.451 47.368 59.655 1.00 13.76 253 GLY B C 1
ATOM 3947 O O . GLY B 1 253 ? 88.464 47.492 60.334 1.00 14.67 253 GLY B O 1
ATOM 3948 N N . PRO B 1 254 ? 90.412 46.487 59.926 1.00 10.68 254 PRO B N 1
ATOM 3949 C CA . PRO B 1 254 ? 90.233 45.404 60.899 1.00 11.55 254 PRO B CA 1
ATOM 3950 C C . PRO B 1 254 ? 90.359 45.796 62.377 1.00 11.99 254 PRO B C 1
ATOM 3951 O O . PRO B 1 254 ? 91.229 45.272 63.081 1.00 12.81 254 PRO B O 1
ATOM 3955 N N . THR B 1 255 ? 89.532 46.744 62.821 1.00 10.27 255 THR B N 1
ATOM 3956 C CA . THR B 1 255 ? 89.470 47.094 64.213 1.00 10.89 255 THR B CA 1
ATOM 3957 C C . THR B 1 255 ? 88.017 47.437 64.463 1.00 15.69 255 THR B C 1
ATOM 3958 O O . THR B 1 255 ? 87.319 47.887 63.558 1.00 16.41 255 THR B O 1
ATOM 3962 N N . PHE B 1 256 ? 87.544 47.173 65.676 1.00 10.20 256 PHE B N 1
ATOM 3963 C CA . PHE B 1 256 ? 86.110 47.023 65.913 1.00 9.97 256 PHE B CA 1
ATOM 3964 C C . PHE B 1 256 ? 85.548 47.932 66.999 1.00 10.89 256 PHE B C 1
ATOM 3965 O O . PHE B 1 256 ? 84.329 47.988 67.184 1.00 9.93 256 PHE B O 1
ATOM 3973 N N . GLY B 1 257 ? 86.389 48.657 67.70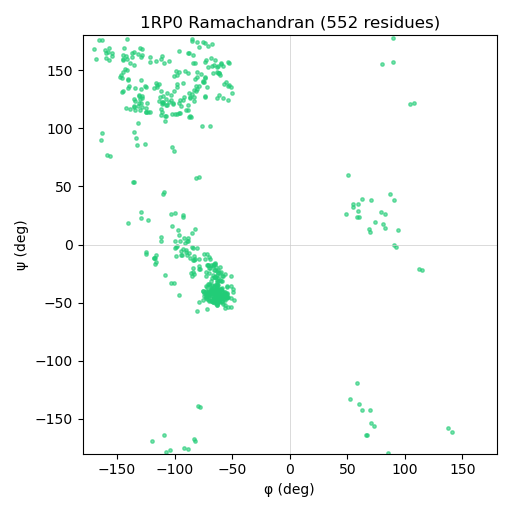9 1.00 9.80 257 GLY B N 1
ATOM 3974 C CA . GLY B 1 257 ? 85.889 49.534 68.760 1.00 8.53 257 GLY B CA 1
ATOM 3975 C C . GLY B 1 257 ? 84.851 50.542 68.289 1.00 8.34 257 GLY B C 1
ATOM 3976 O O . GLY B 1 257 ? 83.842 50.761 68.956 1.00 9.86 257 GLY B O 1
ATOM 3977 N N . ALA B 1 258 ? 85.084 51.188 67.147 1.00 8.97 258 ALA B N 1
ATOM 3978 C CA . ALA B 1 258 ? 84.127 52.195 66.706 1.00 7.63 258 ALA B CA 1
ATOM 3979 C C . ALA B 1 258 ? 82.778 51.591 66.417 1.00 7.66 258 ALA B C 1
ATOM 3980 O O . ALA B 1 258 ? 81.768 52.277 66.587 1.00 8.29 258 ALA B O 1
ATOM 3982 N N . MET B 1 259 ? 82.748 50.349 65.917 1.00 10.10 259 MET B N 1
ATOM 3983 C CA . MET B 1 259 ? 81.458 49.713 65.655 1.00 9.43 259 MET B CA 1
ATOM 3984 C C . MET B 1 259 ? 80.671 49.520 66.923 1.00 8.86 259 MET B C 1
ATOM 3985 O O . MET B 1 259 ? 79.468 49.799 66.976 1.00 8.91 259 MET B O 1
ATOM 3990 N N . MET B 1 260 ? 81.321 49.054 67.977 1.00 8.54 260 MET B N 1
ATOM 3991 C CA . MET B 1 260 ? 80.679 48.844 69.256 1.00 7.52 260 MET B CA 1
ATOM 3992 C C . MET B 1 260 ? 80.205 50.152 69.903 1.00 7.63 260 MET B C 1
ATOM 3993 O O . MET B 1 260 ? 79.071 50.283 70.373 1.00 9.55 260 MET B O 1
ATOM 3998 N N . ILE B 1 261 ? 81.069 51.154 69.880 1.00 9.61 261 ILE B N 1
ATOM 3999 C CA . ILE B 1 261 ? 80.742 52.424 70.486 1.00 9.84 261 ILE B CA 1
ATOM 4000 C C . ILE B 1 261 ? 79.737 53.219 69.673 1.00 9.47 261 ILE B C 1
ATOM 4001 O O . ILE B 1 261 ? 78.841 53.812 70.258 1.00 8.52 261 ILE B O 1
ATOM 4006 N N . SER B 1 262 ? 79.872 53.227 68.354 1.00 9.31 262 SER B N 1
ATOM 4007 C CA . SER B 1 262 ? 78.880 53.836 67.498 1.00 8.40 262 SER B CA 1
ATOM 4008 C C . SER B 1 262 ? 77.525 53.185 67.769 1.00 7.59 262 SER B C 1
ATOM 4009 O O . SER B 1 262 ? 76.492 53.853 67.915 1.00 9.03 262 SER B O 1
ATOM 4012 N N . GLY B 1 263 ? 77.493 51.868 67.843 1.00 8.12 263 GLY B N 1
ATOM 4013 C CA . GLY B 1 263 ? 76.245 51.197 68.124 1.00 8.91 263 GLY B CA 1
ATOM 4014 C C . GLY B 1 263 ? 75.650 51.541 69.472 1.00 6.62 263 GLY B C 1
ATOM 4015 O O . GLY B 1 263 ? 74.455 51.760 69.635 1.00 8.60 263 GLY B O 1
ATOM 4016 N N . GLN B 1 264 ? 76.484 51.591 70.501 1.00 8.02 264 GLN B N 1
ATOM 4017 C CA . GLN B 1 264 ? 76.038 51.967 71.803 1.00 8.28 264 GLN B CA 1
ATOM 4018 C C . GLN B 1 264 ? 75.466 53.388 71.802 1.00 10.15 264 GLN B C 1
ATOM 4019 O O . GLN B 1 264 ? 74.411 53.671 72.385 1.00 9.95 264 GLN B O 1
ATOM 4025 N N . LYS B 1 265 ? 76.180 54.310 71.165 1.00 8.99 265 LYS B N 1
ATOM 4026 C CA . LYS B 1 265 ? 75.690 55.662 71.054 1.00 8.72 265 LYS B CA 1
ATOM 4027 C C . LYS B 1 265 ? 74.358 55.694 70.297 1.00 7.96 265 LYS B C 1
ATOM 4028 O O . LYS B 1 265 ? 73.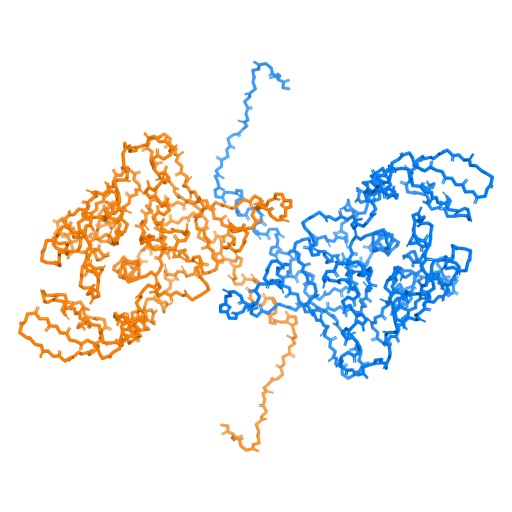437 56.394 70.701 1.00 8.56 265 LYS B O 1
ATOM 4034 N N . ALA B 1 266 ? 74.262 54.968 69.176 1.00 7.95 266 ALA B N 1
ATOM 4035 C CA . ALA B 1 266 ? 73.006 54.879 68.442 1.00 8.55 266 ALA B CA 1
ATOM 4036 C C . ALA B 1 266 ? 71.861 54.372 69.323 1.00 8.70 266 ALA B C 1
ATOM 4037 O O . ALA B 1 266 ? 70.746 54.886 69.250 1.00 9.86 266 ALA B O 1
ATOM 4039 N N . GLY B 1 267 ? 72.122 53.358 70.134 1.00 8.81 267 GLY B N 1
ATOM 4040 C CA . GLY B 1 267 ? 71.094 52.895 71.077 1.00 10.31 267 GLY B CA 1
ATOM 4041 C C . GLY B 1 267 ? 70.623 53.932 72.081 1.00 8.28 267 GLY B C 1
ATOM 4042 O O . GLY B 1 267 ? 69.424 54.066 72.337 1.00 8.84 267 GLY B O 1
ATOM 4043 N N . GLN B 1 268 ? 71.574 54.659 72.650 1.00 8.93 268 GLN B N 1
ATOM 4044 C CA . GLN B 1 268 ? 71.269 55.760 73.536 1.00 8.87 268 GLN B CA 1
ATOM 4045 C C . GLN B 1 268 ? 70.511 56.892 72.837 1.00 9.51 268 GLN B C 1
ATOM 4046 O O . GLN B 1 268 ? 69.580 57.479 73.396 1.00 10.27 268 GLN B O 1
ATOM 4052 N N . LEU B 1 269 ? 70.874 57.171 71.598 1.00 8.94 269 LEU B N 1
ATOM 4053 C CA . LEU B 1 269 ? 70.129 58.152 70.813 1.00 10.52 269 LEU B CA 1
ATOM 4054 C C . LEU B 1 269 ? 68.702 57.662 70.554 1.00 9.07 269 LEU B C 1
ATOM 4055 O O . LEU B 1 269 ? 67.772 58.460 70.559 1.00 9.77 269 LEU B O 1
ATOM 4060 N N . ALA B 1 270 ? 68.501 56.365 70.346 1.00 8.04 270 ALA B N 1
ATOM 4061 C CA . ALA B 1 270 ? 67.151 55.825 70.136 1.00 7.48 270 ALA B CA 1
ATOM 4062 C C . ALA B 1 270 ? 66.312 55.956 71.431 1.00 8.46 270 ALA B C 1
ATOM 4063 O O . ALA B 1 270 ? 65.161 56.372 71.396 1.00 10.07 270 ALA B O 1
ATOM 4065 N N . LEU B 1 271 ? 66.892 55.617 72.580 1.00 8.74 271 LEU B N 1
ATOM 4066 C CA . LEU B 1 271 ? 66.195 55.800 73.861 1.00 8.63 271 LEU B CA 1
ATOM 4067 C C . LEU B 1 271 ? 65.810 57.258 74.067 1.00 10.13 271 LEU B C 1
ATOM 4068 O O . LEU B 1 271 ? 64.691 57.580 74.471 1.00 10.82 271 LEU B O 1
ATOM 4073 N N . LYS B 1 272 ? 66.729 58.172 73.770 1.00 7.54 272 LYS B N 1
ATOM 4074 C CA . LYS B 1 272 ? 66.429 59.583 73.852 1.00 8.10 272 LYS B CA 1
ATOM 4075 C C . LYS B 1 272 ? 65.280 59.975 72.922 1.00 10.36 272 LYS B C 1
ATOM 4076 O O . LYS B 1 272 ? 64.355 60.695 73.323 1.00 12.19 272 LYS B O 1
ATOM 4082 N N . ALA B 1 273 ? 65.327 59.497 71.684 1.00 10.32 273 ALA B N 1
ATOM 4083 C CA . ALA B 1 273 ? 64.254 59.807 70.748 1.00 12.45 273 ALA B CA 1
ATOM 4084 C C . ALA B 1 273 ? 62.891 59.278 71.186 1.00 12.50 273 ALA B C 1
ATOM 4085 O O . ALA B 1 273 ? 61.853 59.845 70.820 1.00 14.97 273 ALA B O 1
ATOM 4087 N N . LEU B 1 274 ? 62.882 58.187 71.945 1.00 10.83 274 LEU B N 1
ATOM 4088 C CA . LEU B 1 274 ? 61.653 57.577 72.465 1.00 11.39 274 LEU B CA 1
ATOM 4089 C C . LEU B 1 274 ? 61.175 58.248 73.749 1.00 11.81 274 LEU B C 1
ATOM 4090 O O . LEU B 1 274 ? 60.126 57.899 74.285 1.00 12.04 274 LEU B O 1
ATOM 4095 N N . GLY B 1 275 ? 61.934 59.205 74.243 1.00 14.78 275 GLY B N 1
ATOM 4096 C CA . GLY B 1 275 ? 61.576 59.933 75.445 1.00 14.85 275 GLY B CA 1
ATOM 4097 C C . GLY B 1 275 ? 61.945 59.231 76.736 1.00 12.56 275 GLY B C 1
ATOM 4098 O O . GLY B 1 275 ? 61.320 59.478 77.775 1.00 14.01 275 GLY B O 1
ATOM 4099 N N . LEU B 1 276 ? 62.967 58.382 76.693 1.00 10.50 276 LEU B N 1
ATOM 4100 C CA . LEU B 1 276 ? 63.300 57.496 77.805 1.00 10.49 276 LEU B CA 1
ATOM 4101 C C . LEU B 1 276 ? 64.621 57.955 78.390 1.00 13.00 276 LEU B C 1
ATOM 4102 O O . LEU B 1 276 ? 65.427 58.621 77.729 1.00 10.94 276 LEU B O 1
ATOM 4107 N N . PRO B 1 277 ? 64.885 57.567 79.634 1.00 14.55 277 PRO B N 1
ATOM 4108 C CA . PRO B 1 277 ? 66.206 57.812 80.220 1.00 14.85 277 PRO B CA 1
ATOM 4109 C C . PRO B 1 277 ? 67.352 57.322 79.338 1.00 11.42 277 PRO B C 1
ATOM 4110 O O . PRO B 1 277 ? 67.306 56.216 78.775 1.00 11.57 277 PRO B O 1
ATOM 4114 N N . ASN B 1 278 ? 68.390 58.148 79.208 1.00 11.39 278 ASN B N 1
ATOM 4115 C CA . ASN B 1 278 ? 69.459 57.891 78.262 1.00 12.22 278 ASN B CA 1
ATOM 4116 C C . ASN B 1 278 ? 70.762 58.590 78.644 1.00 12.78 278 ASN B C 1
ATOM 4117 O O . ASN B 1 278 ? 70.773 59.579 79.399 1.00 13.98 278 ASN B O 1
ATOM 4122 N N . ALA B 1 279 ? 71.853 58.074 78.104 1.00 13.00 279 ALA B N 1
ATOM 4123 C CA . ALA B 1 279 ? 73.198 58.580 78.384 1.00 14.69 279 ALA B CA 1
ATOM 4124 C C . ALA B 1 279 ? 73.581 59.792 77.529 1.00 14.75 279 ALA B C 1
ATOM 4125 O O . ALA B 1 279 ? 74.605 60.443 77.777 1.00 19.55 279 ALA B O 1
ATOM 4127 N N . ILE B 1 280 ? 72.777 60.123 76.523 1.00 15.20 280 ILE B N 1
ATOM 4128 C CA . ILE B 1 280 ? 73.063 61.305 75.730 1.00 14.70 280 ILE B CA 1
ATOM 4129 C C . ILE B 1 280 ? 72.793 62.538 76.593 1.00 17.77 280 ILE B C 1
ATOM 4130 O O . ILE B 1 280 ? 73.590 63.483 76.608 1.00 19.27 280 ILE B O 1
ATOM 4135 N N . ASP B 1 281 ? 71.661 62.494 77.298 1.00 15.32 281 ASP B N 1
ATOM 4136 C CA . ASP B 1 281 ? 71.145 63.564 78.171 1.00 16.97 281 ASP B CA 1
ATOM 4137 C C . ASP B 1 281 ? 71.756 63.512 79.559 1.00 20.69 281 ASP B C 1
ATOM 4138 O O . ASP B 1 281 ? 71.671 64.489 80.307 1.00 21.58 281 ASP B O 1
ATOM 4143 N N . GLY B 1 282 ? 72.302 62.358 79.930 1.00 18.32 282 GLY B N 1
ATOM 4144 C CA . GLY B 1 282 ? 72.687 62.112 81.310 1.00 24.45 282 GLY B CA 1
ATOM 4145 C C . GLY B 1 282 ? 71.584 61.701 82.275 1.00 26.20 282 GLY B C 1
ATOM 4146 O O . GLY B 1 282 ? 71.760 61.784 83.497 1.00 28.66 282 GLY B O 1
ATOM 4147 N N . THR B 1 283 ? 70.444 61.249 81.763 1.00 21.36 283 THR B N 1
ATOM 4148 C CA . THR B 1 283 ? 69.324 60.843 82.611 1.00 21.17 283 THR B CA 1
ATOM 4149 C C . THR B 1 283 ? 69.288 59.349 82.929 1.00 23.42 283 THR B C 1
ATOM 4150 O O . THR B 1 283 ? 68.447 58.908 83.701 1.00 20.71 283 THR B O 1
ATOM 4154 N N . LEU B 1 284 ? 70.180 58.567 82.331 1.00 23.47 284 LEU B N 1
ATOM 4155 C CA . LEU B 1 284 ? 70.338 57.165 82.725 1.00 30.32 284 LEU B CA 1
ATOM 4156 C C . LEU B 1 284 ? 71.251 57.076 83.958 1.00 39.39 284 LEU B C 1
ATOM 4157 O O . LEU B 1 284 ? 70.860 56.723 85.077 1.00 40.45 284 LEU B O 1
#

Sequence (556 aa):
YDLNAFTFDPIKESIVSREMTRRYMTDMITYAETDVVVVGAGSAGLSAAYEISKNPNVQVAIIEQSVSPGGGAWLGGQLFSAMIVRKPAHLFLDEIGVAYDEQDTYVVVKHAALFTSTIMSKLLARPNVKLFNAVAAEDLIVKGNRVGGVVTNWALVAQNHHTQSCMDPNVMEAKIVVSSCGHDGPFGATGVKRLKSIGMIDHVPGMKALDMNTAEDAIVRLTREVVPGMIVTGMEVAEIDGAPRMGPTFGAMMISGQKAGQLALKALGLPNAIDGTLYDLNAFTFDPIKESIVSREMTRRYMTDMITYAETDVVVVGAGSAGLSAAYEISKNPNVQVAIIEQSVSPGGGAWLGGQLFSAMIVRKPAHLFLDEIGVAYDEQDTYVVVKHAALFTSTIMSKLLARPNVKLFNAVAAEDLIVKGNRVGGVVTNWALVAQNHHTQSCMDPNVMEAKIVVSSCGHDGPFGATGVKRLKSIGMIDHVPGMKALDMNTAEDAIVRLTREVVPGMIVTGMEVAEIDGAPRMGPTFGAMMISGQKAGQLALKALGLPNAIDGTL

CATH classification: 6.10.250.160 (+1 more: 3.50.50.60)

Organism: Arabidopsis thaliana (NCBI:txid3702)